Protein AF-A0A9P3TEB7-F1 (afdb_monomer)

pLDDT: mean 81.34, std 17.12, range [23.92, 98.31]

Sequence (652 aa):
MANEFLTQCEIAVNTAAGRKLSEQEMESLVRDMNDTTNRILAGNEALSLEEAALRAADELTNADKLAKVIEARNKALNTRIAAQRLSDLRTTWKDRPDIGLEAILVGRNDARTGSRRSVASEVAQLRGKYHAGINYDFDKAGLVKFISSGSNDREIADAMWRIGRGQSTDGMTKQSVDAANIIMKWQESARIDENRAGAWIRKVPGYIVRQSHDILKIRSAGYEAWRDSILPRLDDVTFEGVADREQFMRNVYNGLASGVHLTTEKPDWMNGFKGSQNAAKRASQERVLHFKDGISWHEYNQQFGTGSLREAVFGGLNSAARTTGMMRVLGTNPQNMFNYLAESISHDLSKSGTPAAQADFSEKVRKLKKNTLTQVDGSLNIPGSVGWANASANIRGWLRMSQLGGAVISSFNDVPISATEMRYQGQNFMGALLGAMKGRFSRFNSAEEKEILSSIGVYSDTMTQEIIRRMSGDDSLSGKMGRAQQIFFKYNLMNFWTESGRNSNAMMITNWLAKNAEFPYANLTEDLRRVLDIHGIGDAEWNIYRGMDMADSEGRKFMTTSGIRSVPDDVIASYVESKGIKVTDRSIADARDSLEGQLRGYILDRLNIAMSEPGDRTQALMKFGTVPGTVAGEAVRFAGQYKSFTASFLQN

Foldseek 3Di:
DPPPVVVVVQVLVCVLVVHRDDPVRVVVVVVQLVVQLVVQCVVDVPDDSVRSSVVSVVVVVCPVVSVSVLVVVQVVLLVVLLVVLLCCLVPQVVPPSLLSLLQQAFAALPLTFQSVVHLLLLLLLLLLQLALQLCLLCVVVVCNVVVLVLPCLLLLLQLLLQVLQVHDSPPGDPSSNSNNVSLVVSLVVLVVLLVVLRADADRDRRDQFDFAFDLVLLVVCDLVSLCVLQVVFFDCVLCVVPPDPVVVSVVVSCCRNVVVVVALDDDPVVPVPPQDLFLRSNNRDDDNTHTPGSNSSQSSCVRTGDDGSVLRSSVRSSLSSLSSSQSNNQNRNNVVSSVVSLVVVLVVVVVVVDVPVSVVSVVSSVLCVLFRVCLSSVVQLRFPDPVQLQVLLLVVLVVCLVVCLVVVVVCLVLLLQLLVLVVLLVDDSVVSSVLLVVQLPDDQPDSLLSVQCSQLSLHDDLVRVLSVVCVSSLHVYDPVSSVVSSVSCVVSCVVSSLSSSLSSSLQVVQLVLQVCLVDQLVPDDPSNNSLCRNLNNGRLLSPLQSPFDFGDDPNTTGRGLVRSVRRDLVSLQVVCVVVVHDDDPVSSVVSSVVSSSSSSSSSVVSSCSSSLPQGSVLNSVQQSSHHGNDPSRSVSSSVCVVCSSVSSNVSD

Organism: Kluyvera intermedia (NCBI:txid61648)

Solvent-accessible surface area (backbone atoms only — not comparable to full-atom values): 34046 Å² total; per-residue (Å²): 139,85,66,68,70,60,51,53,52,54,51,51,51,26,64,73,63,79,43,81,72,52,71,67,59,53,51,48,54,52,46,56,43,48,54,39,15,51,53,46,37,76,73,36,88,87,53,50,75,64,58,19,41,48,49,31,46,59,76,63,72,36,66,70,59,52,53,49,52,53,50,54,52,39,51,53,51,32,51,52,44,50,53,53,52,51,46,45,31,63,63,81,17,58,92,43,44,65,57,37,58,45,14,45,48,41,31,42,85,58,98,40,78,30,24,38,53,16,22,44,34,40,22,51,24,40,38,16,49,52,50,4,41,52,51,46,53,30,50,77,69,69,34,52,69,61,65,67,67,55,80,51,41,45,57,20,30,28,34,24,16,29,56,43,61,76,42,83,64,82,93,58,57,67,68,34,47,53,50,22,52,52,52,51,53,53,51,48,53,42,48,51,48,29,32,73,32,46,25,62,59,75,91,56,72,35,56,68,60,62,84,55,71,29,36,67,51,42,54,72,54,35,70,66,58,47,45,69,65,46,61,87,26,45,26,72,76,46,49,65,94,51,88,52,63,67,62,50,51,52,53,52,47,54,38,49,45,68,46,58,80,75,50,90,72,77,64,83,94,48,78,83,62,91,70,55,85,32,51,20,58,49,66,30,53,76,80,66,78,38,52,65,42,18,51,42,44,41,58,46,30,73,69,35,23,55,70,52,63,65,50,25,45,56,49,38,51,50,51,39,18,39,52,23,15,38,15,67,63,40,17,34,32,38,69,61,39,52,49,51,53,52,50,53,52,46,53,55,36,55,73,71,73,38,68,66,61,33,49,54,45,52,53,50,50,52,50,39,53,54,15,43,50,28,41,67,75,44,58,41,49,51,49,78,25,63,70,52,26,32,52,54,30,40,53,50,52,51,53,47,56,71,70,47,75,58,48,54,72,61,52,61,69,43,44,61,47,29,11,50,44,40,35,58,49,61,42,58,43,68,62,36,33,52,47,42,56,55,24,36,77,45,78,80,72,51,72,53,50,45,48,50,31,17,50,41,27,59,41,78,54,81,65,52,53,53,52,50,47,44,68,70,45,84,35,55,44,48,76,67,56,48,50,51,53,50,51,51,37,52,76,62,42,38,52,57,40,52,51,19,36,52,51,31,48,47,52,49,54,22,28,52,51,39,70,49,37,84,49,56,61,91,70,46,54,70,39,36,42,53,56,32,27,19,54,53,43,45,57,74,56,44,57,53,63,47,65,25,53,59,48,67,54,96,92,41,52,26,50,43,36,64,19,60,74,66,42,57,68,69,61,44,32,52,54,36,43,76,72,76,40,79,74,44,75,64,48,37,53,52,48,49,54,50,53,33,42,47,53,22,26,49,53,47,50,55,39,31,58,27,67,34,50,61,48,61,53,38,47,17,64,59,42,69,51,36,28,36,33,34,76,70,21,43,53,40,50,68,71,35,72,87,39,45,51,60,50,22,56,77,71,104

Secondary structure (DSSP, 8-state):
--SHHHHHHHHHHHHHTTSPPPHHHHHHHHHHHHHHHHHHHHT-TTS-HHHHHHHHHHHTT-HHHHHHHHHHHHHHHHHHHHHHHHHHHHHTTTT-HHHHHHHHHH---SSSTTTT-SHHHHHHHHHHHHHHHHHHHHHHTT-HHHHHS-TTHHHHHHHHHHHHTT---TTS-HHHHHHHHHHHHHHHHHHHHHHHTT--PPP-TT--------HHHHHHHHHHHHHHHHGGGB-GGGGTT-S-HHHHHHHHHHHHHH-GGG-SS--GGGTTS---SSHHHHHTPPPS--BSSHHHHHHHHHHHSSS-HHHHHHHHHHHHHHHHHHHHHH-SSHHHHHHHHHHHHHHHHHHTT-HHHHHHHHHHHHHIIIIIIHHHSSGGGS-S-HHHHHHHHHHHHHHHHHH-TTHHHHGGGGHHHHHHHHHHTT--HHHHHHHHHHHTT----SHHHHHHHHHTT----HHHHHHHHHHTSS----HHHHHHHHHHHHHTTHHHHHHHHHHHHHHHHHHHHHHHTTS-GGGS-HHHHHHHHHTT--HHHHHHHHTSPPEEETTEEE--TGGGGGS-HHHHHHHHHHTTPPP-HHHHHHHHHHHHHHHHHHHHHHHHHHTT---HHHHHHHHTTPPTTSHHHHHHHHHHTTTHHHHHHHH-

Nearest PDB structures (foldseek):
  4phq-assembly4_D  TM=1.365E-01  e=8.359E+00  Escherichia coli K-12

Mean predicted aligned error: 9.51 Å

Radius of gyration: 25.46 Å; Cα contacts (8 Å, |Δi|>4): 865; chains: 1; bounding box: 67×62×70 Å

Structure (mmCIF, N/CA/C/O backbone):
data_AF-A0A9P3TEB7-F1
#
_entry.id   AF-A0A9P3TEB7-F1
#
loop_
_atom_site.group_PDB
_atom_site.id
_atom_site.type_symbol
_atom_site.label_atom_id
_atom_site.label_alt_id
_atom_site.label_comp_id
_atom_site.label_asym_id
_atom_site.label_entity_id
_atom_site.label_seq_id
_atom_site.pdbx_PDB_ins_code
_atom_site.Cartn_x
_atom_site.Cartn_y
_atom_site.Cartn_z
_atom_site.occupancy
_atom_site.B_iso_or_equiv
_atom_site.auth_seq_id
_atom_site.auth_comp_id
_atom_site.auth_asym_id
_atom_site.auth_atom_id
_atom_site.pdbx_PDB_model_num
ATOM 1 N N . MET A 1 1 ? -31.901 -22.782 3.820 1.00 31.17 1 MET A N 1
ATOM 2 C CA . MET A 1 1 ? -31.843 -22.057 2.529 1.00 31.17 1 MET A CA 1
ATOM 3 C C . MET A 1 1 ? -30.542 -22.389 1.786 1.00 31.17 1 MET A C 1
ATOM 5 O O . MET A 1 1 ? -29.711 -21.518 1.591 1.00 31.17 1 MET A O 1
ATOM 9 N N . ALA A 1 2 ? -30.332 -23.659 1.409 1.00 23.92 2 ALA A N 1
ATOM 10 C CA . ALA A 1 2 ? -29.069 -24.138 0.817 1.00 23.92 2 ALA A CA 1
ATOM 11 C C . ALA A 1 2 ? -29.117 -24.328 -0.718 1.00 23.92 2 ALA A C 1
ATOM 13 O O . ALA A 1 2 ? -28.100 -24.655 -1.316 1.00 23.92 2 ALA A O 1
ATOM 14 N N . ASN A 1 3 ? -30.265 -24.077 -1.363 1.00 28.80 3 ASN A N 1
ATOM 15 C CA . ASN A 1 3 ? -30.478 -24.358 -2.791 1.00 28.80 3 ASN A CA 1
ATOM 16 C C . ASN A 1 3 ? -30.552 -23.127 -3.711 1.00 28.80 3 ASN A C 1
ATOM 18 O O . ASN A 1 3 ? -30.669 -23.307 -4.914 1.00 28.80 3 ASN A O 1
ATOM 22 N N . GLU A 1 4 ? -30.431 -21.892 -3.207 1.00 30.14 4 GLU A N 1
ATOM 23 C CA . GLU A 1 4 ? -30.431 -20.695 -4.077 1.00 30.14 4 GLU A CA 1
ATOM 24 C C . GLU A 1 4 ? -29.059 -20.386 -4.710 1.00 30.14 4 GLU A C 1
ATOM 26 O O . GLU A 1 4 ? -28.984 -19.760 -5.769 1.00 30.14 4 GLU A O 1
ATOM 31 N N . PHE A 1 5 ? -27.959 -20.846 -4.099 1.00 25.12 5 PHE A N 1
ATOM 32 C CA . PHE A 1 5 ? -26.598 -20.573 -4.584 1.00 25.12 5 PHE A CA 1
ATOM 33 C C . PHE A 1 5 ? -26.195 -21.433 -5.797 1.00 25.12 5 PHE A C 1
ATOM 35 O O . PHE A 1 5 ? -25.501 -20.935 -6.683 1.00 25.12 5 PHE A O 1
ATOM 42 N N . LEU A 1 6 ? -26.645 -22.694 -5.876 1.00 31.75 6 LEU A N 1
ATOM 43 C CA . LEU A 1 6 ? -26.360 -23.588 -7.012 1.00 31.75 6 LEU A CA 1
ATOM 44 C C . LEU A 1 6 ? -27.194 -23.222 -8.252 1.00 31.75 6 LEU A C 1
ATOM 46 O O . LEU A 1 6 ? -26.659 -23.175 -9.361 1.00 31.75 6 LEU A O 1
ATOM 50 N N . THR A 1 7 ? -28.453 -22.818 -8.061 1.00 42.66 7 THR A N 1
ATOM 51 C CA . THR A 1 7 ? -29.358 -22.416 -9.150 1.00 42.66 7 THR A CA 1
ATOM 52 C C . THR A 1 7 ? -28.888 -21.168 -9.897 1.00 42.66 7 THR A C 1
ATOM 54 O O . THR A 1 7 ? -29.092 -21.059 -11.101 1.00 42.66 7 THR A O 1
ATOM 57 N N . GLN A 1 8 ? -28.210 -20.220 -9.237 1.00 38.81 8 GLN A N 1
ATOM 58 C CA . GLN A 1 8 ? -27.675 -19.042 -9.934 1.00 38.81 8 GLN A CA 1
ATOM 59 C C . GLN A 1 8 ? -26.472 -19.370 -10.827 1.00 38.81 8 GLN A C 1
ATOM 61 O O . GLN A 1 8 ? -26.299 -18.732 -11.867 1.00 38.81 8 GLN A O 1
ATOM 66 N N . CYS A 1 9 ? -25.668 -20.369 -10.453 1.00 38.44 9 CYS A N 1
ATOM 67 C CA . CYS A 1 9 ? -24.549 -20.839 -11.265 1.00 38.44 9 CYS A CA 1
ATOM 68 C C . CYS A 1 9 ? -25.067 -21.557 -12.522 1.00 38.44 9 CYS A C 1
ATOM 70 O O . CYS A 1 9 ? -24.646 -21.230 -13.628 1.00 38.44 9 CYS A O 1
ATOM 72 N N . GLU A 1 10 ? -26.071 -22.428 -12.380 1.00 39.47 10 GLU A N 1
ATOM 73 C CA . GLU A 1 10 ? -26.751 -23.070 -13.516 1.00 39.47 10 GLU A CA 1
ATOM 74 C C . GLU A 1 10 ? -27.442 -22.063 -14.440 1.00 39.47 10 GLU A C 1
ATOM 76 O O . GLU A 1 10 ? -27.330 -22.162 -15.663 1.00 39.47 10 GLU A O 1
ATOM 81 N N . ILE A 1 11 ? -28.138 -21.065 -13.886 1.00 47.62 11 ILE A N 1
ATOM 82 C CA . ILE A 1 11 ? -28.782 -20.012 -14.682 1.00 47.62 11 ILE A CA 1
ATOM 83 C C . ILE A 1 11 ? -27.725 -19.202 -15.440 1.00 47.62 11 ILE A C 1
ATOM 85 O O . ILE A 1 11 ? -27.913 -18.917 -16.623 1.00 47.62 11 ILE A O 1
ATOM 89 N N . ALA A 1 12 ? -26.594 -18.869 -14.811 1.00 43.06 12 ALA A N 1
ATOM 90 C CA . ALA A 1 12 ? -25.505 -18.140 -15.457 1.00 43.06 12 ALA A CA 1
ATOM 91 C C . ALA A 1 12 ? -24.830 -18.960 -16.570 1.00 43.06 12 ALA A C 1
ATOM 93 O O . ALA A 1 12 ? -24.578 -18.427 -17.650 1.00 43.06 12 ALA A O 1
ATOM 94 N N . VAL A 1 13 ? -24.592 -20.256 -16.343 1.00 41.22 13 VAL A N 1
ATOM 95 C CA . VAL A 1 13 ? -23.984 -21.168 -17.325 1.00 41.22 13 VAL A CA 1
ATOM 96 C C . VAL A 1 13 ? -24.914 -21.395 -18.521 1.00 41.22 13 VAL A C 1
ATOM 98 O O . VAL A 1 13 ? -24.468 -21.273 -19.660 1.00 41.22 13 VAL A O 1
ATOM 101 N N . ASN A 1 14 ? -26.212 -21.620 -18.290 1.00 44.03 14 ASN A N 1
ATOM 102 C CA . ASN A 1 14 ? -27.207 -21.802 -19.354 1.00 44.03 14 ASN A CA 1
ATOM 103 C C . ASN A 1 14 ? -27.468 -20.511 -20.149 1.00 44.03 14 ASN A C 1
ATOM 105 O O . ASN A 1 14 ? -27.548 -20.538 -21.376 1.00 44.03 14 ASN A O 1
ATOM 109 N N . THR A 1 15 ? -27.523 -19.359 -19.472 1.00 46.31 15 THR A N 1
ATOM 110 C CA . THR A 1 15 ? -27.651 -18.047 -20.136 1.00 46.31 15 THR A CA 1
ATOM 111 C C . THR A 1 15 ? -26.426 -17.758 -21.008 1.00 46.31 15 THR A C 1
ATOM 113 O O . THR A 1 15 ? -26.553 -17.260 -22.122 1.00 46.31 15 THR A O 1
ATOM 116 N N . ALA A 1 16 ? -25.231 -18.127 -20.542 1.00 38.81 16 ALA A N 1
ATOM 117 C CA . ALA A 1 16 ? -23.985 -17.914 -21.270 1.00 38.81 16 ALA A CA 1
ATOM 118 C C . ALA A 1 16 ? -23.712 -18.957 -22.370 1.00 38.81 16 ALA A C 1
ATOM 120 O O . ALA A 1 16 ? -22.880 -18.708 -23.244 1.00 38.81 16 ALA A O 1
ATOM 121 N N . ALA A 1 17 ? -24.350 -20.128 -22.326 1.00 39.56 17 ALA A N 1
ATOM 122 C CA . ALA A 1 17 ? -24.299 -21.140 -23.383 1.00 39.56 17 ALA A CA 1
ATOM 123 C C . ALA A 1 17 ? -25.278 -20.841 -24.533 1.00 39.56 17 ALA A C 1
ATOM 125 O O . ALA A 1 17 ? -25.244 -21.525 -25.553 1.00 39.56 17 ALA A O 1
ATOM 126 N N . GLY A 1 18 ? -26.166 -19.851 -24.368 1.00 40.28 18 GLY A N 1
ATOM 127 C CA . GLY A 1 18 ? -27.222 -19.531 -25.335 1.00 40.28 18 GLY A CA 1
ATOM 128 C C . GLY A 1 18 ? -28.267 -20.642 -25.502 1.00 40.28 18 GLY A C 1
ATOM 129 O O . GLY A 1 18 ? -29.160 -20.524 -26.335 1.00 40.28 18 GLY A O 1
ATOM 130 N N . ARG A 1 19 ? -28.160 -21.721 -24.718 1.00 56.56 19 ARG A N 1
ATOM 131 C CA . ARG A 1 19 ? -29.072 -22.863 -24.675 1.00 56.56 19 ARG A CA 1
ATOM 132 C C . ARG A 1 19 ? -29.019 -23.509 -23.296 1.00 56.56 19 ARG A C 1
ATOM 134 O O . ARG A 1 19 ? -28.013 -23.417 -22.597 1.00 56.56 19 ARG A O 1
ATOM 141 N N . LYS A 1 20 ? -30.089 -24.213 -22.936 1.00 51.00 20 LYS A N 1
ATOM 142 C CA . LYS A 1 20 ? -30.113 -25.054 -21.739 1.00 51.00 20 LYS A CA 1
ATOM 143 C C . LYS A 1 20 ? -29.267 -26.305 -22.000 1.00 51.00 20 LYS A C 1
ATOM 145 O O . LYS A 1 20 ? -29.549 -27.042 -22.945 1.00 51.00 20 LYS A O 1
ATOM 150 N N . LEU A 1 21 ? -28.214 -26.502 -21.214 1.00 46.88 21 LEU A N 1
ATOM 151 C CA . LEU A 1 21 ? -27.413 -27.723 -21.224 1.00 46.88 21 LEU A CA 1
ATOM 152 C C . LEU A 1 21 ? -28.217 -28.856 -20.575 1.00 46.88 21 LEU A C 1
ATOM 154 O O . LEU A 1 21 ? -28.985 -28.625 -19.638 1.00 46.88 21 LEU A O 1
ATOM 158 N N . SER A 1 22 ? -28.066 -30.071 -21.094 1.00 53.28 22 SER A N 1
ATOM 159 C CA . SER A 1 22 ? -28.642 -31.266 -20.478 1.00 53.28 22 SER A CA 1
ATOM 160 C C . SER A 1 22 ? -27.922 -31.607 -19.169 1.00 53.28 22 SER A C 1
ATOM 162 O O . SER A 1 22 ? -26.763 -31.247 -18.963 1.00 53.28 22 SER A O 1
ATOM 164 N N . GLU A 1 23 ? -28.610 -32.321 -18.282 1.00 43.22 23 GLU A N 1
ATOM 165 C CA . GLU A 1 23 ? -28.063 -32.769 -16.994 1.00 43.22 23 GLU A CA 1
ATOM 166 C C . GLU A 1 23 ? -26.790 -33.612 -17.191 1.00 43.22 23 GLU A C 1
ATOM 168 O O . GLU A 1 23 ? -25.783 -33.384 -16.528 1.00 43.22 23 GLU A O 1
ATOM 173 N N . GLN A 1 24 ? -26.764 -34.461 -18.224 1.00 45.47 24 GLN A N 1
ATOM 174 C CA . GLN A 1 24 ? -25.582 -35.241 -18.604 1.00 45.47 24 GLN A CA 1
ATOM 175 C C . GLN A 1 24 ? -24.410 -34.376 -19.100 1.00 45.47 24 GLN A C 1
ATOM 177 O O . GLN A 1 24 ? -23.266 -34.682 -18.771 1.00 45.47 24 GLN A O 1
ATOM 182 N N . GLU A 1 25 ? -24.661 -33.291 -19.846 1.00 45.09 25 GLU A N 1
ATOM 183 C CA . GLU A 1 25 ? -23.615 -32.348 -20.290 1.00 45.09 25 GLU A CA 1
ATOM 184 C C . GLU A 1 25 ? -23.031 -31.549 -19.116 1.00 45.09 25 GLU A C 1
ATOM 186 O O . GLU A 1 25 ? -21.826 -31.305 -19.076 1.00 45.09 25 GLU A O 1
ATOM 191 N N . MET A 1 26 ? -23.862 -31.156 -18.147 1.00 42.62 26 MET A N 1
ATOM 192 C CA . MET A 1 26 ? -23.400 -30.459 -16.942 1.00 42.62 26 MET A CA 1
ATOM 193 C C . MET A 1 26 ? -22.599 -31.391 -16.028 1.00 42.62 26 MET A C 1
ATOM 195 O O . MET A 1 26 ? -21.532 -31.012 -15.548 1.00 42.62 26 MET A O 1
ATOM 199 N N . GLU A 1 27 ? -23.055 -32.629 -15.840 1.00 44.31 27 GLU A N 1
ATOM 200 C CA . GLU A 1 27 ? -22.329 -33.624 -15.054 1.00 44.31 27 GLU A CA 1
ATOM 201 C C . GLU A 1 27 ? -21.035 -34.093 -15.727 1.00 44.31 27 GLU A C 1
ATOM 203 O O . GLU A 1 27 ? -20.052 -34.334 -15.035 1.00 44.31 27 GLU A O 1
ATOM 208 N N . SER A 1 28 ? -21.005 -34.256 -17.056 1.00 46.69 28 SER A N 1
ATOM 209 C CA . SER A 1 28 ? -19.765 -34.541 -17.804 1.00 46.69 28 SER A CA 1
ATOM 210 C C . SER A 1 28 ? -18.758 -33.415 -17.604 1.00 46.69 28 SER A C 1
ATOM 212 O O . SER A 1 28 ? -17.618 -33.676 -17.251 1.00 46.69 28 SER A O 1
ATOM 214 N N . LEU A 1 29 ? -19.193 -32.161 -17.724 1.00 46.22 29 LEU A N 1
ATOM 215 C CA . LEU A 1 29 ? -18.315 -31.004 -17.592 1.00 46.22 29 LEU A CA 1
ATOM 216 C C . LEU A 1 29 ? -17.723 -30.867 -16.180 1.00 46.22 29 LEU A C 1
ATOM 218 O O . LEU A 1 29 ? -16.552 -30.521 -16.029 1.00 46.22 29 LEU A O 1
ATOM 222 N N . VAL A 1 30 ? -18.519 -31.155 -15.148 1.00 45.59 30 VAL A N 1
ATOM 223 C CA . VAL A 1 30 ? -18.062 -31.173 -13.751 1.00 45.59 30 VAL A CA 1
ATOM 224 C C . VAL A 1 30 ? -17.151 -32.374 -13.481 1.00 45.59 30 VAL A C 1
ATOM 226 O O . VAL A 1 30 ? -16.146 -32.215 -12.790 1.00 45.59 30 VAL A O 1
ATOM 229 N N . ARG A 1 31 ? -17.454 -33.552 -14.046 1.00 50.78 31 ARG A N 1
ATOM 230 C CA . ARG A 1 31 ? -16.593 -34.744 -13.967 1.00 50.78 31 ARG A CA 1
ATOM 231 C C . ARG A 1 31 ? -15.235 -34.501 -14.623 1.00 50.78 31 ARG A C 1
ATOM 233 O O . ARG A 1 31 ? -14.231 -34.640 -13.943 1.00 50.78 31 ARG A O 1
ATOM 240 N N . ASP A 1 32 ? -15.195 -34.009 -15.858 1.00 48.44 32 ASP A N 1
ATOM 241 C CA . ASP A 1 32 ? -13.953 -33.770 -16.607 1.00 48.44 32 ASP A CA 1
ATOM 242 C C . ASP A 1 32 ? -13.050 -32.728 -15.920 1.00 48.44 32 ASP A C 1
ATOM 244 O O . ASP A 1 32 ? -11.823 -32.883 -15.853 1.00 48.44 32 ASP A O 1
ATOM 248 N N . MET A 1 33 ? -13.656 -31.670 -15.362 1.00 45.34 33 MET A N 1
ATOM 249 C CA . MET A 1 33 ? -12.953 -30.696 -14.524 1.00 45.34 33 MET A CA 1
ATOM 250 C C . MET A 1 33 ? -12.407 -31.341 -13.252 1.00 45.34 33 MET A C 1
ATOM 252 O O . MET A 1 33 ? -11.238 -31.129 -12.935 1.00 45.34 33 MET A O 1
ATOM 256 N N . ASN A 1 34 ? -13.215 -32.111 -12.524 1.00 45.81 34 ASN A N 1
ATOM 257 C CA . ASN A 1 34 ? -12.791 -32.757 -11.283 1.00 45.81 34 ASN A CA 1
ATOM 258 C C . ASN A 1 34 ? -11.697 -33.802 -11.531 1.00 45.81 34 ASN A C 1
ATOM 260 O O . ASN A 1 34 ? -10.710 -33.815 -10.806 1.00 45.81 34 ASN A O 1
ATOM 264 N N . ASP A 1 35 ? -11.807 -34.610 -12.580 1.00 53.09 35 ASP A N 1
ATOM 265 C CA . ASP A 1 35 ? -10.840 -35.655 -12.921 1.00 53.09 35 ASP A CA 1
ATOM 266 C C . ASP A 1 35 ? -9.486 -35.054 -13.307 1.00 53.09 35 ASP A C 1
ATOM 268 O O . ASP A 1 35 ? -8.432 -35.515 -12.864 1.00 53.09 35 ASP A O 1
ATOM 272 N N . THR A 1 36 ? -9.501 -33.948 -14.053 1.00 48.28 36 THR A N 1
ATOM 273 C CA . THR A 1 36 ? -8.280 -33.241 -14.451 1.00 48.28 36 THR A CA 1
ATOM 274 C C . THR A 1 36 ? -7.680 -32.463 -13.274 1.00 48.28 36 THR A C 1
ATOM 276 O O . THR A 1 36 ? -6.465 -32.484 -13.083 1.00 48.28 36 THR A O 1
ATOM 279 N N . THR A 1 37 ? -8.514 -31.853 -12.425 1.00 41.34 37 THR A N 1
ATOM 280 C CA . THR A 1 37 ? -8.096 -31.210 -11.165 1.00 41.34 37 THR A CA 1
ATOM 281 C C . THR A 1 37 ? -7.423 -32.215 -10.234 1.00 41.34 37 THR A C 1
ATOM 283 O O . THR A 1 37 ? -6.326 -31.964 -9.740 1.00 41.34 37 THR A O 1
ATOM 286 N N . ASN A 1 38 ? -8.041 -33.380 -10.040 1.00 54.69 38 ASN A N 1
ATOM 287 C CA . ASN A 1 38 ? -7.529 -34.445 -9.183 1.00 54.69 38 ASN A CA 1
ATOM 288 C C . ASN A 1 38 ? -6.231 -35.038 -9.741 1.00 54.69 38 ASN A C 1
ATOM 290 O O . ASN A 1 38 ? -5.299 -35.285 -8.981 1.00 54.69 38 ASN A O 1
ATOM 294 N N . ARG A 1 39 ? -6.117 -35.185 -11.068 1.00 66.12 39 ARG A N 1
ATOM 295 C CA . ARG A 1 39 ? -4.866 -35.578 -11.734 1.00 66.12 39 ARG A CA 1
ATOM 296 C C . ARG A 1 39 ? -3.742 -34.562 -11.499 1.00 66.12 39 ARG A C 1
ATOM 298 O O . ARG A 1 39 ? -2.606 -34.960 -11.261 1.00 66.12 39 ARG A O 1
ATOM 305 N N . ILE A 1 40 ? -4.043 -33.263 -11.555 1.00 51.66 40 ILE A N 1
ATOM 306 C CA . ILE A 1 40 ? -3.060 -32.191 -11.330 1.00 51.66 40 ILE A CA 1
ATOM 307 C C . ILE A 1 40 ? -2.630 -32.125 -9.859 1.00 51.66 40 ILE A C 1
ATOM 309 O O . ILE A 1 40 ? -1.441 -31.951 -9.592 1.00 51.66 40 ILE A O 1
ATOM 313 N N . LEU A 1 41 ? -3.561 -32.309 -8.919 1.00 46.56 41 LEU A N 1
ATOM 314 C CA . LEU A 1 41 ? -3.255 -32.402 -7.487 1.00 46.56 41 LEU A CA 1
ATOM 315 C C . LEU A 1 41 ? -2.391 -33.625 -7.166 1.00 46.56 41 LEU A C 1
ATOM 317 O O . LEU A 1 41 ? -1.404 -33.502 -6.449 1.00 46.56 41 LEU A O 1
ATOM 321 N N . ALA A 1 42 ? -2.703 -34.783 -7.754 1.00 58.84 42 ALA A N 1
ATOM 322 C CA . ALA A 1 42 ? -1.936 -36.014 -7.560 1.00 58.84 42 ALA A CA 1
ATOM 323 C C . ALA A 1 42 ? -0.496 -35.934 -8.106 1.00 58.84 42 ALA A C 1
ATOM 325 O O . ALA A 1 42 ? 0.365 -36.700 -7.683 1.00 58.84 42 ALA A O 1
ATOM 326 N N . GLY A 1 43 ? -0.223 -35.019 -9.043 1.00 45.78 43 GLY A N 1
ATOM 327 C CA . GLY A 1 43 ? 1.109 -34.804 -9.614 1.00 45.78 43 GLY A CA 1
ATOM 328 C C . GLY A 1 43 ? 1.936 -33.709 -8.934 1.00 45.78 43 GLY A C 1
ATOM 329 O O . GLY A 1 43 ? 3.102 -33.539 -9.293 1.00 45.78 43 GLY A O 1
ATOM 330 N N . ASN A 1 44 ? 1.359 -32.921 -8.016 1.00 46.25 44 ASN A N 1
ATOM 331 C CA . ASN A 1 44 ? 2.053 -31.799 -7.381 1.00 46.25 44 ASN A CA 1
ATOM 332 C C . ASN A 1 44 ? 1.358 -31.358 -6.075 1.00 46.25 44 ASN A C 1
ATOM 334 O O . ASN A 1 44 ? 0.479 -30.495 -6.087 1.00 46.25 44 ASN A O 1
ATOM 338 N N . GLU A 1 45 ? 1.795 -31.922 -4.946 1.00 42.38 45 GLU A N 1
ATOM 339 C CA . GLU A 1 45 ? 1.201 -31.736 -3.606 1.00 42.38 45 GLU A CA 1
ATOM 340 C C . GLU A 1 45 ? 1.214 -30.283 -3.086 1.00 42.38 45 GLU A C 1
ATOM 342 O O . GLU A 1 45 ? 0.555 -29.971 -2.099 1.00 42.38 45 GLU A O 1
ATOM 347 N N . ALA A 1 46 ? 1.938 -29.373 -3.746 1.00 40.06 46 ALA A N 1
ATOM 348 C CA . ALA A 1 46 ? 2.012 -27.961 -3.370 1.00 40.06 46 ALA A CA 1
ATOM 349 C C . ALA A 1 46 ? 0.942 -27.068 -4.037 1.00 40.06 46 ALA A C 1
ATOM 351 O O . ALA A 1 46 ? 0.883 -25.875 -3.735 1.00 40.06 46 ALA A O 1
ATOM 352 N N . LEU A 1 47 ? 0.128 -27.597 -4.963 1.00 41.47 47 LEU A N 1
ATOM 353 C CA . LEU A 1 47 ? -0.948 -26.841 -5.619 1.00 41.47 47 LEU A CA 1
ATOM 354 C C . LEU A 1 47 ? -2.211 -26.826 -4.758 1.00 41.47 47 LEU A C 1
ATOM 356 O O . LEU A 1 47 ? -2.695 -27.865 -4.317 1.00 41.47 47 LEU A O 1
ATOM 360 N N . SER A 1 48 ? -2.811 -25.649 -4.593 1.00 48.09 48 SER A N 1
ATOM 361 C CA . SER A 1 48 ? -4.161 -25.555 -4.032 1.00 48.09 48 SER A CA 1
ATOM 362 C C . SER A 1 48 ? -5.211 -26.124 -5.001 1.00 48.09 48 SER A C 1
ATOM 364 O O . SER A 1 48 ? -5.035 -26.098 -6.220 1.00 48.09 48 SER A O 1
ATOM 366 N N . LEU A 1 49 ? -6.354 -26.581 -4.471 1.00 41.69 49 LEU A N 1
ATOM 367 C CA . LEU A 1 49 ? -7.495 -27.074 -5.265 1.00 41.69 49 LEU A CA 1
ATOM 368 C C . LEU A 1 49 ? -7.951 -26.063 -6.334 1.00 41.69 49 LEU A C 1
ATOM 370 O O . LEU A 1 49 ? -8.340 -26.446 -7.432 1.00 41.69 49 LEU A O 1
ATOM 374 N N . GLU A 1 50 ? -7.863 -24.766 -6.029 1.00 43.19 50 GLU A N 1
ATOM 375 C CA . GLU A 1 50 ? -8.127 -23.696 -6.990 1.00 43.19 50 GLU A CA 1
ATOM 376 C C . GLU A 1 50 ? -7.083 -23.696 -8.117 1.00 43.19 50 GLU A C 1
ATOM 378 O O . GLU A 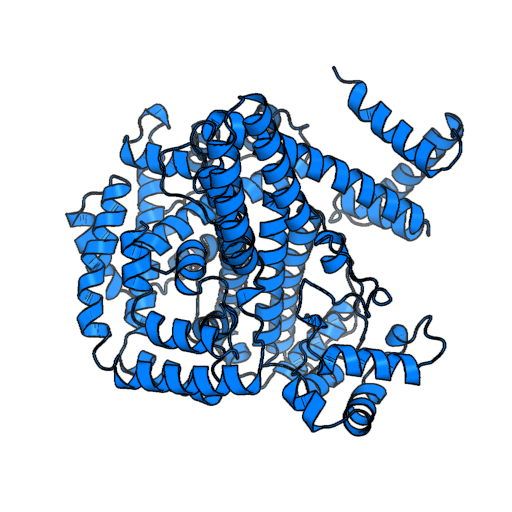1 50 ? -7.457 -23.740 -9.285 1.00 43.19 50 GLU A O 1
ATOM 383 N N . GLU A 1 51 ? -5.785 -23.710 -7.808 1.00 46.03 51 GLU A N 1
ATOM 384 C CA . GLU A 1 51 ? -4.726 -23.711 -8.828 1.00 46.03 51 GLU A CA 1
ATOM 385 C C . GLU A 1 51 ? -4.751 -24.962 -9.714 1.00 46.03 51 GLU A C 1
ATOM 387 O O . GLU A 1 51 ? -4.486 -24.866 -10.914 1.00 46.03 51 GLU A O 1
ATOM 392 N N . ALA A 1 52 ? -5.116 -26.115 -9.154 1.00 48.56 52 ALA A N 1
ATOM 393 C CA . ALA A 1 52 ? -5.310 -27.343 -9.911 1.00 48.56 52 ALA A CA 1
ATOM 394 C C . ALA A 1 52 ? -6.563 -27.293 -10.801 1.00 48.56 52 ALA A C 1
ATOM 396 O O . ALA A 1 52 ? -6.482 -27.653 -11.975 1.00 48.56 52 ALA A O 1
ATOM 397 N N . ALA A 1 53 ? -7.686 -26.765 -10.300 1.00 44.09 53 ALA A N 1
ATOM 398 C CA . ALA A 1 53 ? -8.910 -26.583 -11.087 1.00 44.09 53 ALA A CA 1
ATOM 399 C C . ALA A 1 53 ? -8.746 -25.560 -12.214 1.00 44.09 53 ALA A C 1
ATOM 401 O O . ALA A 1 53 ? -9.360 -25.665 -13.275 1.00 44.09 53 ALA A O 1
ATOM 402 N N . LEU A 1 54 ? -7.872 -24.579 -12.011 1.00 48.91 54 LEU A N 1
ATOM 403 C CA . LEU A 1 54 ? -7.575 -23.559 -13.002 1.00 48.91 54 LEU A CA 1
ATOM 404 C C . LEU A 1 54 ? -6.543 -24.020 -14.031 1.00 48.91 54 LEU A C 1
ATOM 406 O O . LEU A 1 54 ? -6.696 -23.683 -15.199 1.00 48.91 54 LEU A O 1
ATOM 410 N N . ARG A 1 55 ? -5.546 -24.829 -13.644 1.00 57.69 55 ARG A N 1
ATOM 411 C CA . ARG A 1 55 ? -4.693 -25.542 -14.610 1.00 57.69 55 ARG A CA 1
ATOM 412 C C . ARG A 1 55 ? -5.497 -26.540 -15.436 1.00 57.69 55 ARG A C 1
ATOM 414 O O . ARG A 1 55 ? -5.274 -26.616 -16.634 1.00 57.69 55 ARG A O 1
ATOM 421 N N . ALA A 1 56 ? -6.469 -27.226 -14.836 1.00 50.75 56 ALA A N 1
ATOM 422 C CA . ALA A 1 56 ? -7.401 -28.076 -15.572 1.00 50.75 56 ALA A CA 1
ATOM 423 C C . ALA A 1 56 ? -8.201 -27.262 -16.603 1.00 50.75 56 ALA A C 1
ATOM 425 O O . ALA A 1 56 ? -8.323 -27.667 -17.753 1.00 50.75 56 ALA A O 1
ATOM 426 N N . ALA A 1 57 ? -8.693 -26.076 -16.230 1.00 47.66 57 ALA A N 1
ATOM 427 C CA . ALA A 1 57 ? -9.385 -25.182 -17.159 1.00 47.66 57 ALA A CA 1
ATOM 428 C C . ALA A 1 57 ? -8.476 -24.631 -18.283 1.00 47.66 57 ALA A C 1
ATOM 430 O O . ALA A 1 57 ? -8.962 -24.398 -19.392 1.00 47.66 57 ALA A O 1
ATOM 431 N N . ASP A 1 58 ? -7.184 -24.432 -18.004 1.00 50.56 58 ASP A N 1
ATOM 432 C CA . ASP A 1 58 ? -6.157 -23.957 -18.946 1.00 50.56 58 ASP A CA 1
ATOM 433 C C . ASP A 1 58 ? -5.726 -25.065 -19.930 1.00 50.56 58 ASP A C 1
ATOM 435 O O . ASP A 1 58 ? -5.691 -24.840 -21.139 1.00 50.56 58 ASP A O 1
ATOM 439 N N . GLU A 1 59 ? -5.511 -26.294 -19.443 1.00 55.53 59 GLU A N 1
ATOM 440 C CA . GLU A 1 59 ? -5.214 -27.479 -20.266 1.00 55.53 59 GLU A CA 1
ATOM 441 C C . GLU A 1 59 ? -6.387 -27.863 -21.184 1.00 55.53 59 GLU A C 1
ATOM 443 O O . GLU A 1 59 ? -6.182 -28.370 -22.286 1.00 55.53 59 GLU A O 1
ATOM 448 N N . LEU A 1 60 ? -7.624 -27.560 -20.780 1.00 52.53 60 LEU A N 1
ATOM 449 C CA . LEU A 1 60 ? -8.836 -27.835 -21.559 1.00 52.53 60 LEU A CA 1
ATOM 450 C C . LEU A 1 60 ? -9.153 -26.768 -22.635 1.00 52.53 60 LEU A C 1
ATOM 452 O O . LEU A 1 60 ? -10.273 -26.758 -23.151 1.00 52.53 60 LEU A O 1
ATOM 456 N N . THR A 1 61 ? -8.202 -25.879 -22.975 1.00 50.03 61 THR A N 1
ATOM 457 C CA . THR A 1 61 ? -8.224 -24.903 -24.102 1.00 50.03 61 THR A CA 1
ATOM 458 C C . THR A 1 61 ? -9.504 -24.066 -24.272 1.00 50.03 61 THR A C 1
ATOM 460 O O . THR A 1 61 ? -9.792 -23.547 -25.348 1.00 50.03 61 THR A O 1
ATOM 463 N N . ASN A 1 62 ? -10.281 -23.852 -23.210 1.00 59.16 62 ASN A N 1
ATOM 464 C CA . ASN A 1 62 ? -11.533 -23.097 -23.275 1.00 59.16 62 ASN A CA 1
ATOM 465 C C . ASN A 1 62 ? -11.393 -21.729 -22.590 1.00 59.16 62 ASN A C 1
ATOM 467 O O . ASN A 1 62 ? -12.005 -21.480 -21.547 1.00 59.16 62 ASN A O 1
ATOM 471 N N . ALA A 1 63 ? -10.614 -20.821 -23.190 1.00 57.69 63 ALA A N 1
ATOM 472 C CA . ALA A 1 63 ? -10.409 -19.455 -22.687 1.00 57.69 63 ALA A CA 1
ATOM 473 C C . ALA A 1 63 ? -11.736 -18.721 -22.390 1.00 57.69 63 ALA A C 1
ATOM 475 O O . ALA A 1 63 ? -11.848 -18.020 -21.382 1.00 57.69 63 ALA A O 1
ATOM 476 N N . ASP A 1 64 ? -12.775 -18.970 -23.194 1.00 54.94 64 ASP A N 1
ATOM 477 C CA . ASP A 1 64 ? -14.120 -18.424 -22.986 1.00 54.94 64 ASP A CA 1
ATOM 478 C C . ASP A 1 64 ? -14.815 -18.981 -21.735 1.00 54.94 64 ASP A C 1
ATOM 480 O O . ASP A 1 64 ? -15.528 -18.252 -21.042 1.00 54.94 64 ASP A O 1
ATOM 484 N N . LYS A 1 65 ? -14.614 -20.264 -21.403 1.00 61.97 65 LYS A N 1
ATOM 485 C CA . LYS A 1 65 ? -15.166 -20.861 -20.175 1.00 61.97 65 LYS A CA 1
ATOM 486 C C . LYS A 1 65 ? -14.447 -20.314 -18.944 1.00 61.97 65 LYS A C 1
ATOM 488 O O . LYS A 1 65 ? -15.108 -19.935 -17.981 1.00 61.97 65 LYS A O 1
ATOM 493 N N . LEU A 1 66 ? -13.120 -20.196 -18.999 1.00 61.28 66 LEU A N 1
ATOM 494 C CA . LEU A 1 66 ? -12.329 -19.595 -17.923 1.00 61.28 66 LEU A CA 1
ATOM 495 C C . LEU A 1 66 ? -12.743 -18.135 -17.674 1.00 61.28 66 LEU A C 1
ATOM 497 O O . LEU A 1 66 ? -12.985 -17.746 -16.530 1.00 61.28 66 LEU A O 1
ATOM 501 N N . ALA A 1 67 ? -12.916 -17.343 -18.738 1.00 61.56 67 ALA A N 1
ATOM 502 C CA . ALA A 1 67 ? -13.399 -15.967 -18.638 1.00 61.56 67 ALA A CA 1
ATOM 503 C C . ALA A 1 67 ? -14.781 -15.876 -17.961 1.00 61.56 67 ALA A C 1
ATOM 505 O O . ALA A 1 67 ? -14.987 -15.014 -17.103 1.00 61.56 67 ALA A O 1
ATOM 506 N N . LYS A 1 68 ? -15.702 -16.796 -18.282 1.00 62.59 68 LYS A N 1
ATOM 507 C CA . LYS A 1 68 ? -17.036 -16.879 -17.658 1.00 62.59 68 LYS A CA 1
ATOM 508 C C . LYS A 1 68 ? -16.971 -17.229 -16.169 1.00 62.59 68 LYS A C 1
ATOM 510 O O . LYS A 1 68 ? -17.676 -16.612 -15.372 1.00 62.59 68 LYS A O 1
ATOM 515 N N . VAL A 1 69 ? -16.110 -18.169 -15.776 1.00 64.94 69 VAL A N 1
ATOM 516 C CA . VAL A 1 69 ? -15.901 -18.529 -14.359 1.00 64.94 69 VAL A CA 1
ATOM 517 C C . VAL A 1 69 ? -15.373 -17.329 -13.567 1.00 64.94 69 VAL A C 1
ATOM 519 O O . VAL A 1 69 ? -15.894 -17.016 -12.493 1.00 64.94 69 VAL A O 1
ATOM 522 N N . ILE A 1 70 ? -14.392 -16.605 -14.114 1.00 65.50 70 ILE A N 1
ATOM 523 C CA . ILE A 1 70 ? -13.842 -15.390 -13.494 1.00 65.50 70 ILE A CA 1
ATOM 524 C C . ILE A 1 70 ? -14.925 -14.312 -13.351 1.00 65.50 70 ILE A C 1
ATOM 526 O O . ILE A 1 70 ? -15.020 -13.660 -12.311 1.00 65.50 70 ILE A O 1
ATOM 530 N N . GLU A 1 71 ? -15.768 -14.125 -14.367 1.00 67.06 71 GLU A N 1
ATOM 531 C CA . GLU A 1 71 ? -16.865 -13.158 -14.319 1.00 67.06 71 GLU A CA 1
ATOM 532 C C . GLU A 1 71 ? -17.912 -13.511 -13.252 1.00 67.06 71 GLU A C 1
ATOM 534 O O . GLU A 1 71 ? -18.295 -12.641 -12.464 1.00 67.06 71 GLU A O 1
ATOM 539 N N . ALA A 1 72 ? -18.319 -14.781 -13.160 1.00 63.47 72 ALA A N 1
ATOM 540 C CA . ALA A 1 72 ? -19.247 -15.257 -12.136 1.00 63.47 72 ALA A CA 1
ATOM 541 C C . ALA A 1 72 ? -18.682 -15.062 -10.717 1.00 63.47 72 ALA A C 1
ATOM 543 O O . ALA A 1 72 ? -19.362 -14.506 -9.848 1.00 63.47 72 ALA A O 1
ATOM 544 N N . ARG A 1 73 ? -17.408 -15.425 -10.502 1.00 70.19 73 ARG A N 1
ATOM 545 C CA . ARG A 1 73 ? -16.684 -15.186 -9.243 1.00 70.19 73 ARG A CA 1
ATOM 546 C C . ARG A 1 73 ? -16.677 -13.701 -8.877 1.00 70.19 73 ARG A C 1
ATOM 548 O O . ARG A 1 73 ? -17.032 -13.336 -7.756 1.00 70.19 73 ARG A O 1
ATOM 555 N N . ASN A 1 74 ? -16.318 -12.837 -9.825 1.00 71.94 74 ASN A N 1
ATOM 556 C CA . ASN A 1 74 ? -16.234 -11.394 -9.602 1.00 71.94 74 ASN A CA 1
ATOM 557 C C . ASN A 1 74 ? -17.603 -10.770 -9.310 1.00 71.94 74 ASN A C 1
ATOM 559 O O . ASN A 1 74 ? -17.698 -9.875 -8.469 1.00 71.94 74 ASN A O 1
ATOM 563 N N . LYS A 1 75 ? -18.674 -11.262 -9.944 1.00 70.94 75 LYS A N 1
ATOM 564 C CA . LYS A 1 75 ? -20.050 -10.843 -9.650 1.00 70.94 75 LYS A CA 1
ATOM 565 C C . LYS A 1 75 ? -20.463 -11.212 -8.224 1.00 70.94 75 LYS A C 1
ATOM 567 O O . LYS A 1 75 ? -21.009 -10.358 -7.523 1.00 70.94 75 LYS A O 1
ATOM 572 N N . ALA A 1 76 ? -20.174 -12.434 -7.775 1.00 69.00 76 ALA A N 1
ATOM 573 C CA . ALA A 1 76 ? -20.466 -12.869 -6.408 1.00 69.00 76 ALA A CA 1
ATOM 574 C C . ALA A 1 76 ? -19.698 -12.032 -5.369 1.00 69.00 76 ALA A C 1
ATOM 576 O O . ALA A 1 76 ? -20.293 -11.519 -4.419 1.00 69.00 76 ALA A O 1
ATOM 577 N N . LEU A 1 77 ? -18.397 -11.816 -5.601 1.00 71.62 77 LEU A N 1
ATOM 578 C CA . LEU A 1 77 ? -17.543 -10.981 -4.752 1.00 71.62 77 LEU A CA 1
ATOM 579 C C . LEU A 1 77 ? -18.076 -9.544 -4.655 1.00 71.62 77 LEU A C 1
ATOM 581 O O . LEU A 1 77 ? -18.268 -9.030 -3.553 1.00 71.62 77 LEU A O 1
ATOM 585 N N . ASN A 1 78 ? -18.387 -8.916 -5.793 1.00 74.50 78 ASN A N 1
ATOM 586 C CA . ASN A 1 78 ? -18.927 -7.556 -5.823 1.00 74.50 78 ASN A CA 1
ATOM 587 C C . ASN A 1 78 ? -20.285 -7.463 -5.114 1.00 74.50 78 ASN A C 1
ATOM 589 O O . ASN A 1 78 ? -20.517 -6.509 -4.381 1.00 74.50 78 ASN A O 1
ATOM 593 N N . THR A 1 79 ? -21.166 -8.452 -5.292 1.00 75.19 79 THR A N 1
ATOM 594 C CA . THR A 1 79 ? -22.496 -8.470 -4.657 1.00 75.19 79 THR A CA 1
ATOM 595 C C . THR A 1 79 ? -22.383 -8.542 -3.135 1.00 75.19 79 THR A C 1
ATOM 597 O O . THR A 1 79 ? -23.044 -7.780 -2.431 1.00 75.19 79 THR A O 1
ATOM 600 N N . ARG A 1 80 ? -21.493 -9.399 -2.614 1.00 77.75 80 ARG A N 1
ATOM 601 C CA . ARG A 1 80 ? -21.224 -9.497 -1.172 1.00 77.75 80 ARG A CA 1
ATOM 602 C C . ARG A 1 80 ? -20.670 -8.187 -0.609 1.00 77.75 80 ARG A C 1
ATOM 604 O O . ARG A 1 80 ? -21.167 -7.710 0.408 1.00 77.75 80 ARG A O 1
ATOM 611 N N . ILE A 1 81 ? -19.666 -7.603 -1.268 1.00 82.56 81 ILE A N 1
ATOM 612 C CA . ILE A 1 81 ? -19.065 -6.330 -0.839 1.00 82.56 81 ILE A CA 1
ATOM 613 C C . ILE A 1 81 ? -20.108 -5.208 -0.861 1.00 82.56 81 ILE A C 1
ATOM 615 O O . ILE A 1 81 ? -20.212 -4.459 0.106 1.00 82.56 81 ILE A O 1
ATOM 619 N N . ALA A 1 82 ? -20.920 -5.121 -1.917 1.00 81.56 82 ALA A N 1
ATOM 620 C CA . ALA A 1 82 ? -22.003 -4.149 -2.021 1.00 81.56 82 ALA A CA 1
ATOM 621 C C . ALA A 1 82 ? -23.003 -4.281 -0.866 1.00 81.56 82 ALA A C 1
ATOM 623 O O . ALA A 1 82 ? -23.329 -3.284 -0.226 1.00 81.56 82 ALA A O 1
ATOM 624 N N . ALA A 1 83 ? -23.460 -5.503 -0.573 1.00 80.31 83 ALA A N 1
ATOM 625 C CA . ALA A 1 83 ? -24.397 -5.767 0.515 1.00 80.31 83 ALA A CA 1
ATOM 626 C C . ALA A 1 83 ? -23.816 -5.361 1.877 1.00 80.31 83 ALA A C 1
ATOM 628 O O . ALA A 1 83 ? -24.478 -4.657 2.638 1.00 80.31 83 ALA A O 1
ATOM 629 N N . GLN A 1 84 ? -22.562 -5.734 2.152 1.00 85.44 84 GLN A N 1
ATOM 630 C CA . GLN A 1 84 ? -21.878 -5.361 3.388 1.00 85.44 84 GLN A CA 1
ATOM 631 C C . GLN A 1 84 ? -21.744 -3.837 3.520 1.00 85.44 84 GLN A C 1
ATOM 633 O O . GLN A 1 84 ? -22.150 -3.270 4.528 1.00 85.44 84 GLN A O 1
ATOM 638 N N . ARG A 1 85 ? -21.233 -3.152 2.490 1.00 92.38 85 ARG A N 1
ATOM 639 C CA . ARG A 1 85 ? -20.997 -1.700 2.537 1.00 92.38 85 ARG A CA 1
ATOM 640 C C . ARG A 1 85 ? -22.290 -0.895 2.592 1.00 92.38 85 ARG A C 1
ATOM 642 O O . ARG A 1 85 ? -22.350 0.089 3.320 1.00 92.38 85 ARG A O 1
ATOM 649 N N . LEU A 1 86 ? -23.332 -1.305 1.867 1.00 91.62 86 LEU A N 1
ATOM 650 C CA . LEU A 1 86 ? -24.650 -0.675 1.984 1.00 91.62 86 LEU A CA 1
ATOM 651 C C . LEU A 1 86 ? -25.255 -0.894 3.366 1.00 91.62 86 LEU A C 1
ATOM 653 O O . LEU A 1 86 ? -25.862 0.032 3.895 1.00 91.62 86 LEU A O 1
ATOM 657 N N . SER A 1 87 ? -25.086 -2.084 3.951 1.00 91.56 87 SER A N 1
ATOM 658 C CA . SER A 1 87 ? -25.502 -2.338 5.330 1.00 91.56 87 SER A CA 1
ATOM 659 C C . SER A 1 87 ? -24.799 -1.370 6.279 1.00 91.56 87 SER A C 1
ATOM 661 O O . SER A 1 87 ? -25.481 -0.633 6.981 1.00 91.56 87 SER A O 1
ATOM 663 N N . ASP A 1 88 ? -23.466 -1.279 6.224 1.00 90.81 88 ASP A N 1
ATOM 664 C CA . ASP A 1 88 ? -22.677 -0.361 7.058 1.00 90.81 88 ASP A CA 1
ATOM 665 C C . ASP A 1 88 ? -23.132 1.104 6.889 1.00 90.81 88 ASP A C 1
ATOM 667 O O . ASP A 1 88 ? -23.281 1.840 7.867 1.00 90.81 88 ASP A O 1
ATOM 671 N N . LEU A 1 89 ? -23.396 1.542 5.652 1.00 95.25 89 LEU A N 1
ATOM 672 C CA . LEU A 1 89 ? -23.872 2.900 5.369 1.00 95.25 89 LEU A CA 1
ATOM 673 C C . LEU A 1 89 ? -25.278 3.164 5.928 1.00 95.25 89 LEU A C 1
ATOM 675 O O . LEU A 1 89 ? -25.549 4.262 6.409 1.00 95.25 89 LEU A O 1
ATOM 679 N N . ARG A 1 90 ? -26.166 2.165 5.887 1.00 94.31 90 ARG A N 1
ATOM 680 C CA . ARG A 1 90 ? -27.566 2.271 6.330 1.00 94.31 90 ARG A CA 1
ATOM 681 C C . ARG A 1 90 ? -27.759 2.062 7.828 1.00 94.31 90 ARG A C 1
ATOM 683 O O . ARG A 1 90 ? -28.769 2.508 8.364 1.00 94.31 90 ARG A O 1
ATOM 690 N N . THR A 1 91 ? -26.832 1.387 8.502 1.00 94.12 91 THR A N 1
ATOM 691 C CA . THR A 1 91 ? -26.911 1.122 9.944 1.00 94.12 91 THR A CA 1
ATOM 692 C C . THR A 1 91 ? -25.933 2.005 10.704 1.00 94.12 91 THR A C 1
ATOM 694 O O . THR A 1 91 ? -26.350 2.919 11.418 1.00 94.12 91 THR A O 1
ATOM 697 N N . THR A 1 92 ? -24.636 1.784 10.500 1.00 93.56 92 THR A N 1
ATOM 698 C CA . THR A 1 92 ? -23.555 2.455 11.218 1.00 93.56 92 THR A CA 1
ATOM 699 C C . THR A 1 92 ? -23.453 3.921 10.845 1.00 93.56 92 THR A C 1
ATOM 701 O O . THR A 1 92 ? -23.148 4.711 11.725 1.00 93.56 92 THR A O 1
ATOM 704 N N . TRP A 1 93 ? -23.725 4.310 9.595 1.00 95.50 93 TRP A N 1
ATOM 705 C CA . TRP A 1 93 ? -23.578 5.692 9.105 1.00 95.50 93 TRP A CA 1
ATOM 706 C C . TRP A 1 93 ? -24.890 6.356 8.679 1.00 95.50 93 TRP A C 1
ATOM 708 O O . TRP A 1 93 ? -24.866 7.326 7.925 1.00 95.50 93 TRP A O 1
ATOM 718 N N . LYS A 1 94 ? -26.033 5.871 9.178 1.00 92.88 94 LYS A N 1
ATOM 719 C CA . LYS A 1 94 ? -27.373 6.308 8.746 1.00 92.88 94 LYS A CA 1
ATOM 720 C C . LYS A 1 94 ? -27.586 7.829 8.755 1.00 92.88 94 LYS A C 1
ATOM 722 O O . LYS A 1 94 ? -28.286 8.363 7.905 1.00 92.88 94 LYS A O 1
ATOM 727 N N . ASP A 1 95 ? -26.993 8.518 9.725 1.00 92.44 95 ASP A N 1
ATOM 728 C CA . ASP A 1 95 ? -27.105 9.960 9.952 1.00 92.44 95 ASP A CA 1
ATOM 729 C C . ASP A 1 95 ? -26.100 10.776 9.131 1.00 92.44 95 ASP A C 1
ATOM 731 O O . ASP A 1 95 ? -26.333 11.957 8.881 1.00 92.44 95 ASP A O 1
ATOM 735 N N . ARG A 1 96 ? -24.986 10.163 8.714 1.00 93.69 96 ARG A N 1
ATOM 736 C CA . ARG A 1 96 ? -23.887 10.799 7.972 1.00 93.69 96 ARG A CA 1
ATOM 737 C C . ARG A 1 96 ? -23.288 9.845 6.933 1.00 93.69 96 ARG A C 1
ATOM 739 O O . ARG A 1 96 ? -22.102 9.504 7.017 1.00 93.69 96 ARG A O 1
ATOM 746 N N . PRO A 1 97 ? -24.070 9.405 5.930 1.00 94.94 97 PRO A N 1
ATOM 747 C CA . PRO A 1 97 ? -23.578 8.450 4.944 1.00 94.94 97 PRO A CA 1
ATOM 748 C C . PRO A 1 97 ? -22.499 9.057 4.034 1.00 94.94 97 PRO A C 1
ATOM 750 O O . PRO A 1 97 ? -21.699 8.328 3.456 1.00 94.94 97 PRO A O 1
ATOM 753 N N . ASP A 1 98 ? -22.419 10.389 3.948 1.00 95.31 98 ASP A N 1
ATOM 754 C CA . ASP A 1 98 ? -21.306 11.124 3.344 1.00 95.31 98 ASP A CA 1
ATOM 755 C C . ASP A 1 98 ? -19.973 10.831 4.051 1.00 95.31 98 ASP A C 1
ATOM 757 O O . ASP A 1 98 ? -18.979 10.532 3.389 1.00 95.31 98 ASP A O 1
ATOM 761 N N . ILE A 1 99 ? -19.958 10.858 5.391 1.00 96.06 99 ILE A N 1
ATOM 762 C CA . ILE A 1 99 ? -18.774 10.484 6.178 1.00 96.06 99 ILE A CA 1
ATOM 763 C C . ILE A 1 99 ? -18.532 8.976 6.081 1.00 96.06 99 ILE A C 1
ATOM 765 O O . ILE A 1 99 ? -17.383 8.560 5.998 1.00 96.06 99 ILE A O 1
ATOM 769 N N . GLY A 1 100 ? -19.583 8.155 6.021 1.00 97.00 100 GLY A N 1
ATOM 770 C CA . GLY A 1 100 ? -19.440 6.713 5.804 1.00 97.00 100 GLY A CA 1
ATOM 771 C C . GLY A 1 100 ? -18.728 6.372 4.490 1.00 97.00 100 GLY A C 1
ATOM 772 O O . GLY A 1 100 ? -17.822 5.539 4.476 1.00 97.00 100 GLY A O 1
ATOM 773 N N . LEU A 1 101 ? -19.062 7.063 3.395 1.00 97.56 101 LEU A N 1
ATOM 774 C CA . LEU A 1 101 ? -18.352 6.925 2.119 1.00 97.56 101 LEU A CA 1
ATOM 775 C C . LEU A 1 101 ? -16.890 7.387 2.215 1.00 97.56 101 LEU A C 1
ATOM 777 O O . LEU A 1 101 ? -16.012 6.741 1.644 1.00 97.56 101 LEU A O 1
ATOM 781 N N . GLU A 1 102 ? -16.607 8.470 2.947 1.00 97.38 102 GLU A N 1
ATOM 782 C CA . GLU A 1 102 ? -15.230 8.900 3.234 1.00 97.38 102 GLU A CA 1
ATOM 783 C C . GLU A 1 102 ? -14.470 7.839 4.052 1.00 97.38 102 GLU A C 1
ATOM 785 O O . GLU A 1 102 ? -13.341 7.492 3.707 1.00 97.38 102 GLU A O 1
ATOM 790 N N . ALA A 1 103 ? -15.097 7.276 5.091 1.00 97.06 103 ALA A N 1
ATOM 791 C CA . ALA A 1 103 ? -14.523 6.254 5.962 1.00 97.06 103 ALA A CA 1
ATOM 792 C C . ALA A 1 103 ? -14.130 4.994 5.186 1.00 97.06 103 ALA A C 1
ATOM 794 O O . ALA A 1 103 ? -13.034 4.480 5.386 1.00 97.06 103 ALA A O 1
ATOM 795 N N . ILE A 1 104 ? -14.958 4.555 4.233 1.00 97.50 104 ILE A N 1
ATOM 796 C CA . ILE A 1 104 ? -14.637 3.427 3.345 1.00 97.50 104 ILE A CA 1
ATOM 797 C C . ILE A 1 104 ? -13.354 3.697 2.537 1.00 97.50 104 ILE A C 1
ATOM 799 O O . ILE A 1 104 ? -12.568 2.777 2.305 1.00 97.50 104 ILE A O 1
ATOM 803 N N . LEU A 1 105 ? -13.107 4.941 2.113 1.00 97.50 105 LEU A N 1
ATOM 804 C CA . LEU A 1 105 ? -11.928 5.290 1.315 1.00 97.50 105 LEU A CA 1
ATOM 805 C C . LEU A 1 105 ? -10.670 5.483 2.167 1.00 97.50 105 LEU A C 1
ATOM 807 O O . LEU A 1 105 ? -9.628 4.914 1.848 1.00 97.50 105 LEU A O 1
ATOM 811 N N . VAL A 1 106 ? -10.746 6.285 3.230 1.00 96.00 106 VAL A N 1
ATOM 812 C CA . VAL A 1 106 ? -9.551 6.777 3.947 1.00 96.00 106 VAL A CA 1
ATOM 813 C C . VAL A 1 106 ? -9.574 6.579 5.459 1.00 96.00 106 VAL A C 1
ATOM 815 O O . VAL A 1 106 ? -8.604 6.922 6.129 1.00 96.00 106 VAL A O 1
ATOM 818 N N . GLY A 1 107 ? -10.650 6.011 5.997 1.00 95.06 107 GLY A N 1
ATOM 819 C CA . GLY A 1 107 ? -10.813 5.809 7.428 1.00 95.06 107 GLY A CA 1
ATOM 820 C C . GLY A 1 107 ? -11.153 7.100 8.175 1.00 95.06 107 GLY A C 1
ATOM 821 O O . GLY A 1 107 ? -10.917 8.221 7.715 1.00 95.06 107 GLY A O 1
ATOM 822 N N . ARG A 1 108 ? -11.762 6.937 9.347 1.00 93.12 108 ARG A N 1
ATOM 823 C CA . ARG A 1 108 ? -12.256 8.016 10.204 1.00 93.12 108 ARG A CA 1
ATOM 824 C C . ARG A 1 108 ? -12.020 7.682 11.676 1.00 93.12 108 ARG A C 1
ATOM 826 O O . ARG A 1 108 ? -12.037 6.520 12.055 1.00 93.12 108 ARG A O 1
ATOM 833 N N . ASN A 1 109 ? -11.817 8.714 12.495 1.00 89.38 109 ASN A N 1
ATOM 834 C CA . ASN A 1 109 ? -11.664 8.591 13.953 1.00 89.38 109 ASN A CA 1
ATOM 835 C C . ASN A 1 109 ? -12.990 8.575 14.720 1.00 89.38 109 ASN A C 1
ATOM 837 O O . ASN A 1 109 ? -12.997 8.453 15.941 1.00 89.38 109 ASN A O 1
ATOM 841 N N . ASP A 1 110 ? -14.107 8.724 14.013 1.00 91.69 110 ASP A N 1
ATOM 842 C CA . ASP A 1 110 ? -15.441 8.626 14.583 1.00 91.69 110 ASP A CA 1
ATOM 843 C C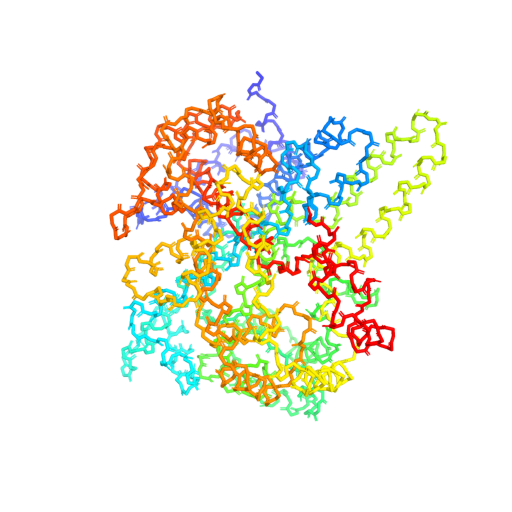 . ASP A 1 110 ? -15.592 7.285 15.329 1.00 91.69 110 ASP A C 1
ATOM 845 O O . ASP A 1 110 ? -15.241 6.233 14.787 1.00 91.69 110 ASP A O 1
ATOM 849 N N . ALA A 1 111 ? -16.111 7.323 16.564 1.00 89.44 111 ALA A N 1
ATOM 850 C CA . ALA A 1 111 ? -16.288 6.165 17.449 1.00 89.44 111 ALA A CA 1
ATOM 851 C C . ALA A 1 111 ? -17.435 5.253 16.972 1.00 89.44 111 ALA A C 1
ATOM 853 O O . ALA A 1 111 ? -18.471 5.108 17.615 1.00 89.44 111 ALA A O 1
ATOM 854 N N . ARG A 1 112 ? -17.261 4.689 15.779 1.00 93.75 112 ARG A N 1
ATOM 855 C CA . ARG A 1 112 ? -18.174 3.778 15.098 1.00 93.75 112 ARG A CA 1
ATOM 856 C C . ARG A 1 112 ? -17.387 2.538 14.707 1.00 93.75 112 ARG A C 1
ATOM 858 O O . ARG A 1 112 ? -16.275 2.655 14.193 1.00 93.75 112 ARG A O 1
ATOM 865 N N . THR A 1 113 ? -17.955 1.361 14.935 1.00 91.56 113 THR A N 1
ATOM 866 C CA . THR A 1 113 ? -17.275 0.093 14.655 1.00 91.56 113 THR A CA 1
ATOM 867 C C . THR A 1 113 ? -16.795 0.036 13.206 1.00 91.56 113 THR A C 1
ATOM 869 O O . THR A 1 113 ? -17.555 0.291 12.272 1.00 91.56 113 THR A O 1
ATOM 872 N N . GLY A 1 114 ? -15.517 -0.289 13.018 1.00 90.56 114 GLY A N 1
ATOM 873 C CA . GLY A 1 114 ? -14.900 -0.399 11.700 1.00 90.56 114 GLY A CA 1
ATOM 874 C C . GLY A 1 114 ? -14.682 0.927 10.959 1.00 90.56 114 GLY A C 1
ATOM 875 O O . GLY A 1 114 ? -14.339 0.883 9.781 1.00 90.56 114 GLY A O 1
ATOM 876 N N . SER A 1 115 ? -14.834 2.095 11.595 1.00 94.69 115 SER A N 1
ATOM 877 C CA . SER A 1 115 ? -14.631 3.405 10.950 1.00 94.69 115 SER A CA 1
ATOM 878 C C . SER A 1 115 ? -13.220 3.625 10.388 1.00 94.69 115 SER A C 1
ATOM 880 O O . SER A 1 115 ? -13.054 4.428 9.469 1.00 94.69 115 SER A O 1
ATOM 882 N N . ARG A 1 116 ? -12.209 2.895 10.876 1.00 94.69 116 ARG A N 1
ATOM 883 C CA . ARG A 1 116 ? -10.832 2.894 10.350 1.00 94.69 116 ARG A CA 1
ATOM 884 C C . ARG A 1 116 ? -10.584 1.829 9.270 1.00 94.69 116 ARG A C 1
ATOM 886 O O . ARG A 1 116 ? -9.570 1.910 8.573 1.00 94.69 116 ARG A O 1
ATOM 893 N N . ARG A 1 117 ? -11.495 0.862 9.073 1.00 93.50 117 ARG A N 1
ATOM 894 C CA . ARG A 1 117 ? -11.390 -0.158 8.012 1.00 93.50 117 ARG A CA 1
ATOM 895 C C . ARG A 1 117 ? -11.693 0.470 6.656 1.00 93.50 117 ARG A C 1
ATOM 897 O O . ARG A 1 117 ? -12.845 0.689 6.291 1.00 93.50 117 ARG A O 1
ATOM 904 N N . SER A 1 118 ? -10.637 0.755 5.913 1.00 96.75 118 SER A N 1
ATOM 905 C CA . SER A 1 118 ? -10.700 1.573 4.709 1.00 96.75 118 SER A CA 1
ATOM 906 C C . SER A 1 118 ? -9.772 1.051 3.630 1.00 96.75 118 SER A C 1
ATOM 908 O O . SER A 1 118 ? -8.862 0.267 3.910 1.00 96.75 118 SER A O 1
ATOM 910 N N . VAL A 1 119 ? -9.953 1.535 2.401 1.00 97.06 119 VAL A N 1
ATOM 911 C CA . VAL A 1 119 ? -8.983 1.274 1.337 1.00 97.06 119 VAL A CA 1
ATOM 912 C C . VAL A 1 119 ? -7.593 1.736 1.767 1.00 97.06 119 VAL A C 1
ATOM 914 O O . VAL A 1 119 ? -6.648 0.966 1.644 1.00 97.06 119 VAL A O 1
ATOM 917 N N . ALA A 1 120 ? -7.445 2.960 2.281 1.00 95.25 120 ALA A N 1
ATOM 918 C CA . ALA A 1 120 ? -6.138 3.484 2.678 1.00 95.25 120 ALA A CA 1
ATOM 919 C C . ALA A 1 120 ? -5.443 2.585 3.718 1.00 95.25 120 ALA A C 1
ATOM 921 O O . ALA A 1 120 ? -4.243 2.333 3.602 1.00 95.25 120 ALA A O 1
ATOM 922 N N . SER A 1 121 ? -6.196 2.043 4.683 1.00 95.25 121 SER A N 1
ATOM 923 C CA . SER A 1 121 ? -5.677 1.083 5.667 1.00 95.25 121 SER A CA 1
ATOM 924 C C . SER A 1 121 ? -5.239 -0.235 5.012 1.00 95.25 121 SER A C 1
ATOM 926 O O . SER A 1 121 ? -4.130 -0.704 5.273 1.00 95.25 121 SER A O 1
ATOM 928 N N . GLU A 1 122 ? -6.037 -0.789 4.091 1.00 96.38 122 GLU A N 1
ATOM 929 C CA . GLU A 1 122 ? -5.671 -1.996 3.332 1.00 96.38 122 GLU A CA 1
ATOM 930 C C . GLU A 1 122 ? -4.424 -1.787 2.458 1.00 96.38 122 GLU A C 1
ATOM 932 O O . GLU A 1 122 ? -3.533 -2.633 2.394 1.00 96.38 122 GLU A O 1
ATOM 937 N N . VAL A 1 123 ? -4.307 -0.630 1.807 1.00 94.88 123 VAL A N 1
ATOM 938 C CA . VAL A 1 123 ? -3.116 -0.291 1.020 1.00 94.88 123 VAL A CA 1
ATOM 939 C C . VAL A 1 123 ? -1.895 -0.144 1.926 1.00 94.88 123 VAL A C 1
ATOM 941 O O . VAL A 1 123 ? -0.821 -0.647 1.588 1.00 94.88 123 VAL A O 1
ATOM 944 N N . ALA A 1 124 ? -2.036 0.515 3.078 1.00 92.62 124 ALA A N 1
ATOM 945 C CA . ALA A 1 124 ? -0.951 0.686 4.038 1.00 92.62 124 ALA A CA 1
ATOM 946 C C . ALA A 1 124 ? -0.462 -0.659 4.595 1.00 92.62 124 ALA A C 1
ATOM 948 O O . ALA A 1 124 ? 0.747 -0.894 4.620 1.00 92.62 124 ALA A O 1
ATOM 949 N N . GLN A 1 125 ? -1.371 -1.565 4.973 1.00 94.94 125 GLN A N 1
ATOM 950 C CA . GLN A 1 125 ? -0.981 -2.872 5.506 1.00 94.94 125 GLN A CA 1
ATOM 951 C C . GLN A 1 125 ? -0.306 -3.754 4.450 1.00 94.94 125 GLN A C 1
ATOM 953 O O . GLN A 1 125 ? 0.719 -4.364 4.752 1.00 94.94 125 GLN A O 1
ATOM 958 N N . LEU A 1 126 ? -0.779 -3.755 3.197 1.00 96.06 126 LEU A N 1
ATOM 959 C CA . LEU A 1 126 ? -0.134 -4.514 2.118 1.00 96.06 126 LEU A CA 1
ATOM 960 C C . LEU A 1 126 ? 1.242 -3.944 1.764 1.00 96.06 126 LEU A C 1
ATOM 962 O O . LEU A 1 126 ? 2.194 -4.698 1.575 1.00 96.06 126 LEU A O 1
ATOM 966 N N . ARG A 1 127 ? 1.388 -2.613 1.741 1.00 92.69 127 ARG A N 1
ATOM 967 C CA . ARG A 1 127 ? 2.703 -1.969 1.591 1.00 92.69 127 ARG A CA 1
ATOM 968 C C . ARG A 1 127 ? 3.645 -2.359 2.720 1.00 92.69 127 ARG A C 1
ATOM 970 O O . ARG A 1 127 ? 4.786 -2.711 2.442 1.00 92.69 127 ARG A O 1
ATOM 977 N N . GLY A 1 128 ? 3.165 -2.330 3.963 1.00 92.00 128 GLY A N 1
ATOM 978 C CA . GLY A 1 128 ? 3.911 -2.802 5.126 1.00 92.00 128 GLY A CA 1
ATOM 979 C C . GLY A 1 128 ? 4.361 -4.251 4.943 1.00 92.00 128 GLY A C 1
ATOM 980 O O . GLY A 1 128 ? 5.555 -4.519 5.010 1.00 92.00 128 GLY A O 1
ATOM 981 N N . LYS A 1 129 ? 3.432 -5.159 4.612 1.00 94.62 129 LYS A N 1
ATOM 982 C CA . LYS A 1 129 ? 3.693 -6.585 4.343 1.00 94.62 129 LYS A CA 1
ATOM 983 C C . LYS A 1 129 ? 4.800 -6.768 3.302 1.00 94.62 129 LYS A C 1
ATOM 985 O O . LYS A 1 129 ? 5.782 -7.452 3.574 1.00 94.62 129 LYS A O 1
ATOM 990 N N . TYR A 1 130 ? 4.666 -6.148 2.129 1.00 94.94 130 TYR A N 1
ATOM 991 C CA . TYR A 1 130 ? 5.602 -6.360 1.023 1.00 94.94 130 TYR A CA 1
ATOM 992 C C . TYR A 1 130 ? 6.951 -5.681 1.244 1.00 94.94 130 TYR A C 1
ATOM 994 O O . TYR A 1 130 ? 7.987 -6.305 1.036 1.00 94.94 130 TYR A O 1
ATOM 1002 N N . HIS A 1 131 ? 6.962 -4.410 1.655 1.00 91.56 131 HIS A N 1
ATOM 1003 C CA . HIS A 1 131 ? 8.203 -3.649 1.787 1.00 91.56 131 HIS A CA 1
ATOM 1004 C C . HIS A 1 131 ? 9.029 -4.091 2.988 1.00 91.56 131 HIS A C 1
ATOM 1006 O O . HIS A 1 131 ? 10.243 -4.236 2.862 1.00 91.56 131 HIS A O 1
ATOM 1012 N N . ALA A 1 132 ? 8.397 -4.292 4.144 1.00 91.31 132 ALA A N 1
ATOM 1013 C CA . ALA A 1 132 ? 9.115 -4.744 5.326 1.00 91.31 132 ALA A CA 1
ATOM 1014 C C . ALA A 1 132 ? 9.655 -6.159 5.102 1.00 91.31 132 ALA A C 1
ATOM 1016 O O . ALA A 1 132 ? 10.835 -6.411 5.328 1.00 91.31 132 ALA A O 1
ATOM 1017 N N . GLY A 1 133 ? 8.822 -7.035 4.535 1.00 93.12 133 GLY A N 1
ATOM 1018 C CA . GLY A 1 133 ? 9.181 -8.413 4.249 1.00 93.12 133 GLY A CA 1
ATOM 1019 C C . GLY A 1 133 ? 10.340 -8.568 3.260 1.00 93.12 133 GLY A C 1
ATOM 1020 O O . GLY A 1 133 ? 11.302 -9.271 3.567 1.00 93.12 133 GLY A O 1
ATOM 1021 N N . ILE A 1 134 ? 10.302 -7.886 2.107 1.00 94.00 134 ILE A N 1
ATOM 1022 C CA . ILE A 1 134 ? 11.390 -7.983 1.117 1.00 94.00 134 ILE A CA 1
ATOM 1023 C C . ILE A 1 134 ? 12.705 -7.416 1.656 1.00 94.00 134 ILE A C 1
ATOM 1025 O O . ILE A 1 134 ? 13.768 -7.996 1.445 1.00 94.00 134 ILE A O 1
ATOM 1029 N N . ASN A 1 135 ? 12.645 -6.302 2.387 1.00 91.62 135 ASN A N 1
ATOM 1030 C CA . ASN A 1 135 ? 13.837 -5.694 2.966 1.00 91.62 135 ASN A CA 1
ATOM 1031 C C . ASN A 1 135 ? 14.430 -6.556 4.082 1.00 91.62 135 ASN A C 1
ATOM 1033 O O . ASN A 1 135 ? 15.650 -6.674 4.164 1.00 91.62 135 ASN A O 1
ATOM 1037 N N . TYR A 1 136 ? 13.589 -7.180 4.905 1.00 93.12 136 TYR A N 1
ATOM 1038 C CA . TYR A 1 136 ? 14.041 -8.104 5.938 1.00 93.12 136 TYR A CA 1
ATOM 1039 C C . TYR A 1 136 ? 14.694 -9.355 5.340 1.00 93.12 136 TYR A C 1
ATOM 1041 O O . TYR A 1 136 ? 15.759 -9.759 5.799 1.00 93.12 136 TYR A O 1
ATOM 1049 N N . ASP A 1 137 ? 14.125 -9.923 4.271 1.00 95.12 137 ASP A N 1
ATOM 1050 C CA . ASP A 1 137 ? 14.741 -11.054 3.566 1.00 95.12 137 ASP A CA 1
ATOM 1051 C C . ASP A 1 137 ? 16.112 -10.673 2.974 1.00 95.12 137 ASP A C 1
ATOM 1053 O O . ASP A 1 137 ? 17.067 -11.445 3.080 1.00 95.12 137 ASP A O 1
ATOM 1057 N N . PHE A 1 138 ? 16.253 -9.465 2.411 1.00 93.88 138 PHE A N 1
ATOM 1058 C CA . PHE A 1 138 ? 17.554 -8.973 1.948 1.00 93.88 138 PHE A CA 1
ATOM 1059 C C . PHE A 1 138 ? 18.558 -8.760 3.084 1.00 93.88 138 PHE A C 1
ATOM 1061 O O . PHE A 1 138 ? 19.739 -9.049 2.896 1.00 93.88 138 PHE A O 1
ATOM 1068 N N . ASP A 1 139 ? 18.132 -8.253 4.242 1.00 91.69 139 ASP A N 1
ATOM 1069 C CA . ASP A 1 139 ? 19.009 -8.077 5.409 1.00 91.69 139 ASP A CA 1
ATOM 1070 C C . ASP A 1 139 ? 19.472 -9.420 5.962 1.00 91.69 139 ASP A C 1
ATOM 1072 O O . ASP A 1 139 ? 20.671 -9.635 6.138 1.00 91.69 139 ASP A O 1
A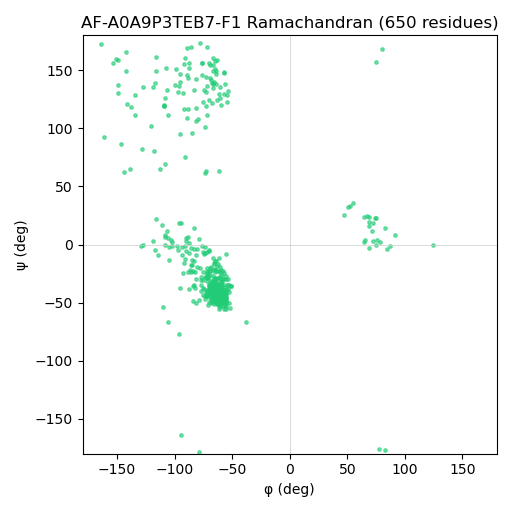TOM 1076 N N . LYS A 1 140 ? 18.546 -10.372 6.112 1.00 93.75 140 LYS A N 1
ATOM 1077 C CA . LYS A 1 140 ? 18.847 -11.742 6.539 1.00 93.75 140 LYS A CA 1
ATOM 1078 C C . LYS A 1 140 ? 19.826 -12.445 5.594 1.00 93.75 140 LYS A C 1
ATOM 1080 O O . LYS A 1 140 ? 20.664 -13.217 6.051 1.00 93.75 140 LYS A O 1
ATOM 1085 N N . ALA A 1 141 ? 19.755 -12.154 4.295 1.00 95.12 141 ALA A N 1
ATOM 1086 C CA . ALA A 1 141 ? 20.684 -12.671 3.291 1.00 95.12 141 ALA A CA 1
ATOM 1087 C C . ALA A 1 141 ? 22.002 -11.870 3.175 1.00 95.12 141 ALA A C 1
ATOM 1089 O O . ALA A 1 141 ? 22.873 -12.233 2.387 1.00 95.12 141 ALA A O 1
ATOM 1090 N N . GLY A 1 142 ? 22.169 -10.763 3.910 1.00 93.25 142 GLY A N 1
ATOM 1091 C CA . GLY A 1 142 ? 23.341 -9.885 3.797 1.00 93.25 142 GLY A CA 1
ATOM 1092 C C . GLY A 1 142 ? 23.419 -9.107 2.473 1.00 93.25 142 GLY A C 1
ATOM 1093 O O . GLY A 1 142 ? 24.486 -8.621 2.095 1.00 93.25 142 GLY A O 1
ATOM 1094 N N . LEU A 1 143 ? 22.299 -8.967 1.758 1.00 92.94 143 LEU A N 1
ATOM 1095 C CA . LEU A 1 143 ? 22.216 -8.401 0.407 1.00 92.94 143 LEU A CA 1
ATOM 1096 C C . LEU A 1 143 ? 21.800 -6.924 0.367 1.00 92.94 143 LEU A C 1
ATOM 1098 O O . LEU A 1 143 ? 21.777 -6.333 -0.711 1.00 92.94 143 LEU A O 1
ATOM 1102 N N . VAL A 1 144 ? 21.527 -6.279 1.508 1.00 87.81 144 VAL A N 1
ATOM 1103 C CA . VAL A 1 144 ? 21.084 -4.867 1.553 1.00 87.81 144 VAL A CA 1
ATOM 1104 C C . VAL A 1 144 ? 22.031 -3.945 0.781 1.00 87.81 144 VAL A C 1
ATOM 1106 O O . VAL A 1 144 ? 21.590 -3.184 -0.080 1.00 87.81 144 VAL A O 1
ATOM 1109 N N . LYS A 1 145 ? 23.347 -4.025 1.025 1.00 85.25 145 LYS A N 1
ATOM 1110 C CA . LYS A 1 145 ? 24.340 -3.207 0.298 1.00 85.25 145 LYS A CA 1
ATOM 1111 C C . LYS A 1 145 ? 24.432 -3.584 -1.183 1.00 85.25 145 LYS A C 1
ATOM 1113 O O . LYS A 1 145 ? 24.585 -2.696 -2.015 1.00 85.25 145 LYS A O 1
ATOM 1118 N N . PHE A 1 146 ? 24.317 -4.876 -1.488 1.00 88.44 146 PHE A N 1
ATOM 1119 C CA . PHE A 1 146 ? 24.408 -5.427 -2.840 1.00 88.44 146 PHE A CA 1
ATOM 1120 C C . PHE A 1 146 ? 23.272 -4.928 -3.741 1.00 88.44 146 PHE A C 1
ATOM 1122 O O . PHE A 1 146 ? 23.518 -4.466 -4.850 1.00 88.44 146 PHE A O 1
ATOM 1129 N N . ILE A 1 147 ? 22.041 -4.940 -3.229 1.00 85.44 147 ILE A N 1
ATOM 1130 C CA . ILE A 1 147 ? 20.857 -4.408 -3.915 1.00 85.44 147 ILE A CA 1
ATOM 1131 C C . ILE A 1 147 ? 20.852 -2.880 -3.944 1.00 85.44 147 ILE A C 1
ATOM 1133 O O . ILE A 1 147 ? 20.294 -2.269 -4.855 1.00 85.44 147 ILE A O 1
ATOM 1137 N N . SER A 1 148 ? 21.480 -2.236 -2.958 1.00 79.12 148 SER A N 1
ATOM 1138 C CA . SER A 1 148 ? 21.477 -0.777 -2.886 1.00 79.12 148 SER A CA 1
ATOM 1139 C C . SER A 1 148 ? 22.404 -0.085 -3.881 1.00 79.12 148 SER A C 1
ATOM 1141 O O . SER A 1 148 ? 22.180 1.081 -4.202 1.00 79.12 148 SER A O 1
ATOM 1143 N N . SER A 1 149 ? 23.445 -0.764 -4.370 1.00 78.44 149 SER A N 1
ATOM 1144 C CA . SER A 1 149 ? 24.385 -0.162 -5.321 1.00 78.44 149 SER A CA 1
ATOM 1145 C C . SER A 1 149 ? 23.796 -0.001 -6.725 1.00 78.44 149 SER A C 1
ATOM 1147 O O . SER A 1 149 ? 24.237 0.878 -7.462 1.00 78.44 149 SER A O 1
ATOM 1149 N N . GLY A 1 150 ? 22.841 -0.857 -7.109 1.00 79.31 150 GLY A N 1
ATOM 1150 C CA . GLY A 1 150 ? 22.294 -0.943 -8.469 1.00 79.31 150 GLY A CA 1
ATOM 1151 C C . GLY A 1 150 ? 23.274 -1.484 -9.522 1.00 79.31 150 GLY A C 1
ATOM 1152 O O . GLY A 1 150 ? 22.906 -1.656 -10.680 1.00 79.31 150 GLY A O 1
ATOM 1153 N N . SER A 1 151 ? 24.527 -1.772 -9.150 1.00 83.44 151 SER A N 1
ATOM 1154 C CA . SER A 1 151 ? 25.576 -2.207 -10.087 1.00 83.44 151 SER A CA 1
ATOM 1155 C C . SER A 1 151 ? 25.340 -3.608 -10.651 1.00 83.44 151 SER A C 1
ATOM 1157 O O . SER A 1 151 ? 25.854 -3.933 -11.715 1.00 83.44 151 SER A O 1
ATOM 1159 N N . ASN A 1 152 ? 24.561 -4.428 -9.942 1.00 91.38 152 ASN A N 1
ATOM 1160 C CA . ASN A 1 152 ? 24.297 -5.823 -10.293 1.00 91.38 152 ASN A CA 1
ATOM 1161 C C . ASN A 1 152 ? 22.907 -6.025 -10.918 1.00 91.38 152 ASN A C 1
ATOM 1163 O O . ASN A 1 152 ? 22.538 -7.152 -11.233 1.00 91.38 152 ASN A O 1
ATOM 1167 N N . ASP A 1 153 ? 22.147 -4.947 -11.141 1.00 91.81 153 ASP A N 1
ATOM 1168 C CA . ASP A 1 153 ? 20.775 -4.991 -11.665 1.00 91.81 153 ASP A CA 1
ATOM 1169 C C . ASP A 1 153 ? 20.660 -5.783 -12.975 1.00 91.81 153 ASP A C 1
ATOM 1171 O O . ASP A 1 153 ? 19.657 -6.454 -13.202 1.00 91.81 153 ASP A O 1
ATOM 1175 N N . ARG A 1 154 ? 21.692 -5.723 -13.829 1.00 95.31 154 ARG A N 1
ATOM 1176 C CA . ARG A 1 154 ? 21.753 -6.473 -15.090 1.00 95.31 154 ARG A CA 1
ATOM 1177 C C . ARG A 1 154 ? 21.782 -7.985 -14.862 1.00 95.31 154 ARG A C 1
ATOM 1179 O O . ARG A 1 154 ? 21.022 -8.700 -15.504 1.00 95.31 154 ARG A O 1
ATOM 1186 N N . GLU A 1 155 ? 22.650 -8.462 -13.969 1.00 97.00 155 GLU A N 1
ATOM 1187 C CA . GLU A 1 155 ? 22.789 -9.896 -13.675 1.00 97.00 155 GLU A CA 1
ATOM 1188 C C . GLU A 1 155 ? 21.580 -10.413 -12.887 1.00 97.00 155 GLU A C 1
ATOM 1190 O O . GLU A 1 155 ? 21.072 -11.485 -13.195 1.00 97.00 155 GLU A O 1
ATOM 1195 N N . ILE A 1 156 ? 21.053 -9.625 -11.942 1.00 97.38 156 ILE A N 1
ATOM 1196 C CA . ILE A 1 156 ? 19.836 -9.979 -11.196 1.00 97.38 156 ILE A CA 1
ATOM 1197 C C . ILE A 1 156 ? 18.641 -10.104 -12.148 1.00 97.38 156 ILE A C 1
ATOM 1199 O O . ILE A 1 156 ? 17.891 -11.073 -12.062 1.00 97.38 156 ILE A O 1
ATOM 1203 N N . ALA A 1 157 ? 18.457 -9.156 -13.074 1.00 96.62 157 ALA A N 1
ATOM 1204 C CA . ALA A 1 157 ? 17.367 -9.222 -14.045 1.00 96.62 157 ALA A CA 1
ATOM 1205 C C . ALA A 1 157 ? 17.475 -10.453 -14.957 1.00 96.62 157 ALA A C 1
ATOM 1207 O O . ALA A 1 157 ? 16.458 -11.087 -15.242 1.00 96.62 157 ALA A O 1
ATOM 1208 N N . ASP A 1 158 ? 18.690 -10.811 -15.387 1.00 97.69 158 ASP A N 1
ATOM 1209 C CA . ASP A 1 158 ? 18.921 -12.028 -16.170 1.00 97.69 158 ASP A CA 1
ATOM 1210 C C . ASP A 1 158 ? 18.660 -13.294 -15.345 1.00 97.69 158 ASP A C 1
ATOM 1212 O O . ASP A 1 158 ? 17.979 -14.199 -15.820 1.00 97.69 158 ASP A O 1
ATOM 1216 N N . ALA A 1 159 ? 19.091 -13.329 -14.081 1.00 98.19 159 ALA A N 1
ATOM 1217 C CA . ALA A 1 159 ? 18.795 -14.427 -13.165 1.00 98.19 159 ALA A CA 1
ATOM 1218 C C . ALA A 1 159 ? 17.280 -14.620 -12.988 1.00 98.19 159 ALA A C 1
ATOM 1220 O O . ALA A 1 159 ? 16.785 -15.734 -13.144 1.00 98.19 159 ALA A O 1
ATOM 1221 N N . MET A 1 160 ? 16.521 -13.543 -12.749 1.00 97.62 160 MET A N 1
ATOM 1222 C CA . MET A 1 160 ? 15.055 -13.600 -12.654 1.00 97.62 160 MET A CA 1
ATOM 1223 C C . MET A 1 160 ? 14.422 -14.161 -13.931 1.00 97.62 160 MET A C 1
ATOM 1225 O O . MET A 1 160 ? 13.531 -15.012 -13.871 1.00 97.62 160 MET A O 1
ATOM 1229 N N . TRP A 1 161 ? 14.891 -13.701 -15.094 1.00 97.00 161 TRP A N 1
ATOM 1230 C CA . TRP A 1 161 ? 14.384 -14.162 -16.380 1.00 97.00 161 TRP A CA 1
ATOM 1231 C C . TRP A 1 161 ? 14.661 -15.660 -16.601 1.00 97.00 161 TRP A C 1
ATOM 1233 O O . TRP A 1 161 ? 13.744 -16.404 -16.959 1.00 97.00 161 TRP A O 1
ATOM 1243 N N . ARG A 1 162 ? 15.885 -16.126 -16.313 1.00 97.75 162 ARG A N 1
ATOM 1244 C CA . ARG A 1 162 ? 16.280 -17.537 -16.452 1.00 97.75 162 ARG A CA 1
ATOM 1245 C C . ARG A 1 162 ? 15.528 -18.448 -15.493 1.00 97.75 162 ARG A C 1
ATOM 1247 O O . ARG A 1 162 ? 14.935 -19.427 -15.941 1.00 97.75 162 ARG A O 1
ATOM 1254 N N . ILE A 1 163 ? 15.474 -18.092 -14.207 1.00 96.88 163 ILE A N 1
ATOM 1255 C CA . ILE A 1 163 ? 14.728 -18.844 -13.184 1.00 96.88 163 ILE A CA 1
ATOM 1256 C C . ILE A 1 163 ? 13.256 -18.946 -13.593 1.00 96.88 163 ILE A C 1
ATOM 1258 O O . ILE A 1 163 ? 12.677 -20.031 -13.584 1.00 96.88 163 ILE A O 1
ATOM 1262 N N . GLY A 1 164 ? 12.658 -17.836 -14.038 1.00 93.06 164 GLY A N 1
ATOM 1263 C CA . GLY A 1 164 ? 11.273 -17.803 -14.503 1.00 93.06 164 GLY A CA 1
ATOM 1264 C C . GLY A 1 164 ? 10.992 -18.662 -15.743 1.00 93.06 164 GLY A C 1
ATOM 1265 O O . GLY A 1 164 ? 9.828 -18.953 -16.005 1.00 93.06 164 GLY A O 1
ATOM 1266 N N . ARG A 1 165 ? 12.016 -19.058 -16.509 1.00 93.31 165 ARG A N 1
ATOM 1267 C CA . ARG A 1 165 ? 11.915 -19.978 -17.658 1.00 93.31 165 ARG A CA 1
ATOM 1268 C C . ARG A 1 165 ? 12.459 -21.383 -17.365 1.00 93.31 165 ARG A C 1
ATOM 1270 O O . ARG A 1 165 ? 12.521 -22.198 -18.279 1.00 93.31 165 ARG A O 1
ATOM 1277 N N . GLY A 1 166 ? 12.851 -21.677 -16.123 1.00 94.44 166 GLY A N 1
ATOM 1278 C CA . GLY A 1 166 ? 13.459 -22.961 -15.757 1.00 94.44 166 GLY A CA 1
ATOM 1279 C C . GLY A 1 166 ? 14.839 -23.192 -16.384 1.00 94.44 166 GLY A C 1
ATOM 1280 O O . GLY A 1 166 ? 15.239 -24.335 -16.583 1.00 94.44 166 GLY A O 1
ATOM 1281 N N . GLN A 1 167 ? 15.555 -22.123 -16.736 1.00 95.81 167 GLN A N 1
ATOM 1282 C CA . GLN A 1 167 ? 16.896 -22.188 -17.314 1.00 95.81 167 GLN A CA 1
ATOM 1283 C C . GLN A 1 167 ? 17.982 -22.123 -16.235 1.00 95.81 167 GLN A C 1
ATOM 1285 O O . GLN A 1 167 ? 17.773 -21.557 -15.161 1.00 95.81 167 GLN A O 1
ATOM 1290 N N . SER A 1 168 ? 19.165 -22.663 -16.547 1.00 95.62 168 SER A N 1
ATOM 1291 C CA . SER A 1 168 ? 20.311 -22.634 -15.634 1.00 95.62 168 SER A CA 1
ATOM 1292 C C . SER A 1 168 ? 20.845 -21.212 -15.410 1.00 95.62 168 SER A C 1
ATOM 1294 O O . SER A 1 168 ? 21.000 -20.424 -16.349 1.00 95.62 168 SER A O 1
ATOM 1296 N N . THR A 1 169 ? 21.184 -20.911 -14.156 1.00 97.25 169 THR A N 1
ATOM 1297 C CA . THR A 1 169 ? 21.891 -19.694 -13.729 1.00 97.25 169 THR A CA 1
ATOM 1298 C C . THR A 1 169 ? 23.404 -19.913 -13.591 1.00 97.25 169 THR A C 1
ATOM 1300 O O . THR A 1 169 ? 24.075 -19.143 -12.904 1.00 97.25 169 THR A O 1
ATOM 1303 N N . ASP A 1 170 ? 23.955 -20.967 -14.201 1.00 95.44 170 ASP A N 1
ATOM 1304 C CA . ASP A 1 170 ? 25.394 -21.245 -14.165 1.00 95.44 170 ASP A CA 1
ATOM 1305 C C . ASP A 1 170 ? 26.213 -20.055 -14.685 1.00 95.44 170 ASP A C 1
ATOM 1307 O O . ASP A 1 170 ? 25.869 -19.409 -15.679 1.00 95.44 170 ASP A O 1
ATOM 1311 N N . GLY A 1 171 ? 27.314 -19.766 -13.990 1.00 94.88 171 GLY A N 1
ATOM 1312 C CA . GLY A 1 171 ? 28.191 -18.631 -14.285 1.00 94.88 171 GLY A CA 1
ATOM 1313 C C . GLY A 1 171 ? 27.752 -17.294 -13.678 1.00 94.88 171 GLY A C 1
ATOM 1314 O O . GLY A 1 171 ? 28.503 -16.329 -13.791 1.00 94.88 171 GLY A O 1
ATOM 1315 N N . MET A 1 172 ? 26.593 -17.224 -13.011 1.00 97.12 172 MET A N 1
ATOM 1316 C CA . MET A 1 172 ? 26.153 -16.032 -12.274 1.00 97.12 172 MET A CA 1
ATOM 1317 C C . MET A 1 172 ? 26.665 -16.019 -10.833 1.00 97.12 172 MET A C 1
ATOM 1319 O O . MET A 1 172 ? 26.922 -17.063 -10.227 1.00 97.12 172 MET A O 1
ATOM 1323 N N . THR A 1 173 ? 26.756 -14.830 -10.235 1.00 97.06 173 THR A N 1
ATOM 1324 C CA . THR A 1 173 ? 27.075 -14.728 -8.806 1.00 97.06 173 THR A CA 1
ATOM 1325 C C . THR A 1 173 ? 25.940 -15.267 -7.929 1.00 97.06 173 THR A C 1
ATOM 1327 O O . THR A 1 173 ? 24.757 -15.011 -8.169 1.00 97.06 173 THR A O 1
ATOM 1330 N N . LYS A 1 174 ? 26.298 -15.953 -6.833 1.00 96.88 174 LYS A N 1
ATOM 1331 C CA . LYS A 1 174 ? 25.322 -16.423 -5.833 1.00 96.88 174 LYS A CA 1
ATOM 1332 C C . LYS A 1 174 ? 24.450 -15.277 -5.302 1.00 96.88 174 LYS A C 1
ATOM 1334 O O . LYS A 1 174 ? 23.249 -15.443 -5.148 1.00 96.88 174 LYS A O 1
ATOM 1339 N N . GLN A 1 175 ? 25.043 -14.102 -5.082 1.00 97.12 175 GLN A N 1
ATOM 1340 C CA . GLN A 1 175 ? 24.327 -12.925 -4.585 1.00 97.12 175 GLN A CA 1
ATOM 1341 C C . GLN A 1 175 ? 23.231 -12.450 -5.551 1.00 97.12 175 GLN A C 1
ATOM 1343 O O . GLN A 1 175 ? 22.146 -12.101 -5.091 1.00 97.12 175 GLN A O 1
ATOM 1348 N N . SER A 1 176 ? 23.475 -12.471 -6.868 1.00 97.44 176 SER A N 1
ATOM 1349 C CA . SER A 1 176 ? 22.457 -12.121 -7.869 1.00 97.44 176 SER A CA 1
ATOM 1350 C C . SER A 1 176 ? 21.321 -13.140 -7.932 1.00 97.44 176 SER A C 1
ATOM 1352 O O . SER A 1 176 ? 20.159 -12.748 -8.029 1.00 97.44 176 SER A O 1
ATOM 1354 N N . VAL A 1 177 ? 21.638 -14.434 -7.829 1.00 98.25 177 VAL A N 1
ATOM 1355 C CA . VAL A 1 177 ? 20.636 -15.514 -7.816 1.00 98.25 177 VAL A CA 1
ATOM 1356 C C . VAL A 1 177 ? 19.779 -15.455 -6.546 1.00 98.25 177 VAL A C 1
ATOM 1358 O O . VAL A 1 177 ? 18.551 -15.492 -6.627 1.00 98.25 177 VAL A O 1
ATOM 1361 N N . ASP A 1 178 ? 20.398 -15.283 -5.377 1.00 98.25 178 ASP A N 1
ATOM 1362 C CA . ASP A 1 178 ? 19.690 -15.131 -4.100 1.00 98.25 178 ASP A CA 1
ATOM 1363 C C . ASP A 1 178 ? 18.791 -13.881 -4.118 1.00 98.25 178 ASP A C 1
ATOM 1365 O O . ASP A 1 178 ? 17.624 -13.934 -3.718 1.00 98.25 178 ASP A O 1
ATOM 1369 N N . ALA A 1 179 ? 19.291 -12.767 -4.663 1.00 97.38 179 ALA A N 1
ATOM 1370 C CA . ALA A 1 179 ? 18.510 -11.552 -4.849 1.00 97.38 179 ALA A CA 1
ATOM 1371 C C . ALA A 1 179 ? 17.295 -11.755 -5.768 1.00 97.38 179 ALA A C 1
ATOM 1373 O O . ALA A 1 179 ? 16.192 -11.317 -5.431 1.00 97.38 179 ALA A O 1
ATOM 1374 N N . ALA A 1 180 ? 17.483 -12.426 -6.907 1.00 97.75 180 ALA A N 1
ATOM 1375 C CA . ALA A 1 180 ? 16.410 -12.746 -7.842 1.00 97.75 180 ALA A CA 1
ATOM 1376 C C . ALA A 1 180 ? 15.313 -13.586 -7.169 1.00 97.75 180 ALA A C 1
ATOM 1378 O O . ALA A 1 180 ? 14.135 -13.237 -7.260 1.00 97.75 180 ALA A O 1
ATOM 1379 N N . ASN A 1 181 ? 15.693 -14.622 -6.416 1.00 98.19 181 ASN A N 1
ATOM 1380 C CA . ASN A 1 181 ? 14.757 -15.472 -5.677 1.00 98.19 181 ASN A CA 1
ATOM 1381 C C . ASN A 1 181 ? 13.940 -14.688 -4.637 1.00 98.19 181 ASN A C 1
ATOM 1383 O O . ASN A 1 181 ? 12.722 -14.863 -4.551 1.00 98.19 181 ASN A O 1
ATOM 1387 N N . ILE A 1 182 ? 14.577 -13.785 -3.880 1.00 98.00 182 ILE A N 1
ATOM 1388 C CA . ILE A 1 182 ? 13.880 -12.922 -2.911 1.00 98.00 182 ILE A CA 1
ATOM 1389 C C . ILE A 1 182 ? 12.865 -12.017 -3.622 1.00 98.00 182 ILE A C 1
ATOM 1391 O O . ILE A 1 182 ? 11.715 -11.921 -3.190 1.00 98.00 182 ILE A O 1
ATOM 1395 N N . ILE A 1 183 ? 13.248 -11.380 -4.733 1.00 96.94 183 ILE A N 1
ATOM 1396 C CA . ILE A 1 183 ? 12.336 -10.518 -5.499 1.00 96.94 183 ILE A CA 1
ATOM 1397 C C . ILE A 1 183 ? 11.148 -11.331 -6.026 1.00 96.94 183 ILE A C 1
ATOM 1399 O O . ILE A 1 183 ? 9.999 -10.925 -5.842 1.00 96.94 183 ILE A O 1
ATOM 1403 N N . MET A 1 184 ? 11.409 -12.486 -6.644 1.00 96.50 184 MET A N 1
ATOM 1404 C CA . MET A 1 184 ? 10.374 -13.352 -7.216 1.00 96.50 184 MET A CA 1
ATOM 1405 C C . MET A 1 184 ? 9.398 -13.865 -6.149 1.00 96.50 184 MET A C 1
ATOM 1407 O O . MET A 1 184 ? 8.191 -13.862 -6.386 1.00 96.50 184 MET A O 1
ATOM 1411 N N . LYS A 1 185 ? 9.882 -14.214 -4.948 1.00 97.06 185 LYS A N 1
ATOM 1412 C CA . LYS A 1 185 ? 9.043 -14.595 -3.796 1.00 97.06 185 LYS A CA 1
ATOM 1413 C C . LYS A 1 185 ? 8.015 -13.511 -3.457 1.00 97.06 185 LYS A C 1
ATOM 1415 O O . LYS A 1 185 ? 6.831 -13.806 -3.289 1.00 97.06 185 LYS A O 1
ATOM 1420 N N . TRP A 1 186 ? 8.444 -12.252 -3.354 1.00 96.31 186 TRP A N 1
ATOM 1421 C CA . TRP A 1 186 ? 7.551 -11.152 -2.970 1.00 96.31 186 TRP A CA 1
ATOM 1422 C C . TRP A 1 186 ? 6.642 -10.682 -4.105 1.00 96.31 186 TRP A C 1
ATOM 1424 O O . TRP A 1 186 ? 5.505 -10.290 -3.846 1.00 96.31 186 TRP A O 1
ATOM 1434 N N . GLN A 1 187 ? 7.090 -10.782 -5.357 1.00 95.12 187 GLN A N 1
ATOM 1435 C CA . GLN A 1 187 ? 6.220 -10.583 -6.518 1.00 95.12 187 GLN A CA 1
ATOM 1436 C C . GLN A 1 187 ? 5.121 -11.644 -6.594 1.00 95.12 187 GLN A C 1
ATOM 1438 O O . GLN A 1 187 ? 3.972 -11.306 -6.874 1.00 95.12 187 GLN A O 1
ATOM 1443 N N . GLU A 1 188 ? 5.445 -12.903 -6.300 1.00 93.75 188 GLU A N 1
ATOM 1444 C CA . GLU A 1 188 ? 4.458 -13.980 -6.258 1.00 93.75 188 GLU A CA 1
ATOM 1445 C C . GLU A 1 188 ? 3.454 -13.783 -5.118 1.00 93.75 188 GLU A C 1
ATOM 1447 O O . GLU A 1 188 ? 2.252 -13.913 -5.334 1.00 93.75 188 GLU A O 1
ATOM 1452 N N . SER A 1 189 ? 3.925 -13.385 -3.932 1.00 93.56 189 SER A N 1
ATOM 1453 C CA . SER A 1 189 ? 3.058 -13.023 -2.801 1.00 93.56 189 SER A CA 1
ATOM 1454 C C . SER A 1 189 ? 2.058 -11.921 -3.183 1.00 93.56 189 SER A C 1
ATOM 1456 O O . SER A 1 189 ? 0.853 -12.069 -2.975 1.00 93.56 189 SER A O 1
ATOM 1458 N N . ALA A 1 190 ? 2.533 -10.857 -3.838 1.00 94.75 190 ALA A N 1
ATOM 1459 C CA . ALA A 1 190 ? 1.681 -9.770 -4.314 1.00 94.75 190 ALA A CA 1
ATOM 1460 C C . ALA A 1 190 ? 0.669 -10.227 -5.383 1.00 94.75 190 ALA A C 1
ATOM 1462 O O . ALA A 1 190 ? -0.509 -9.881 -5.296 1.00 94.75 190 ALA A O 1
ATOM 1463 N N . ARG A 1 191 ? 1.096 -11.060 -6.344 1.00 91.50 191 ARG A N 1
ATOM 1464 C CA . ARG A 1 191 ? 0.223 -11.623 -7.389 1.00 91.50 191 ARG A CA 1
ATOM 1465 C C . ARG A 1 191 ? -0.887 -12.497 -6.799 1.00 91.50 191 ARG A C 1
ATOM 1467 O O . ARG A 1 191 ? -2.036 -12.418 -7.234 1.00 91.50 191 ARG A O 1
ATOM 1474 N N . ILE A 1 192 ? -0.556 -13.338 -5.816 1.00 87.88 192 ILE A N 1
ATOM 1475 C CA . ILE A 1 192 ? -1.529 -14.186 -5.113 1.00 87.88 192 ILE A CA 1
ATOM 1476 C C . ILE A 1 192 ? -2.561 -13.314 -4.394 1.00 87.88 192 ILE A C 1
ATOM 1478 O O . ILE A 1 192 ? -3.760 -13.565 -4.515 1.00 87.88 192 ILE A O 1
ATOM 1482 N N . ASP A 1 193 ? -2.122 -12.264 -3.700 1.00 90.88 193 ASP A N 1
ATOM 1483 C CA . ASP A 1 193 ? -3.025 -11.340 -3.012 1.00 90.88 193 ASP A CA 1
ATOM 1484 C C . ASP A 1 193 ? -3.951 -10.590 -3.993 1.00 90.88 193 ASP A C 1
ATOM 1486 O O . ASP A 1 193 ? -5.150 -10.467 -3.721 1.00 90.88 193 ASP A O 1
ATOM 1490 N N . GLU A 1 194 ? -3.441 -10.147 -5.151 1.00 88.00 194 GLU A N 1
ATOM 1491 C CA . GLU A 1 194 ? -4.253 -9.553 -6.227 1.00 88.00 194 GLU A CA 1
ATOM 1492 C C . GLU A 1 194 ? -5.309 -10.544 -6.737 1.00 88.00 194 GLU A C 1
ATOM 1494 O O . GLU A 1 194 ? -6.489 -10.197 -6.872 1.00 88.00 194 GLU A O 1
ATOM 1499 N N . ASN A 1 195 ? -4.914 -11.799 -6.967 1.00 83.12 195 ASN A N 1
ATOM 1500 C CA . ASN A 1 195 ? -5.819 -12.841 -7.444 1.00 83.12 195 ASN A CA 1
ATOM 1501 C C . ASN A 1 195 ? -6.893 -13.201 -6.424 1.00 83.12 195 ASN A C 1
ATOM 1503 O O . ASN A 1 195 ? -8.063 -13.351 -6.790 1.00 83.12 195 ASN A O 1
ATOM 1507 N N . ARG A 1 196 ? -6.541 -13.284 -5.137 1.00 81.50 196 ARG A N 1
ATOM 1508 C CA . ARG A 1 196 ? -7.500 -13.488 -4.040 1.00 81.50 196 ARG A CA 1
ATOM 1509 C C . ARG A 1 196 ? -8.526 -12.360 -3.975 1.00 81.50 196 ARG A C 1
ATOM 1511 O O . ARG A 1 196 ? -9.710 -12.639 -3.815 1.00 81.50 196 ARG A O 1
ATOM 1518 N N . ALA A 1 197 ? -8.098 -11.118 -4.196 1.00 84.00 197 ALA A N 1
ATOM 1519 C CA . ALA A 1 197 ? -8.976 -9.949 -4.205 1.00 84.00 197 ALA A CA 1
ATOM 1520 C C . ALA A 1 197 ? -9.853 -9.819 -5.472 1.00 84.00 197 ALA A C 1
ATOM 1522 O O . ALA A 1 197 ? -10.744 -8.971 -5.513 1.00 84.00 197 ALA A O 1
ATOM 1523 N N . GLY A 1 198 ? -9.655 -10.675 -6.481 1.00 75.50 198 GLY A N 1
ATOM 1524 C CA . GLY A 1 198 ? -10.534 -10.799 -7.650 1.00 75.50 198 GLY A CA 1
ATOM 1525 C C . GLY A 1 198 ? -9.844 -10.621 -9.003 1.00 75.50 198 GLY A C 1
ATOM 1526 O O . GLY A 1 198 ? -10.509 -10.724 -10.034 1.00 75.50 198 GLY A O 1
ATOM 1527 N N . ALA A 1 199 ? -8.529 -10.372 -9.030 1.00 80.94 199 ALA A N 1
ATOM 1528 C CA . ALA A 1 199 ? -7.753 -10.440 -10.264 1.00 80.94 199 ALA A CA 1
ATOM 1529 C C . ALA A 1 199 ? -7.553 -11.890 -10.748 1.00 80.94 199 ALA A C 1
ATOM 1531 O O . ALA A 1 199 ? -7.871 -12.869 -10.066 1.00 80.94 199 ALA A O 1
ATOM 1532 N N . TRP A 1 200 ? -7.035 -11.996 -11.965 1.00 77.81 200 TRP A N 1
ATOM 1533 C CA . TRP A 1 200 ? -6.670 -13.219 -12.662 1.00 77.81 200 TRP A CA 1
ATOM 1534 C C . TRP A 1 200 ? -5.333 -13.026 -13.394 1.00 77.81 200 TRP A C 1
ATOM 1536 O O . TRP A 1 200 ? -5.235 -12.994 -14.618 1.00 77.81 200 TRP A O 1
ATOM 1546 N N . ILE A 1 201 ? -4.275 -12.828 -12.622 1.00 78.31 201 ILE A N 1
ATOM 1547 C CA . ILE A 1 201 ? -2.921 -12.612 -13.115 1.00 78.31 201 ILE A CA 1
ATOM 1548 C C . ILE A 1 201 ? -2.242 -13.967 -13.276 1.00 78.31 201 ILE A C 1
ATOM 1550 O O . ILE A 1 201 ? -2.020 -14.682 -12.292 1.00 78.31 201 ILE A O 1
ATOM 1554 N N . ARG A 1 202 ? -1.893 -14.315 -14.514 1.00 78.25 202 ARG A N 1
ATOM 1555 C CA . ARG A 1 202 ? -1.147 -15.534 -14.848 1.00 78.25 202 ARG A CA 1
ATOM 1556 C C . ARG A 1 202 ? 0.337 -15.395 -14.502 1.00 78.25 202 ARG A C 1
ATOM 1558 O O . ARG A 1 202 ? 0.878 -14.290 -14.450 1.00 78.25 202 ARG A O 1
ATOM 1565 N N . LYS A 1 203 ? 1.008 -16.531 -14.290 1.00 82.88 203 LYS A N 1
ATOM 1566 C CA . LYS A 1 203 ? 2.476 -16.567 -14.265 1.00 82.88 203 LYS A CA 1
ATOM 1567 C C . LYS A 1 203 ? 2.980 -16.409 -15.694 1.00 82.88 203 LYS A C 1
ATOM 1569 O O . LYS A 1 203 ? 2.507 -17.100 -16.588 1.00 82.88 203 LYS A O 1
ATOM 1574 N N . VAL A 1 204 ? 3.935 -15.508 -15.889 1.00 83.38 204 VAL A N 1
ATOM 1575 C CA . VAL A 1 204 ? 4.577 -15.289 -17.188 1.00 83.38 204 VAL A CA 1
ATOM 1576 C C . VAL A 1 204 ? 6.005 -15.822 -17.101 1.00 83.38 204 VAL A C 1
ATOM 1578 O O . VAL A 1 204 ? 6.765 -15.327 -16.262 1.00 83.38 204 VAL A O 1
ATOM 1581 N N . PRO A 1 205 ? 6.395 -16.807 -17.930 1.00 85.81 205 PRO A N 1
ATOM 1582 C CA . PRO A 1 205 ? 7.772 -17.278 -17.967 1.00 85.81 205 PRO A CA 1
ATOM 1583 C C . PRO A 1 205 ? 8.744 -16.134 -18.268 1.00 85.81 205 PRO A C 1
ATOM 1585 O O . PRO A 1 205 ? 8.556 -15.370 -19.215 1.00 85.81 205 PRO A O 1
ATOM 1588 N N . GLY A 1 206 ? 9.783 -16.003 -17.446 1.00 87.56 206 GLY A N 1
ATOM 1589 C CA . GLY A 1 206 ? 10.766 -14.920 -17.557 1.00 87.56 206 GLY A CA 1
ATOM 1590 C C . GLY A 1 206 ? 10.262 -13.545 -17.097 1.00 87.56 206 GLY A C 1
ATOM 1591 O O . GLY A 1 206 ? 10.780 -12.511 -17.521 1.00 87.56 206 GLY A O 1
ATOM 1592 N N . TYR A 1 207 ? 9.234 -13.493 -16.243 1.00 90.56 207 TYR A N 1
ATOM 1593 C CA . TYR A 1 207 ? 8.792 -12.248 -15.614 1.00 90.56 207 TYR A CA 1
ATOM 1594 C C . TYR A 1 207 ? 9.918 -11.624 -14.771 1.00 90.56 207 TYR A C 1
ATOM 1596 O O . TYR A 1 207 ? 10.363 -12.213 -13.795 1.00 90.56 207 TYR A O 1
ATOM 1604 N N . ILE A 1 208 ? 10.322 -10.394 -15.112 1.00 92.25 208 ILE A N 1
ATOM 1605 C CA . ILE A 1 208 ? 11.293 -9.615 -14.320 1.00 92.25 208 ILE A CA 1
ATOM 1606 C C . ILE A 1 208 ? 10.559 -8.648 -13.383 1.00 92.25 208 ILE A C 1
ATOM 1608 O O . ILE A 1 208 ? 10.392 -8.898 -12.200 1.00 92.25 208 ILE A O 1
ATOM 1612 N N . VAL A 1 209 ? 10.045 -7.536 -13.903 1.00 89.69 209 VAL A N 1
ATOM 1613 C CA . VAL A 1 209 ? 9.303 -6.520 -13.136 1.00 89.69 209 VAL A CA 1
ATOM 1614 C C . VAL A 1 209 ? 8.266 -5.869 -14.027 1.00 89.69 209 VAL A C 1
ATOM 1616 O O . VAL A 1 209 ? 8.391 -5.917 -15.254 1.00 89.69 209 VAL A O 1
ATOM 1619 N N . ARG A 1 210 ? 7.237 -5.256 -13.431 1.00 82.88 210 ARG A N 1
ATOM 1620 C CA . ARG A 1 210 ? 6.333 -4.393 -14.194 1.00 82.88 210 ARG A CA 1
ATOM 1621 C C . ARG A 1 210 ? 7.176 -3.332 -14.902 1.00 82.88 210 ARG A C 1
ATOM 1623 O O . ARG A 1 210 ? 7.928 -2.611 -14.252 1.00 82.88 210 ARG A O 1
ATOM 1630 N N . GLN A 1 211 ? 7.065 -3.282 -16.225 1.00 80.38 211 GLN A N 1
ATOM 1631 C CA . GLN A 1 211 ? 7.851 -2.365 -17.040 1.00 80.38 211 GLN A CA 1
ATOM 1632 C C . GLN A 1 211 ? 7.458 -0.924 -16.732 1.00 80.38 211 GLN A C 1
ATOM 1634 O O . GLN A 1 211 ? 6.281 -0.613 -16.527 1.00 80.38 211 GLN A O 1
ATOM 1639 N N . SER A 1 212 ? 8.467 -0.065 -16.684 1.00 77.25 212 SER A N 1
ATOM 1640 C CA . SER A 1 212 ? 8.311 1.370 -16.535 1.00 77.25 212 SER A CA 1
ATOM 1641 C C . SER A 1 212 ? 8.837 2.065 -17.787 1.00 77.25 212 SER A C 1
ATOM 1643 O O . SER A 1 212 ? 9.738 1.560 -18.458 1.00 77.25 212 SER A O 1
ATOM 1645 N N . HIS A 1 213 ? 8.243 3.210 -18.118 1.00 83.06 213 HIS A N 1
ATOM 1646 C CA . HIS A 1 213 ? 8.541 3.948 -19.340 1.00 83.06 213 HIS A CA 1
ATOM 1647 C C . HIS A 1 213 ? 8.617 5.445 -19.027 1.00 83.06 213 HIS A C 1
ATOM 1649 O O . HIS A 1 213 ? 7.648 6.049 -18.565 1.00 83.06 213 HIS A O 1
ATOM 1655 N N . ASP A 1 214 ? 9.779 6.050 -19.260 1.00 83.00 214 ASP A N 1
ATOM 1656 C CA . ASP A 1 214 ? 10.003 7.480 -19.094 1.00 83.00 214 ASP A CA 1
ATOM 1657 C C . ASP A 1 214 ? 9.500 8.222 -20.332 1.00 83.00 214 ASP A C 1
ATOM 1659 O O . ASP A 1 214 ? 10.115 8.217 -21.403 1.00 83.00 214 ASP A O 1
ATOM 1663 N N . ILE A 1 215 ? 8.360 8.886 -20.154 1.00 81.94 215 ILE A N 1
ATOM 1664 C CA . ILE A 1 215 ? 7.669 9.636 -21.199 1.00 81.94 215 ILE A CA 1
ATOM 1665 C C . ILE A 1 215 ? 8.587 10.679 -21.848 1.00 81.94 215 ILE A C 1
ATOM 1667 O O . ILE A 1 215 ? 8.549 10.854 -23.065 1.00 81.94 215 ILE A O 1
ATOM 1671 N N . LEU A 1 216 ? 9.400 11.390 -21.058 1.00 82.31 216 LEU A N 1
ATOM 1672 C CA . LEU A 1 216 ? 10.236 12.474 -21.572 1.00 82.31 216 LEU A CA 1
ATOM 1673 C C . LEU A 1 216 ? 11.392 11.924 -22.403 1.00 82.31 216 LEU A C 1
ATOM 1675 O O . LEU A 1 216 ? 11.666 12.460 -23.476 1.00 82.31 216 LEU A O 1
ATOM 1679 N N . LYS A 1 217 ? 12.023 10.833 -21.952 1.00 87.38 217 LYS A N 1
ATOM 1680 C CA . LYS A 1 217 ? 13.091 10.176 -22.720 1.00 87.38 217 LYS A CA 1
ATOM 1681 C C . LYS A 1 217 ? 12.567 9.608 -24.037 1.00 87.38 217 LYS A C 1
ATOM 1683 O O . LYS A 1 217 ? 13.183 9.828 -25.075 1.00 87.38 217 LYS A O 1
ATOM 1688 N N . ILE A 1 218 ? 11.411 8.939 -24.010 1.00 88.12 218 ILE A N 1
ATOM 1689 C CA . ILE A 1 218 ? 10.786 8.365 -25.213 1.00 88.12 218 ILE A CA 1
ATOM 1690 C C . ILE A 1 218 ? 10.394 9.470 -26.204 1.00 88.12 218 ILE A C 1
ATOM 1692 O O . ILE A 1 218 ? 10.747 9.383 -27.377 1.00 88.12 218 ILE A O 1
ATOM 1696 N N . ARG A 1 219 ? 9.738 10.547 -25.742 1.00 87.56 219 ARG A N 1
ATOM 1697 C CA . ARG A 1 219 ? 9.386 11.700 -26.595 1.00 87.56 219 ARG A CA 1
ATOM 1698 C C . ARG A 1 219 ? 10.614 12.354 -27.219 1.00 87.56 219 ARG A C 1
ATOM 1700 O O . ARG A 1 219 ? 10.578 12.713 -28.388 1.00 87.56 219 ARG A O 1
ATOM 1707 N N . SER A 1 220 ? 11.672 12.535 -26.428 1.00 89.50 220 SER A N 1
ATOM 1708 C CA . SER A 1 220 ? 12.905 13.186 -26.876 1.00 89.50 220 SER A CA 1
ATOM 1709 C C . SER A 1 220 ? 13.672 12.359 -27.905 1.00 89.50 220 SER A C 1
ATOM 1711 O O . SER A 1 220 ? 14.362 12.946 -28.730 1.00 89.50 220 SER A O 1
ATOM 1713 N N . ALA A 1 221 ? 13.593 11.029 -27.837 1.00 94.12 221 ALA A N 1
ATOM 1714 C CA . ALA A 1 221 ? 14.232 10.146 -28.807 1.00 94.12 221 ALA A CA 1
ATOM 1715 C C . ALA A 1 221 ? 13.485 10.100 -30.150 1.00 94.12 221 ALA A C 1
ATOM 1717 O O . ALA A 1 221 ? 14.116 9.932 -31.189 1.00 94.12 221 ALA A O 1
ATOM 1718 N N . GLY A 1 222 ? 12.160 10.269 -30.142 1.00 94.62 222 GLY A N 1
ATOM 1719 C CA . GLY A 1 222 ? 11.337 10.067 -31.334 1.00 94.62 222 GLY A CA 1
ATOM 1720 C C . GLY A 1 222 ? 11.038 8.588 -31.597 1.00 94.62 222 GLY A C 1
ATOM 1721 O O . GLY A 1 222 ? 11.617 7.693 -30.975 1.00 94.62 222 GLY A O 1
ATOM 1722 N N . TYR A 1 223 ? 10.099 8.326 -32.510 1.00 95.75 223 TYR A N 1
ATOM 1723 C CA . TYR A 1 223 ? 9.606 6.973 -32.777 1.00 95.75 223 TYR A CA 1
ATOM 1724 C C . TYR A 1 223 ? 10.698 6.066 -33.347 1.00 95.75 223 TYR A C 1
ATOM 1726 O O . TYR A 1 223 ? 10.877 4.952 -32.865 1.00 95.75 223 TYR A O 1
ATOM 1734 N N . GLU A 1 224 ? 11.440 6.551 -34.339 1.00 97.31 224 GLU A N 1
ATOM 1735 C CA . GLU A 1 224 ? 12.436 5.783 -35.082 1.00 97.31 224 GLU A CA 1
ATOM 1736 C C . GLU A 1 224 ? 13.560 5.311 -34.154 1.00 97.31 224 GLU A C 1
ATOM 1738 O O . GLU A 1 224 ? 13.813 4.112 -34.054 1.00 97.31 224 GLU A O 1
ATOM 1743 N N . ALA A 1 225 ? 14.159 6.224 -33.381 1.00 96.44 225 ALA A N 1
ATOM 1744 C CA . ALA A 1 225 ? 15.238 5.877 -32.455 1.00 96.44 225 ALA A CA 1
ATOM 1745 C C . ALA A 1 225 ? 14.763 4.968 -31.310 1.00 96.44 225 ALA A C 1
ATOM 1747 O O . ALA A 1 225 ? 15.485 4.063 -30.887 1.00 96.44 225 ALA A O 1
ATOM 1748 N N . TRP A 1 226 ? 13.542 5.182 -30.804 1.00 96.12 226 TRP A N 1
ATOM 1749 C CA . TRP A 1 226 ? 12.956 4.299 -29.797 1.00 96.12 226 TRP A CA 1
ATOM 1750 C C . TRP A 1 226 ? 12.714 2.891 -30.356 1.00 96.12 226 TRP A C 1
ATOM 1752 O O . TRP A 1 226 ? 13.116 1.911 -29.725 1.00 96.12 226 TRP A O 1
ATOM 1762 N N . ARG A 1 227 ? 12.102 2.788 -31.544 1.00 96.00 227 ARG A N 1
ATOM 1763 C CA . ARG A 1 227 ? 11.818 1.522 -32.230 1.00 96.00 227 ARG A CA 1
ATOM 1764 C C . ARG A 1 227 ? 13.108 0.754 -32.484 1.00 96.00 227 ARG A C 1
ATOM 1766 O O . ARG A 1 227 ? 13.182 -0.416 -32.127 1.00 96.00 227 ARG A O 1
ATOM 1773 N N . ASP A 1 228 ? 14.117 1.406 -33.050 1.00 96.12 228 ASP A N 1
ATOM 1774 C CA . ASP A 1 228 ? 15.384 0.765 -33.412 1.00 96.12 228 ASP A CA 1
ATOM 1775 C C . ASP A 1 228 ? 16.151 0.275 -32.173 1.00 96.12 228 ASP A C 1
ATOM 1777 O O . ASP A 1 228 ? 16.855 -0.731 -32.232 1.00 96.12 228 ASP A O 1
ATOM 1781 N N . SER A 1 229 ? 15.962 0.931 -31.022 1.00 95.62 229 SER A N 1
ATOM 1782 C CA . SER A 1 229 ? 16.535 0.486 -29.750 1.00 95.62 229 SER A CA 1
ATOM 1783 C C . SER A 1 229 ? 15.778 -0.688 -29.116 1.00 95.62 229 SER A C 1
ATOM 1785 O O . SER A 1 229 ? 16.413 -1.595 -28.573 1.00 95.62 229 SER A O 1
ATOM 1787 N N . ILE A 1 230 ? 14.439 -0.701 -29.158 1.00 95.12 230 ILE A N 1
ATOM 1788 C CA . ILE A 1 230 ? 13.634 -1.734 -28.484 1.00 95.12 230 ILE A CA 1
ATOM 1789 C C . ILE A 1 230 ? 13.399 -2.977 -29.349 1.00 95.12 230 ILE A C 1
ATOM 1791 O O . ILE A 1 230 ? 13.428 -4.086 -28.826 1.00 95.12 230 ILE A O 1
ATOM 1795 N N . LEU A 1 231 ? 13.188 -2.831 -30.657 1.00 94.75 231 LEU A N 1
ATOM 1796 C CA . LEU A 1 231 ? 12.761 -3.927 -31.531 1.00 94.75 231 LEU A CA 1
ATOM 1797 C C . LEU A 1 231 ? 13.719 -5.140 -31.501 1.00 94.75 231 LEU A C 1
ATOM 1799 O O . LEU A 1 231 ? 13.227 -6.253 -31.335 1.00 94.75 231 LEU A O 1
ATOM 1803 N N . PRO A 1 232 ? 15.062 -4.978 -31.525 1.00 96.25 232 PRO A N 1
ATOM 1804 C CA . PRO A 1 232 ? 16.009 -6.104 -31.443 1.00 96.25 232 PRO A CA 1
ATOM 1805 C C . PRO A 1 232 ? 16.075 -6.802 -30.068 1.00 96.25 232 PRO A C 1
ATOM 1807 O O . PRO A 1 232 ? 16.840 -7.756 -29.873 1.00 96.25 232 PRO A O 1
ATOM 1810 N N . ARG A 1 233 ? 15.350 -6.272 -29.078 1.00 95.94 233 ARG A N 1
ATOM 1811 C CA . ARG A 1 233 ? 15.349 -6.694 -27.667 1.00 95.94 233 ARG A CA 1
ATOM 1812 C C . ARG A 1 233 ? 14.102 -7.478 -27.296 1.00 95.94 233 ARG A C 1
ATOM 1814 O O . ARG A 1 233 ? 14.064 -8.070 -26.216 1.00 95.94 233 ARG A O 1
ATOM 1821 N N . LEU A 1 234 ? 13.095 -7.448 -28.162 1.00 94.25 234 LEU A N 1
ATOM 1822 C CA . LEU A 1 234 ? 11.829 -8.119 -27.946 1.00 94.25 234 LEU A CA 1
ATOM 1823 C C . LEU A 1 234 ? 11.942 -9.602 -28.317 1.00 94.25 234 LEU A C 1
ATOM 1825 O O . LEU A 1 234 ? 12.636 -9.973 -29.259 1.00 94.25 234 LEU A O 1
ATOM 1829 N N . ASP A 1 235 ? 11.279 -10.432 -27.526 1.00 92.62 235 ASP A N 1
ATOM 1830 C CA . ASP A 1 235 ? 11.003 -11.839 -27.802 1.00 92.62 235 ASP A CA 1
ATOM 1831 C C . ASP A 1 235 ? 9.868 -11.923 -28.836 1.00 92.62 235 ASP A C 1
ATOM 1833 O O . ASP A 1 235 ? 8.959 -11.081 -28.819 1.00 92.62 235 ASP A O 1
ATOM 1837 N N . ASP A 1 236 ? 9.905 -12.928 -29.713 1.00 89.69 236 ASP A N 1
ATOM 1838 C CA . ASP A 1 236 ? 8.912 -13.129 -30.773 1.00 89.69 236 ASP A CA 1
ATOM 1839 C C . ASP A 1 236 ? 7.484 -13.293 -30.236 1.00 89.69 236 ASP A C 1
ATOM 1841 O O . ASP A 1 236 ? 6.542 -12.882 -30.918 1.00 89.69 236 ASP A O 1
ATOM 1845 N N . VAL A 1 237 ? 7.323 -13.761 -28.989 1.00 85.94 237 VAL A N 1
ATOM 1846 C CA . VAL A 1 237 ? 6.026 -13.817 -28.283 1.00 85.94 237 VAL A CA 1
ATOM 1847 C C . VAL A 1 237 ? 5.324 -12.451 -28.257 1.00 85.94 237 VAL A C 1
ATOM 1849 O O . VAL A 1 237 ? 4.100 -12.379 -28.296 1.00 85.94 237 VAL A O 1
ATOM 1852 N N . THR A 1 238 ? 6.075 -11.342 -28.272 1.00 83.00 238 THR A N 1
ATOM 1853 C CA . THR A 1 238 ? 5.518 -9.975 -28.370 1.00 83.00 238 THR A CA 1
ATOM 1854 C C . THR A 1 238 ? 4.651 -9.773 -29.616 1.00 83.00 238 THR A C 1
ATOM 1856 O O . THR A 1 238 ? 3.740 -8.946 -29.617 1.00 83.00 238 THR A O 1
ATOM 1859 N N . PHE A 1 239 ? 4.958 -10.493 -30.695 1.00 84.44 239 PHE A N 1
ATOM 1860 C CA . PHE A 1 239 ? 4.332 -10.331 -32.002 1.00 84.44 239 PHE A CA 1
ATOM 1861 C C . PHE A 1 239 ? 3.393 -11.487 -32.365 1.00 84.44 239 PHE A C 1
ATOM 1863 O O . PHE A 1 239 ? 2.886 -11.525 -33.489 1.00 84.44 239 PHE A O 1
ATOM 1870 N N . GLU A 1 240 ? 3.134 -12.421 -31.449 1.00 80.75 240 GLU A N 1
ATOM 1871 C CA . GLU A 1 240 ? 2.149 -13.478 -31.669 1.00 80.75 240 GLU A CA 1
ATOM 1872 C C . GLU A 1 240 ? 0.754 -12.872 -31.889 1.00 80.75 240 GLU A C 1
ATOM 1874 O O . GLU A 1 240 ? 0.275 -12.038 -31.122 1.00 80.75 240 GLU A O 1
ATOM 1879 N N . GLY A 1 241 ? 0.106 -13.244 -32.996 1.00 75.19 241 GLY A N 1
ATOM 1880 C CA . GLY A 1 241 ? -1.186 -12.672 -33.393 1.00 75.19 241 GLY A CA 1
ATOM 1881 C C . GLY A 1 241 ? -1.132 -11.226 -33.914 1.00 75.19 241 GLY A C 1
ATOM 1882 O O . GLY A 1 241 ? -2.179 -10.664 -34.240 1.00 75.19 241 GLY A O 1
ATOM 1883 N N . VAL A 1 242 ? 0.055 -10.617 -34.040 1.00 79.00 242 VAL A N 1
ATOM 1884 C CA . VAL A 1 242 ? 0.228 -9.267 -34.598 1.00 79.00 242 VAL A CA 1
ATOM 1885 C C . VAL A 1 242 ? 0.431 -9.345 -36.111 1.00 79.00 242 VAL A C 1
ATOM 1887 O O . VAL A 1 242 ? 1.485 -9.757 -36.589 1.00 79.00 242 VAL A O 1
ATOM 1890 N N . ALA A 1 243 ? -0.576 -8.909 -36.873 1.00 83.38 243 ALA A N 1
ATOM 1891 C CA . ALA A 1 243 ? -0.523 -8.898 -38.338 1.00 83.38 243 ALA A CA 1
ATOM 1892 C C . ALA A 1 243 ? 0.405 -7.804 -38.904 1.00 83.38 243 ALA A C 1
ATOM 1894 O O . ALA A 1 243 ? 1.149 -8.058 -39.847 1.00 83.38 243 ALA A O 1
ATOM 1895 N N . ASP A 1 244 ? 0.386 -6.602 -38.315 1.00 85.19 244 ASP A N 1
ATOM 1896 C CA . ASP A 1 244 ? 1.233 -5.470 -38.713 1.00 85.19 244 ASP A CA 1
ATOM 1897 C C . ASP A 1 244 ? 2.110 -5.023 -37.535 1.00 85.19 244 ASP A C 1
ATOM 1899 O O . ASP A 1 244 ? 1.658 -4.342 -36.607 1.00 85.19 244 ASP A O 1
ATOM 1903 N N . ARG A 1 245 ? 3.387 -5.429 -37.573 1.00 88.94 245 ARG A N 1
ATOM 1904 C CA . ARG A 1 245 ? 4.364 -5.116 -36.521 1.00 88.94 245 ARG A CA 1
ATOM 1905 C C . ARG A 1 245 ? 4.681 -3.621 -36.449 1.00 88.94 245 ARG A C 1
ATOM 1907 O O . ARG A 1 245 ? 4.849 -3.101 -35.352 1.00 88.94 245 ARG A O 1
ATOM 1914 N N . GLU A 1 246 ? 4.749 -2.915 -37.575 1.00 90.62 246 GLU A N 1
ATOM 1915 C CA . GLU A 1 246 ? 5.101 -1.488 -37.589 1.00 90.62 246 GLU A CA 1
ATOM 1916 C C . GLU A 1 246 ? 3.949 -0.647 -37.028 1.00 90.62 246 GLU A C 1
ATOM 1918 O O . GLU A 1 246 ? 4.167 0.223 -36.180 1.00 90.62 246 GLU A O 1
ATOM 1923 N N . GLN A 1 247 ? 2.707 -0.946 -37.417 1.00 83.38 247 GLN A N 1
ATOM 1924 C CA . GLN A 1 247 ? 1.537 -0.288 -36.841 1.00 83.38 247 GLN A CA 1
ATOM 1925 C C . GLN A 1 247 ? 1.403 -0.582 -35.340 1.00 83.38 247 GLN A C 1
ATOM 1927 O O . GLN A 1 247 ? 1.127 0.328 -34.552 1.00 83.38 247 GLN A O 1
ATOM 1932 N N . PHE A 1 248 ? 1.640 -1.830 -34.924 1.00 83.69 248 PHE A N 1
ATOM 1933 C CA . PHE A 1 248 ? 1.672 -2.204 -33.511 1.00 83.69 248 PHE A CA 1
ATOM 1934 C C . PHE A 1 248 ? 2.704 -1.381 -32.730 1.00 83.69 248 PHE A C 1
ATOM 1936 O O . PHE A 1 248 ? 2.358 -0.757 -31.724 1.00 83.69 248 PHE A O 1
ATOM 1943 N N . MET A 1 249 ? 3.943 -1.297 -33.222 1.00 89.69 249 MET A N 1
ATOM 1944 C CA . MET A 1 249 ? 5.009 -0.535 -32.567 1.00 89.69 249 MET A CA 1
ATOM 1945 C C . MET A 1 249 ? 4.694 0.965 -32.498 1.00 89.69 249 MET A C 1
ATOM 1947 O O . MET A 1 249 ? 4.915 1.581 -31.452 1.00 89.69 249 MET A O 1
ATOM 1951 N N . ARG A 1 250 ? 4.105 1.559 -33.546 1.00 87.50 250 ARG A N 1
ATOM 1952 C CA . ARG A 1 250 ? 3.635 2.961 -33.519 1.00 87.50 250 ARG A CA 1
ATOM 1953 C C . ARG A 1 250 ? 2.564 3.193 -32.461 1.00 87.50 250 ARG A C 1
ATOM 1955 O O . ARG A 1 250 ? 2.612 4.194 -31.747 1.00 87.50 250 ARG A O 1
ATOM 1962 N N . ASN A 1 251 ? 1.620 2.268 -32.321 1.00 79.06 251 ASN A N 1
ATOM 1963 C CA . ASN A 1 251 ? 0.569 2.362 -31.311 1.00 79.06 251 ASN A CA 1
ATOM 1964 C C . ASN A 1 251 ? 1.137 2.272 -29.890 1.00 79.06 251 ASN A C 1
ATOM 1966 O O . ASN A 1 251 ? 0.759 3.072 -29.030 1.00 79.06 251 ASN A O 1
ATOM 1970 N N . VAL A 1 252 ? 2.077 1.350 -29.656 1.00 84.06 252 VAL A N 1
ATOM 1971 C CA . VAL A 1 252 ? 2.799 1.251 -28.380 1.00 84.06 252 VAL A CA 1
ATOM 1972 C C . VAL A 1 252 ? 3.536 2.559 -28.089 1.00 84.06 252 VAL A C 1
ATOM 1974 O O . VAL A 1 252 ? 3.333 3.137 -27.022 1.00 84.06 252 VAL A O 1
ATOM 1977 N N . TYR A 1 253 ? 4.316 3.080 -29.041 1.00 87.06 253 TYR A N 1
ATOM 1978 C CA . TYR A 1 253 ? 5.021 4.354 -28.883 1.00 87.06 253 TYR A CA 1
ATOM 1979 C C . TYR A 1 253 ? 4.073 5.496 -28.522 1.00 87.06 253 TYR A C 1
ATOM 1981 O O . TYR A 1 253 ? 4.314 6.198 -27.545 1.00 87.06 253 TYR A O 1
ATOM 1989 N N . ASN A 1 254 ? 2.967 5.662 -29.249 1.00 81.12 254 ASN A N 1
ATOM 1990 C CA . ASN A 1 254 ? 2.001 6.727 -28.985 1.00 81.12 254 ASN A CA 1
ATOM 1991 C C . ASN A 1 254 ? 1.377 6.598 -27.585 1.00 81.12 254 ASN A C 1
ATOM 1993 O O . ASN A 1 254 ? 1.203 7.601 -26.891 1.00 81.12 254 ASN A O 1
ATOM 1997 N N . GLY A 1 255 ? 1.087 5.378 -27.122 1.00 77.31 255 GLY A N 1
ATOM 1998 C CA . GLY A 1 255 ? 0.594 5.130 -25.763 1.00 77.31 255 GLY A CA 1
ATOM 1999 C C . GLY A 1 255 ? 1.627 5.451 -24.674 1.00 77.31 255 GLY A C 1
ATOM 2000 O O . GLY A 1 255 ? 1.295 6.060 -23.650 1.00 77.31 255 GLY A O 1
ATOM 2001 N N . LEU A 1 256 ? 2.892 5.091 -24.905 1.00 82.50 256 LEU A N 1
ATOM 2002 C CA . LEU A 1 256 ? 3.991 5.371 -23.982 1.00 82.50 256 LEU A CA 1
ATOM 2003 C C . LEU A 1 256 ? 4.331 6.863 -23.956 1.00 82.50 256 LEU A C 1
ATOM 2005 O O . LEU A 1 256 ? 4.315 7.482 -22.896 1.00 82.50 256 LEU A O 1
ATOM 2009 N N . ALA A 1 257 ? 4.549 7.465 -25.121 1.00 80.75 257 ALA A N 1
ATOM 2010 C CA . ALA A 1 257 ? 4.877 8.871 -25.275 1.00 80.75 257 ALA A CA 1
ATOM 2011 C C . ALA A 1 257 ? 3.728 9.782 -24.832 1.00 80.75 257 ALA A C 1
ATOM 2013 O O . ALA A 1 257 ? 3.982 10.837 -24.271 1.00 80.75 257 ALA A O 1
ATOM 2014 N N . SER A 1 258 ? 2.455 9.433 -25.012 1.00 71.38 258 SER A N 1
ATOM 2015 C CA . SER A 1 258 ? 1.356 10.293 -24.535 1.00 71.38 258 SER A CA 1
ATOM 2016 C C . SER A 1 258 ? 1.211 10.297 -23.009 1.00 71.38 258 SER A C 1
ATOM 2018 O O . SER A 1 258 ? 0.728 11.282 -22.455 1.00 71.38 258 SER A O 1
ATOM 2020 N N . GLY A 1 259 ? 1.663 9.242 -22.321 1.00 65.12 259 GLY A N 1
ATOM 2021 C CA . GLY A 1 259 ? 1.443 9.058 -20.885 1.00 65.12 259 GLY A CA 1
ATOM 2022 C C . GLY A 1 259 ? 0.041 8.559 -20.528 1.00 65.12 259 GLY A C 1
ATOM 2023 O O . GLY A 1 259 ? -0.246 8.357 -19.352 1.00 65.12 259 GLY A O 1
ATOM 2024 N N . VAL A 1 260 ? -0.822 8.297 -21.517 1.00 63.78 260 VAL A N 1
ATOM 2025 C CA . VAL A 1 260 ? -2.191 7.792 -21.292 1.00 63.78 260 VAL A CA 1
ATOM 2026 C C . VAL A 1 260 ? -2.186 6.388 -20.669 1.00 63.78 260 VAL A C 1
ATOM 2028 O O . VAL A 1 260 ? -3.134 5.995 -20.001 1.00 63.78 260 VAL A O 1
ATOM 2031 N N . HIS A 1 261 ? -1.089 5.636 -20.797 1.00 61.88 261 HIS A N 1
ATOM 2032 C CA . HIS A 1 261 ? -0.902 4.373 -20.071 1.00 61.88 261 HIS A CA 1
ATOM 2033 C C . HIS A 1 261 ? -0.827 4.541 -18.538 1.00 61.88 261 HIS A C 1
ATOM 2035 O O . HIS A 1 261 ? -0.921 3.548 -17.816 1.00 61.88 261 HIS A O 1
ATOM 2041 N N . LEU A 1 262 ? -0.647 5.770 -18.038 1.00 55.22 262 LEU A N 1
ATOM 2042 C CA . LEU A 1 262 ? -0.625 6.084 -16.610 1.00 55.22 262 LEU A CA 1
ATOM 2043 C C . LEU A 1 262 ? -2.003 6.475 -16.065 1.00 55.22 262 LEU A C 1
ATOM 2045 O O . LEU A 1 262 ? -2.162 6.463 -14.849 1.00 55.22 262 LEU A O 1
ATOM 2049 N N . THR A 1 263 ? -2.983 6.817 -16.913 1.00 54.88 263 THR A N 1
ATOM 2050 C CA . THR A 1 263 ? -4.283 7.356 -16.481 1.00 54.88 263 THR A CA 1
ATOM 2051 C C . THR A 1 263 ? -5.366 6.289 -16.360 1.00 54.88 263 THR A C 1
ATOM 2053 O O . THR A 1 263 ? -5.416 5.312 -17.109 1.00 54.88 263 THR A O 1
ATOM 2056 N N . THR A 1 264 ? -6.270 6.496 -15.401 1.00 47.12 264 THR A N 1
ATOM 2057 C CA . THR A 1 264 ? -7.453 5.644 -15.196 1.00 47.12 264 THR A CA 1
ATOM 2058 C C . THR A 1 264 ? -8.594 6.018 -16.150 1.00 47.12 264 THR A C 1
ATOM 2060 O O . THR A 1 264 ? -9.366 5.154 -16.560 1.00 47.12 264 THR A O 1
ATOM 2063 N N . GLU A 1 265 ? -8.667 7.292 -16.546 1.00 44.09 265 GLU A N 1
ATOM 2064 C CA . GLU A 1 265 ? -9.586 7.810 -17.563 1.00 44.09 265 GLU A CA 1
ATOM 2065 C C . GLU A 1 265 ? -8.902 7.806 -18.936 1.00 44.09 265 GLU A C 1
ATOM 2067 O O . GLU A 1 265 ? -7.775 8.292 -19.084 1.00 44.09 265 GLU A O 1
ATOM 2072 N N . LYS A 1 266 ? -9.578 7.246 -19.944 1.00 46.66 266 LYS A N 1
ATOM 2073 C CA . LYS A 1 266 ? -9.152 7.301 -21.347 1.00 46.66 266 LYS A CA 1
ATOM 2074 C C . LYS A 1 266 ? -10.067 8.278 -22.095 1.00 46.66 266 LYS A C 1
ATOM 2076 O O . LYS A 1 266 ? -11.278 8.162 -21.932 1.00 46.66 266 LYS A O 1
ATOM 2081 N N . PRO A 1 267 ? -9.534 9.212 -22.899 1.00 40.22 267 PRO A N 1
ATOM 2082 C CA . PRO A 1 267 ? -10.364 10.111 -23.700 1.00 40.22 267 PRO A CA 1
ATOM 2083 C C . PRO A 1 267 ? -11.170 9.350 -24.773 1.00 40.22 267 PRO A C 1
ATOM 2085 O O . PRO A 1 267 ? -10.718 8.322 -25.278 1.00 40.22 267 PRO A O 1
ATOM 2088 N N . ASP A 1 268 ? -12.345 9.874 -25.145 1.00 35.72 268 ASP A N 1
ATOM 2089 C CA . ASP A 1 268 ? -13.349 9.202 -26.002 1.00 35.72 268 ASP A CA 1
ATOM 2090 C C . ASP A 1 268 ? -12.827 8.727 -27.372 1.00 35.72 268 ASP A C 1
ATOM 2092 O O . ASP A 1 268 ? -13.305 7.732 -27.922 1.00 35.72 268 ASP A O 1
ATOM 2096 N N . TRP A 1 269 ? -11.798 9.379 -27.921 1.00 41.69 269 TRP A N 1
ATOM 2097 C CA . TRP A 1 269 ? -11.176 9.003 -29.199 1.00 41.69 269 TRP A CA 1
ATOM 2098 C C . TRP A 1 269 ? -10.298 7.736 -29.117 1.00 41.69 269 TRP A C 1
ATOM 2100 O O . TRP A 1 269 ? -9.776 7.276 -30.130 1.00 41.69 269 TRP A O 1
ATOM 2110 N N . MET A 1 270 ? -10.147 7.143 -27.927 1.00 38.06 270 MET A N 1
ATOM 2111 C CA . MET A 1 270 ? -9.312 5.967 -27.646 1.00 38.06 270 MET A CA 1
ATOM 2112 C C . MET A 1 270 ? -10.104 4.692 -27.296 1.00 38.06 270 MET A C 1
ATOM 2114 O O . MET A 1 270 ? -9.517 3.715 -26.820 1.00 38.06 270 MET A O 1
ATOM 2118 N N . ASN A 1 271 ? -11.407 4.648 -27.603 1.00 34.38 271 ASN A N 1
ATOM 2119 C CA . ASN A 1 271 ? -12.284 3.474 -27.431 1.00 34.38 271 ASN A CA 1
ATOM 2120 C C . ASN A 1 271 ? -11.793 2.178 -28.133 1.00 34.38 271 ASN A C 1
ATOM 2122 O O . ASN A 1 271 ? -12.334 1.101 -27.888 1.00 34.38 271 ASN A O 1
ATOM 2126 N N . GLY A 1 272 ? -10.737 2.247 -28.955 1.00 31.08 272 GLY A N 1
ATOM 2127 C CA . GLY A 1 272 ? -10.063 1.098 -29.577 1.00 31.08 272 GLY A CA 1
ATOM 2128 C C . GLY A 1 272 ? -8.977 0.411 -28.730 1.00 31.08 272 GLY A C 1
ATOM 2129 O O . GLY A 1 272 ? -8.580 -0.706 -29.049 1.00 31.08 272 GLY A O 1
ATOM 2130 N N . PHE A 1 273 ? -8.511 1.012 -27.627 1.00 29.80 273 PHE A N 1
ATOM 2131 C CA . PHE A 1 273 ? -7.582 0.366 -26.688 1.00 29.80 273 PHE A CA 1
ATOM 2132 C C . PHE A 1 273 ? -8.392 -0.260 -25.542 1.00 29.80 273 PHE A C 1
ATOM 2134 O O . PHE A 1 273 ? -8.707 0.428 -24.564 1.00 29.80 273 PHE A O 1
ATOM 2141 N N . LYS A 1 274 ? -8.719 -1.560 -25.645 1.00 38.38 274 LYS A N 1
ATOM 2142 C CA . LYS A 1 274 ? -9.483 -2.368 -24.660 1.00 38.38 274 LYS A CA 1
ATOM 2143 C C . LYS A 1 274 ? -8.788 -2.469 -23.283 1.00 38.38 274 LYS A C 1
ATOM 2145 O O . LYS A 1 274 ? -8.400 -3.540 -22.833 1.00 38.38 274 LYS A O 1
ATOM 2150 N N . GLY A 1 275 ? -8.607 -1.355 -22.583 1.00 41.38 275 GLY A N 1
ATOM 2151 C CA . GLY A 1 275 ? -8.268 -1.330 -21.160 1.00 41.38 275 GLY A CA 1
ATOM 2152 C C . GLY A 1 275 ? -9.567 -1.253 -20.381 1.00 41.38 275 GLY A C 1
ATOM 2153 O O . GLY A 1 275 ? -10.313 -0.293 -20.540 1.00 41.38 275 GLY A O 1
ATOM 2154 N N . SER A 1 276 ? -9.872 -2.273 -19.587 1.00 46.19 276 SER A N 1
ATOM 2155 C CA . SER A 1 276 ? -11.126 -2.308 -18.837 1.00 46.19 276 SER A CA 1
ATOM 2156 C C . SER A 1 276 ? -11.142 -1.260 -17.714 1.00 46.19 276 SER A C 1
ATOM 2158 O O . SER A 1 276 ? -10.141 -1.058 -17.030 1.00 46.19 276 SER A O 1
ATOM 2160 N N . GLN A 1 277 ? -12.291 -0.631 -17.446 1.00 53.66 277 GLN A N 1
ATOM 2161 C CA . GLN A 1 277 ? -12.488 0.142 -16.207 1.00 53.66 277 GLN A CA 1
ATOM 2162 C C . GLN A 1 277 ? -12.469 -0.751 -14.948 1.00 53.66 277 GLN A C 1
ATOM 2164 O O . GLN A 1 277 ? -12.255 -0.263 -13.839 1.00 53.66 277 GLN A O 1
ATOM 2169 N N . ASN A 1 278 ? -12.603 -2.069 -15.111 1.00 58.97 278 ASN A N 1
ATOM 2170 C CA . ASN A 1 278 ? -12.495 -3.053 -14.042 1.00 58.97 278 ASN A CA 1
ATOM 2171 C C . ASN A 1 278 ? -11.019 -3.267 -13.640 1.00 58.97 278 ASN A C 1
ATOM 2173 O O . ASN A 1 278 ? -10.185 -3.630 -14.473 1.00 58.97 278 ASN A O 1
ATOM 2177 N N . ALA A 1 279 ? -10.705 -3.043 -12.361 1.00 65.88 279 ALA A N 1
ATOM 2178 C CA . ALA A 1 279 ? -9.347 -3.126 -11.825 1.00 65.88 279 ALA A CA 1
ATOM 2179 C C . ALA A 1 279 ? -8.774 -4.545 -11.919 1.00 65.88 279 ALA A C 1
ATOM 2181 O O . ALA A 1 279 ? -7.627 -4.699 -12.334 1.00 65.88 279 ALA A O 1
ATOM 2182 N N . ALA A 1 280 ? -9.585 -5.569 -11.638 1.00 56.81 280 ALA A N 1
ATOM 2183 C CA . ALA A 1 280 ? -9.180 -6.963 -11.793 1.00 56.81 280 ALA A CA 1
ATOM 2184 C C . ALA A 1 280 ? -8.793 -7.272 -13.243 1.00 56.81 280 ALA A C 1
ATOM 2186 O O . ALA A 1 280 ? -7.716 -7.805 -13.492 1.00 56.81 280 ALA A O 1
ATOM 2187 N N . LYS A 1 281 ? -9.617 -6.869 -14.219 1.00 61.62 281 LYS A N 1
ATOM 2188 C CA . LYS A 1 281 ? -9.310 -7.053 -15.645 1.00 61.62 281 LYS A CA 1
ATOM 2189 C C . LYS A 1 281 ? -8.035 -6.318 -16.053 1.00 61.62 281 LYS A C 1
ATOM 2191 O O . LYS A 1 281 ? -7.276 -6.884 -16.824 1.00 61.62 281 LYS A O 1
ATOM 2196 N N . ARG A 1 282 ? -7.780 -5.107 -15.534 1.00 65.62 282 ARG A N 1
ATOM 2197 C CA . ARG A 1 282 ? -6.519 -4.375 -15.780 1.00 65.62 282 ARG A CA 1
ATOM 2198 C C . ARG A 1 282 ? -5.302 -5.097 -15.216 1.00 65.62 282 ARG A C 1
ATOM 2200 O O . ARG A 1 282 ? -4.315 -5.235 -15.923 1.00 65.62 282 ARG A O 1
ATOM 2207 N N . ALA A 1 283 ? -5.379 -5.550 -13.967 1.00 56.38 283 ALA A N 1
ATOM 2208 C CA . ALA A 1 283 ? -4.296 -6.291 -13.326 1.00 56.38 283 ALA A CA 1
ATOM 2209 C C . ALA A 1 283 ? -3.993 -7.605 -14.069 1.00 56.38 283 ALA A C 1
ATOM 2211 O O . ALA A 1 283 ? -2.842 -8.003 -14.188 1.00 56.38 283 ALA A O 1
ATOM 2212 N N . SER A 1 284 ? -5.037 -8.228 -14.623 1.00 53.97 284 SER A N 1
ATOM 2213 C CA . SER A 1 284 ? -4.982 -9.492 -15.369 1.00 53.97 284 SER A CA 1
ATOM 2214 C C . SER A 1 284 ? -4.533 -9.351 -16.825 1.00 53.97 284 SER A C 1
ATOM 2216 O O . SER A 1 284 ? -4.460 -10.361 -17.520 1.00 53.97 284 SER A O 1
ATOM 2218 N N . GLN A 1 285 ? -4.305 -8.131 -17.333 1.00 63.16 285 GLN A N 1
ATOM 2219 C CA . GLN A 1 285 ? -3.890 -7.965 -18.728 1.00 63.16 285 GLN A CA 1
ATOM 2220 C C . GLN A 1 285 ? -2.494 -8.544 -18.934 1.00 63.16 285 GLN A C 1
ATOM 2222 O O . GLN A 1 285 ? -1.578 -8.293 -18.147 1.00 63.16 285 GLN A O 1
ATOM 2227 N N . GLU A 1 286 ? -2.340 -9.300 -20.017 1.00 57.09 286 GLU A N 1
ATOM 2228 C CA . GLU A 1 286 ? -1.042 -9.814 -20.425 1.00 57.09 286 GLU A CA 1
ATOM 2229 C C . GLU A 1 286 ? -0.113 -8.651 -20.783 1.00 57.09 286 GLU A C 1
ATOM 2231 O O . GLU A 1 286 ? -0.535 -7.580 -21.241 1.00 57.09 286 GLU A O 1
ATOM 2236 N N . ARG A 1 287 ? 1.176 -8.841 -20.501 1.00 69.44 287 ARG A N 1
ATOM 2237 C CA . ARG A 1 287 ? 2.192 -7.866 -20.886 1.00 69.44 287 ARG A CA 1
ATOM 2238 C C . ARG A 1 287 ? 2.227 -7.791 -22.401 1.00 69.44 287 ARG A C 1
ATOM 2240 O O . ARG A 1 287 ? 2.173 -8.803 -23.073 1.00 69.44 287 ARG A O 1
ATOM 2247 N N . VAL A 1 288 ? 2.329 -6.576 -22.919 1.00 74.25 288 VAL A N 1
ATOM 2248 C CA . VAL A 1 288 ? 2.356 -6.362 -24.369 1.00 74.25 288 VAL A CA 1
ATOM 2249 C C . VAL A 1 288 ? 3.769 -6.538 -24.920 1.00 74.25 288 VAL A C 1
ATOM 2251 O O . VAL A 1 288 ? 3.932 -7.037 -26.019 1.00 74.25 288 VAL A O 1
ATOM 2254 N N . LEU A 1 289 ? 4.795 -6.141 -24.162 1.00 85.25 289 LEU A N 1
ATOM 2255 C CA . LEU A 1 289 ? 6.192 -6.220 -24.584 1.00 85.25 289 LEU A CA 1
ATOM 2256 C C . LEU A 1 289 ? 6.909 -7.310 -23.788 1.00 85.25 289 LEU A C 1
ATOM 2258 O O . LEU A 1 289 ? 7.022 -7.213 -22.563 1.00 85.25 289 LEU A O 1
ATOM 2262 N N . HIS A 1 290 ? 7.423 -8.325 -24.473 1.00 89.62 290 HIS A N 1
ATOM 2263 C CA . HIS A 1 290 ? 8.227 -9.391 -23.885 1.00 89.62 290 HIS A CA 1
ATOM 2264 C C . HIS A 1 290 ? 9.678 -9.210 -24.321 1.00 89.62 290 HIS A C 1
ATOM 2266 O O . HIS A 1 290 ? 9.949 -9.091 -25.506 1.00 89.62 290 HIS A O 1
ATOM 2272 N N . PHE A 1 291 ? 10.617 -9.161 -23.376 1.00 93.19 291 PHE A N 1
ATOM 2273 C CA . PHE A 1 291 ? 12.045 -9.081 -23.693 1.00 93.19 291 PHE A CA 1
ATOM 2274 C C . PHE A 1 291 ? 12.636 -10.480 -23.858 1.00 93.19 291 PHE A C 1
ATOM 2276 O O . PHE A 1 291 ? 12.271 -11.395 -23.114 1.00 93.19 291 PHE A O 1
ATOM 2283 N N . LYS A 1 292 ? 13.575 -10.619 -24.798 1.00 95.06 292 LYS A N 1
ATOM 2284 C CA . LYS A 1 292 ? 14.230 -11.896 -25.122 1.00 95.06 292 LYS A CA 1
ATOM 2285 C C . LYS A 1 292 ? 15.113 -12.454 -24.008 1.00 95.06 292 LYS A C 1
ATOM 2287 O O . LYS A 1 292 ? 15.392 -13.640 -24.019 1.00 95.06 292 LYS A O 1
ATOM 2292 N N . ASP A 1 293 ? 15.563 -11.602 -23.088 1.00 95.12 293 ASP A N 1
ATOM 2293 C CA . ASP A 1 293 ? 16.352 -11.948 -21.905 1.00 95.12 293 ASP A CA 1
ATOM 2294 C C . ASP A 1 293 ? 16.333 -10.786 -20.890 1.00 95.12 293 ASP A C 1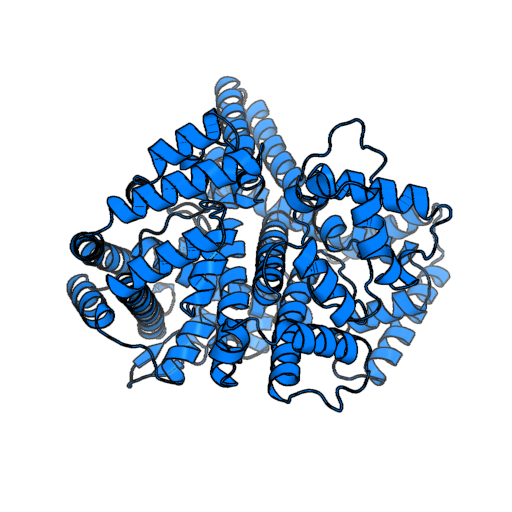
ATOM 2296 O O . ASP A 1 293 ? 15.817 -9.689 -21.166 1.00 95.12 293 ASP A O 1
ATOM 2300 N N . GLY A 1 294 ? 16.878 -11.016 -19.690 1.00 94.69 294 GLY A N 1
ATOM 2301 C CA . GLY A 1 294 ? 16.936 -9.977 -18.659 1.00 94.69 294 GLY A CA 1
ATOM 2302 C C . GLY A 1 294 ? 17.945 -8.872 -18.954 1.00 94.69 294 GLY A C 1
ATOM 2303 O O . GLY A 1 294 ? 17.749 -7.728 -18.536 1.00 94.69 294 GLY A O 1
ATOM 2304 N N . ILE A 1 295 ? 18.969 -9.174 -19.753 1.00 95.62 295 ILE A N 1
ATOM 2305 C CA . ILE A 1 295 ? 19.956 -8.203 -20.237 1.00 95.62 295 ILE A CA 1
ATOM 2306 C C . ILE A 1 295 ? 19.284 -7.151 -21.127 1.00 95.62 295 ILE A C 1
ATOM 2308 O O . ILE A 1 295 ? 19.462 -5.951 -20.932 1.00 95.62 295 ILE A O 1
ATOM 2312 N N . SER A 1 296 ? 18.461 -7.597 -22.066 1.00 96.56 296 SER A N 1
ATOM 2313 C CA . SER A 1 296 ? 17.733 -6.793 -23.041 1.00 96.56 296 SER A CA 1
ATOM 2314 C C . SER A 1 296 ? 16.704 -5.900 -22.367 1.00 96.56 296 SER A C 1
ATOM 2316 O O . SER A 1 296 ? 16.588 -4.723 -22.717 1.00 96.56 296 SER A O 1
ATOM 2318 N N . TRP A 1 297 ? 16.010 -6.430 -21.354 1.00 94.19 297 TRP A N 1
ATOM 2319 C CA . TRP A 1 297 ? 15.167 -5.619 -20.480 1.00 94.19 297 TRP A CA 1
ATOM 2320 C C . TRP A 1 297 ? 15.984 -4.543 -19.755 1.00 94.19 297 TRP A C 1
ATOM 2322 O O . TRP A 1 297 ? 15.586 -3.379 -19.749 1.00 94.19 297 TRP A O 1
ATOM 2332 N N . HIS A 1 298 ? 17.128 -4.904 -19.166 1.00 93.88 298 HIS A N 1
ATOM 2333 C CA . HIS A 1 298 ? 17.948 -3.969 -18.398 1.00 93.88 298 HIS A CA 1
ATOM 2334 C C . HIS A 1 298 ? 18.493 -2.833 -19.275 1.00 93.88 298 HIS A C 1
ATOM 2336 O O . HIS A 1 298 ? 18.396 -1.663 -18.904 1.00 93.88 298 HIS A O 1
ATOM 2342 N N . GLU A 1 299 ? 19.012 -3.161 -20.460 1.00 93.81 299 GLU A N 1
ATOM 2343 C CA . GLU A 1 299 ? 19.515 -2.190 -21.438 1.00 93.81 299 GLU A CA 1
ATOM 2344 C C . GLU A 1 299 ? 18.409 -1.237 -21.913 1.00 93.81 299 GLU A C 1
ATOM 2346 O O . GLU A 1 299 ? 18.626 -0.025 -21.983 1.00 93.81 299 GLU A O 1
ATOM 2351 N N . TYR A 1 300 ? 17.200 -1.753 -22.160 1.00 93.56 300 TYR A N 1
ATOM 2352 C CA . TYR A 1 300 ? 16.038 -0.913 -22.451 1.00 93.56 300 TYR A CA 1
ATOM 2353 C C . TYR A 1 300 ? 15.675 -0.009 -21.265 1.00 93.56 300 TYR A C 1
ATOM 2355 O O . TYR A 1 300 ? 15.464 1.192 -21.440 1.00 93.56 300 TYR A O 1
ATOM 2363 N N . ASN A 1 301 ? 15.631 -0.557 -20.047 1.00 90.38 301 ASN A N 1
ATOM 2364 C CA . ASN A 1 301 ? 15.255 0.180 -18.844 1.00 90.38 301 ASN A CA 1
ATOM 2365 C C . ASN A 1 301 ? 16.240 1.321 -18.530 1.00 90.38 301 ASN A C 1
ATOM 2367 O O . ASN A 1 301 ? 15.813 2.400 -18.124 1.00 90.38 301 ASN A O 1
ATOM 2371 N N . GLN A 1 302 ? 17.542 1.139 -18.777 1.00 89.19 302 GLN A N 1
ATOM 2372 C CA . GLN A 1 302 ? 18.519 2.225 -18.639 1.00 89.19 302 GLN A CA 1
ATOM 2373 C C . GLN A 1 302 ? 18.208 3.408 -19.572 1.00 89.19 302 GLN A C 1
ATOM 2375 O O . GLN A 1 302 ? 18.270 4.569 -19.151 1.00 89.19 302 GLN A O 1
ATOM 2380 N N . GLN A 1 303 ? 17.844 3.121 -20.824 1.00 90.69 303 GLN A N 1
ATOM 2381 C CA . GLN A 1 303 ? 17.588 4.149 -21.834 1.00 90.69 303 GLN A CA 1
ATOM 2382 C C . GLN A 1 303 ? 16.215 4.802 -21.671 1.00 90.69 303 GLN A C 1
ATOM 2384 O O . GLN A 1 303 ? 16.113 6.025 -21.674 1.00 90.69 303 GLN A O 1
ATOM 2389 N N . PHE A 1 304 ? 15.163 4.005 -21.496 1.00 90.75 304 PHE A N 1
ATOM 2390 C CA . PHE A 1 304 ? 13.773 4.458 -21.597 1.00 90.75 304 PHE A CA 1
ATOM 2391 C C . PHE A 1 304 ? 12.911 4.109 -20.390 1.00 90.75 304 PHE A C 1
ATOM 2393 O O . PHE A 1 304 ? 11.740 4.468 -20.377 1.00 90.75 304 PHE A O 1
ATOM 2400 N N . GLY A 1 305 ? 13.455 3.436 -19.381 1.00 83.56 305 GLY A N 1
ATOM 2401 C CA . GLY A 1 305 ? 12.755 3.158 -18.133 1.00 83.56 305 GLY A CA 1
ATOM 2402 C C . GLY A 1 305 ? 12.858 4.294 -17.119 1.00 83.56 305 GLY A C 1
ATOM 2403 O O . GLY A 1 305 ? 13.639 5.249 -17.263 1.00 83.56 305 GLY A O 1
ATOM 2404 N N . THR A 1 306 ? 12.066 4.160 -16.055 1.00 75.25 306 THR A N 1
ATOM 2405 C CA . THR A 1 306 ? 12.146 5.010 -14.866 1.00 75.25 306 THR A CA 1
ATOM 2406 C C . THR A 1 306 ? 12.795 4.231 -13.725 1.00 75.25 306 THR A C 1
ATOM 2408 O O . THR A 1 306 ? 12.185 3.315 -13.172 1.00 75.25 306 THR A O 1
ATOM 2411 N N . GLY A 1 307 ? 14.005 4.639 -13.347 1.00 75.56 307 GLY A N 1
ATOM 2412 C CA . GLY A 1 307 ? 14.698 4.119 -12.171 1.00 75.56 307 GLY A CA 1
ATOM 2413 C C . GLY A 1 307 ? 15.453 2.797 -12.362 1.00 75.56 307 GLY A C 1
ATOM 2414 O O . GLY A 1 307 ? 15.557 2.270 -13.469 1.00 75.56 307 GLY A O 1
ATOM 2415 N N . SER A 1 308 ? 16.025 2.297 -11.267 1.00 82.94 308 SER A N 1
ATOM 2416 C CA . SER A 1 308 ? 16.757 1.025 -11.166 1.00 82.94 308 SER A CA 1
ATOM 2417 C C . SER A 1 308 ? 15.830 -0.199 -11.104 1.00 82.94 308 SER A C 1
ATOM 2419 O O . SER A 1 308 ? 14.612 -0.061 -10.962 1.00 82.94 308 SER A O 1
ATOM 2421 N N . LEU A 1 309 ? 16.390 -1.418 -11.149 1.00 87.31 309 LEU A N 1
ATOM 2422 C CA . LEU A 1 309 ? 15.618 -2.652 -10.941 1.00 87.31 309 LEU A CA 1
ATOM 2423 C C . LEU A 1 309 ? 14.893 -2.616 -9.595 1.00 87.31 309 LEU A C 1
ATOM 2425 O O . LEU A 1 309 ? 13.699 -2.903 -9.531 1.00 87.31 309 LEU A O 1
ATOM 2429 N N . ARG A 1 310 ? 15.587 -2.200 -8.527 1.00 84.00 310 ARG A N 1
ATOM 2430 C CA . ARG A 1 310 ? 14.984 -2.051 -7.197 1.00 84.00 310 ARG A CA 1
ATOM 2431 C C . ARG A 1 310 ? 13.794 -1.092 -7.244 1.00 84.00 310 ARG A C 1
ATOM 243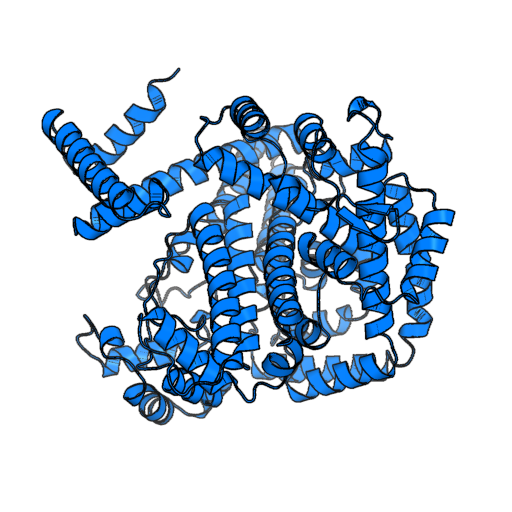3 O O . ARG A 1 310 ? 12.720 -1.435 -6.760 1.00 84.00 310 ARG A O 1
ATOM 2440 N N . GLU A 1 311 ? 13.946 0.081 -7.856 1.00 80.31 311 GLU A N 1
ATOM 2441 C CA . GLU A 1 311 ? 12.845 1.045 -7.987 1.00 80.31 311 GLU A CA 1
ATOM 2442 C C . GLU A 1 311 ? 11.653 0.457 -8.750 1.00 80.31 311 GLU A C 1
ATOM 2444 O O . GLU A 1 311 ? 10.515 0.651 -8.329 1.00 80.31 311 GLU A O 1
ATOM 2449 N N . ALA A 1 312 ? 11.890 -0.325 -9.805 1.00 84.19 312 ALA A N 1
ATOM 2450 C CA . ALA A 1 312 ? 10.830 -1.011 -10.540 1.00 84.19 312 ALA A CA 1
ATOM 2451 C C . ALA A 1 312 ? 10.142 -2.121 -9.715 1.00 84.19 312 ALA A C 1
ATOM 2453 O O . ALA A 1 312 ? 8.920 -2.273 -9.793 1.00 84.19 312 ALA A O 1
ATOM 2454 N N . VAL A 1 313 ? 10.886 -2.863 -8.883 1.00 89.12 313 VAL A N 1
ATOM 2455 C CA . VAL A 1 313 ? 10.332 -3.871 -7.956 1.00 89.12 313 VAL A CA 1
ATOM 2456 C C . VAL A 1 313 ? 9.391 -3.217 -6.945 1.00 89.12 313 VAL A C 1
ATOM 2458 O O . VAL A 1 313 ? 8.220 -3.589 -6.869 1.00 89.12 313 VAL A O 1
ATOM 2461 N N . PHE A 1 314 ? 9.867 -2.214 -6.201 1.00 86.94 314 PHE A N 1
ATOM 2462 C CA . PHE A 1 314 ? 9.037 -1.474 -5.240 1.00 86.94 314 PHE A CA 1
ATOM 2463 C C . PHE A 1 314 ? 7.892 -0.733 -5.952 1.00 86.94 314 PHE A C 1
ATOM 2465 O O . PHE A 1 314 ? 6.771 -0.684 -5.441 1.00 86.94 314 PHE A O 1
ATOM 2472 N N . GLY A 1 315 ? 8.156 -0.246 -7.170 1.00 82.94 315 GLY A N 1
ATOM 2473 C CA . GLY A 1 315 ? 7.208 0.157 -8.212 1.00 82.94 315 GLY A CA 1
ATOM 2474 C C . GLY A 1 315 ? 5.984 -0.748 -8.292 1.00 82.94 315 GLY A C 1
ATOM 2475 O O . GLY A 1 315 ? 4.849 -0.355 -7.995 1.00 82.94 315 GLY A O 1
ATOM 2476 N N . GLY A 1 316 ? 6.253 -1.991 -8.688 1.00 86.56 316 GLY A N 1
ATOM 2477 C CA . GLY A 1 316 ? 5.266 -3.047 -8.857 1.00 86.56 316 GLY A CA 1
ATOM 2478 C C . GLY A 1 316 ? 4.548 -3.401 -7.559 1.00 86.56 316 GLY A C 1
ATOM 2479 O O . GLY A 1 316 ? 3.320 -3.407 -7.546 1.00 86.56 316 GLY A O 1
ATOM 2480 N N . LEU A 1 317 ? 5.283 -3.616 -6.463 1.00 92.06 317 LEU A N 1
ATOM 2481 C CA . LEU A 1 317 ? 4.705 -4.005 -5.168 1.00 92.06 317 LEU A CA 1
ATOM 2482 C C . LEU A 1 317 ? 3.734 -2.949 -4.620 1.00 92.06 317 LEU A C 1
ATOM 2484 O O . LEU A 1 317 ? 2.656 -3.288 -4.140 1.00 92.06 317 LEU A O 1
ATOM 2488 N N . ASN A 1 318 ? 4.054 -1.659 -4.754 1.00 88.69 318 ASN A N 1
ATOM 2489 C CA . ASN A 1 318 ? 3.136 -0.584 -4.370 1.00 88.69 318 ASN A CA 1
ATOM 2490 C C . ASN A 1 318 ? 1.878 -0.537 -5.232 1.00 88.69 318 ASN A C 1
ATOM 2492 O O . ASN A 1 318 ? 0.802 -0.206 -4.730 1.00 88.69 318 ASN A O 1
ATOM 2496 N N . SER A 1 319 ? 2.012 -0.812 -6.531 1.00 87.06 319 SER A N 1
ATOM 2497 C CA . SER A 1 319 ? 0.853 -0.874 -7.414 1.00 87.06 319 SER A CA 1
ATOM 2498 C C . SER A 1 319 ? -0.032 -2.072 -7.091 1.00 87.06 319 SER A C 1
ATOM 2500 O O . SER A 1 319 ? -1.252 -1.919 -7.110 1.00 87.06 319 SER A O 1
ATOM 2502 N N . ALA A 1 320 ? 0.561 -3.227 -6.784 1.00 91.88 320 ALA A N 1
ATOM 2503 C CA . ALA A 1 320 ? -0.170 -4.415 -6.365 1.00 91.88 320 ALA A CA 1
ATOM 2504 C C . ALA A 1 320 ? -0.892 -4.158 -5.036 1.00 91.88 320 ALA A C 1
ATOM 2506 O O . ALA A 1 320 ? -2.101 -4.331 -4.955 1.00 91.88 320 ALA A O 1
ATOM 2507 N N . ALA A 1 321 ? -0.203 -3.594 -4.035 1.00 94.56 321 ALA A N 1
ATOM 2508 C CA . ALA A 1 321 ? -0.808 -3.204 -2.759 1.00 94.56 321 ALA A CA 1
ATOM 2509 C C . ALA A 1 321 ? -2.007 -2.257 -2.942 1.00 94.56 321 ALA A C 1
ATOM 2511 O O . ALA A 1 321 ? -3.061 -2.467 -2.343 1.00 94.56 321 ALA A O 1
ATOM 2512 N N . ARG A 1 322 ? -1.880 -1.239 -3.807 1.00 91.69 322 ARG A N 1
ATOM 2513 C CA . ARG A 1 322 ? -2.982 -0.311 -4.105 1.00 91.69 322 ARG A CA 1
ATOM 2514 C C . ARG A 1 322 ? -4.157 -1.010 -4.792 1.00 91.69 322 ARG A C 1
ATOM 2516 O O . ARG A 1 322 ? -5.305 -0.801 -4.407 1.00 91.69 322 ARG A O 1
ATOM 2523 N N . THR A 1 323 ? -3.870 -1.830 -5.799 1.00 90.56 323 THR A N 1
ATOM 2524 C CA . THR A 1 323 ? -4.888 -2.540 -6.588 1.00 90.56 323 THR A CA 1
ATOM 2525 C C . THR A 1 323 ? -5.642 -3.541 -5.719 1.00 90.56 323 THR A C 1
ATOM 2527 O O . THR A 1 323 ? -6.871 -3.506 -5.670 1.00 90.56 323 THR A O 1
ATOM 2530 N N . THR A 1 324 ? -4.921 -4.356 -4.952 1.00 94.56 324 THR A N 1
ATOM 2531 C CA . THR A 1 324 ? -5.485 -5.302 -3.987 1.00 94.56 324 THR A CA 1
ATOM 2532 C C . THR A 1 324 ? -6.285 -4.594 -2.901 1.00 94.56 324 THR A C 1
ATOM 2534 O O . THR A 1 324 ? -7.419 -4.992 -2.653 1.00 94.56 324 THR A O 1
ATOM 2537 N N . GLY A 1 325 ? -5.761 -3.530 -2.280 1.00 95.38 325 GLY A N 1
ATOM 2538 C CA . GLY A 1 325 ? -6.477 -2.808 -1.223 1.00 95.38 325 GLY A CA 1
ATOM 2539 C C . GLY A 1 325 ? -7.796 -2.201 -1.710 1.00 95.38 325 GLY A C 1
ATOM 2540 O O . GLY A 1 325 ? -8.828 -2.337 -1.055 1.00 95.38 325 GLY A O 1
ATOM 2541 N N . MET A 1 326 ? -7.800 -1.627 -2.918 1.00 94.19 326 MET A N 1
ATOM 2542 C CA . MET A 1 326 ? -9.028 -1.167 -3.573 1.00 94.19 326 MET A CA 1
ATOM 2543 C C . MET A 1 326 ? -10.013 -2.320 -3.814 1.00 94.19 326 MET A C 1
ATOM 2545 O O . MET A 1 326 ? -11.196 -2.187 -3.503 1.00 94.19 326 MET A O 1
ATOM 2549 N N . MET A 1 327 ? -9.541 -3.460 -4.332 1.00 93.00 327 MET A N 1
ATOM 2550 C CA . MET A 1 327 ? -10.403 -4.610 -4.627 1.00 93.00 327 MET A CA 1
ATOM 2551 C C . MET A 1 327 ? -10.956 -5.299 -3.373 1.00 93.00 327 MET A C 1
ATOM 2553 O O . MET A 1 327 ? -12.118 -5.702 -3.369 1.00 93.00 327 MET A O 1
ATOM 2557 N N . ARG A 1 328 ? -10.184 -5.376 -2.282 1.00 93.50 328 ARG A N 1
ATOM 2558 C CA . ARG A 1 328 ? -10.639 -5.940 -0.998 1.00 93.50 328 ARG A CA 1
ATOM 2559 C C . ARG A 1 328 ? -11.791 -5.140 -0.389 1.00 93.50 328 ARG A C 1
ATOM 2561 O O . ARG A 1 328 ? -12.689 -5.722 0.214 1.00 93.50 328 ARG A O 1
ATOM 2568 N N . VAL A 1 329 ? -11.794 -3.815 -0.554 1.00 95.19 329 VAL A N 1
ATOM 2569 C CA . VAL A 1 329 ? -12.795 -2.939 0.081 1.00 95.19 329 VAL A CA 1
ATOM 2570 C C . VAL A 1 329 ? -13.976 -2.611 -0.830 1.00 95.19 329 VAL A C 1
ATOM 2572 O O . VAL A 1 329 ? -15.100 -2.522 -0.332 1.00 95.19 329 VAL A O 1
ATOM 2575 N N . LEU A 1 330 ? -13.731 -2.420 -2.130 1.00 93.25 330 LEU A N 1
ATOM 2576 C CA . LEU A 1 330 ? -14.708 -1.940 -3.117 1.00 93.25 330 LEU A CA 1
ATOM 2577 C C . LEU A 1 330 ? -14.980 -2.955 -4.245 1.00 93.25 330 LEU A C 1
ATOM 2579 O O . LEU A 1 330 ? -15.744 -2.673 -5.163 1.00 93.25 330 LEU A O 1
ATOM 2583 N N . GLY A 1 331 ? -14.381 -4.142 -4.204 1.00 88.12 331 GLY A N 1
ATOM 2584 C CA . GLY A 1 331 ? -14.569 -5.176 -5.217 1.00 88.12 331 GLY A CA 1
ATOM 2585 C C . GLY A 1 331 ? -13.786 -4.943 -6.509 1.00 88.12 331 GLY A C 1
ATOM 2586 O O . GLY A 1 331 ? -13.004 -4.009 -6.663 1.00 88.12 331 GLY A O 1
ATOM 2587 N N . THR A 1 332 ? -14.006 -5.820 -7.483 1.00 81.88 332 THR A N 1
ATOM 2588 C CA . THR A 1 332 ? -13.209 -5.906 -8.723 1.00 81.88 332 THR A CA 1
ATOM 2589 C C . THR A 1 332 ? -13.325 -4.684 -9.638 1.00 81.88 332 THR A C 1
ATOM 2591 O O . THR A 1 332 ? -12.475 -4.470 -10.506 1.00 81.88 332 THR A O 1
ATOM 2594 N N . ASN A 1 333 ? -14.347 -3.846 -9.437 1.00 84.06 333 ASN A N 1
ATOM 2595 C CA . ASN A 1 333 ? -14.483 -2.544 -10.085 1.00 84.06 333 ASN A CA 1
ATOM 2596 C C . ASN A 1 333 ? -14.734 -1.437 -9.039 1.00 84.06 333 ASN A C 1
ATOM 2598 O O . ASN A 1 333 ? -15.884 -1.049 -8.816 1.00 84.06 333 ASN A O 1
ATOM 2602 N N . PRO A 1 334 ? -13.663 -0.924 -8.406 1.00 88.69 334 PRO A N 1
ATOM 2603 C CA . PRO A 1 334 ? -13.774 -0.027 -7.261 1.00 88.69 334 PRO A CA 1
ATOM 2604 C C . PRO A 1 334 ? -14.526 1.282 -7.529 1.00 88.69 334 PRO A C 1
ATOM 2606 O O . PRO A 1 334 ? -15.332 1.709 -6.706 1.00 88.69 334 PRO A O 1
ATOM 2609 N N . GLN A 1 335 ? -14.287 1.918 -8.683 1.00 85.00 335 GLN A N 1
ATOM 2610 C CA . GLN A 1 335 ? -14.933 3.188 -9.035 1.00 85.00 335 GLN A CA 1
ATOM 2611 C C . GLN A 1 335 ? -16.438 2.995 -9.265 1.00 85.00 335 GLN A C 1
ATOM 2613 O O . GLN A 1 335 ? -17.242 3.755 -8.725 1.00 85.00 335 GLN A O 1
ATOM 2618 N N . ASN A 1 336 ? -16.832 1.939 -9.987 1.00 83.81 336 ASN A N 1
ATOM 2619 C CA . ASN A 1 336 ? -18.251 1.641 -10.196 1.00 83.81 336 ASN A CA 1
ATOM 2620 C C . ASN A 1 336 ? -18.942 1.222 -8.899 1.00 83.81 336 ASN A C 1
ATOM 2622 O O . ASN A 1 336 ? -20.078 1.625 -8.681 1.00 83.81 336 ASN A O 1
ATOM 2626 N N . MET A 1 337 ? -18.265 0.475 -8.021 1.00 88.62 337 MET A N 1
ATOM 2627 C CA . MET A 1 337 ? -18.808 0.161 -6.700 1.00 88.62 337 MET A CA 1
ATOM 2628 C C . MET A 1 337 ? -19.042 1.431 -5.884 1.00 88.62 337 MET A C 1
ATOM 2630 O O . MET A 1 337 ? -20.129 1.614 -5.350 1.00 88.62 337 MET A O 1
ATOM 2634 N N . PHE A 1 338 ? -18.065 2.341 -5.817 1.00 94.50 338 PHE A N 1
ATOM 2635 C CA . PHE A 1 338 ? -18.235 3.606 -5.101 1.00 94.50 338 PHE A CA 1
ATOM 2636 C C . PHE A 1 338 ? -19.418 4.419 -5.650 1.00 94.50 338 PHE A C 1
ATOM 2638 O O . PHE A 1 338 ? -20.229 4.929 -4.876 1.00 94.50 338 PHE A O 1
ATOM 2645 N N . ASN A 1 339 ? -19.550 4.503 -6.979 1.00 90.31 339 ASN A N 1
ATOM 2646 C CA . ASN A 1 339 ? -20.680 5.166 -7.631 1.00 90.31 339 ASN A CA 1
ATOM 2647 C C . ASN A 1 339 ? -22.011 4.503 -7.262 1.00 90.31 339 ASN A C 1
ATOM 2649 O O . ASN A 1 339 ? -22.922 5.197 -6.824 1.00 90.31 339 ASN A O 1
ATOM 2653 N N . TYR A 1 340 ? -22.084 3.174 -7.344 1.00 90.06 340 TYR A N 1
ATOM 2654 C CA . TYR A 1 340 ? -23.264 2.395 -6.977 1.00 90.06 340 TYR A CA 1
ATOM 2655 C C . TYR A 1 340 ? -23.680 2.609 -5.514 1.00 90.06 340 TYR A C 1
ATOM 2657 O O . TYR A 1 340 ? -24.862 2.814 -5.232 1.00 90.06 340 TYR A O 1
ATOM 2665 N N . LEU A 1 341 ? -22.722 2.608 -4.577 1.00 93.75 341 LEU A N 1
ATOM 2666 C CA . LEU A 1 341 ? -22.989 2.882 -3.161 1.00 93.75 341 LEU A CA 1
ATOM 2667 C C . LEU A 1 341 ? -23.553 4.296 -2.975 1.00 93.75 341 LEU A C 1
ATOM 2669 O O . LEU A 1 341 ? -24.573 4.472 -2.311 1.00 93.75 341 LEU A O 1
ATOM 2673 N N . ALA A 1 342 ? -22.923 5.300 -3.591 1.00 95.69 342 ALA A N 1
ATOM 2674 C CA . ALA A 1 342 ? -23.365 6.686 -3.493 1.00 95.69 342 ALA A CA 1
ATOM 2675 C C . ALA A 1 342 ? -24.750 6.911 -4.123 1.00 95.69 342 ALA A C 1
ATOM 2677 O O . ALA A 1 342 ? -25.588 7.593 -3.539 1.00 95.69 342 ALA A O 1
ATOM 2678 N N . GLU A 1 343 ? -25.015 6.325 -5.289 1.00 94.06 343 GLU A N 1
ATOM 2679 C CA . GLU A 1 343 ? -26.307 6.413 -5.977 1.00 94.06 343 GLU A CA 1
ATOM 2680 C C . GLU A 1 343 ? -27.418 5.725 -5.181 1.00 94.06 343 GLU A C 1
ATOM 2682 O O . GLU A 1 343 ? -28.499 6.293 -5.032 1.00 94.06 343 GLU A O 1
ATOM 2687 N N . SER A 1 344 ? -27.133 4.561 -4.588 1.00 93.12 344 SER A N 1
ATOM 2688 C CA . SER A 1 344 ? -28.079 3.844 -3.726 1.00 93.12 344 SER A CA 1
ATOM 2689 C C . SER A 1 344 ? -28.500 4.689 -2.522 1.00 93.12 344 SER A C 1
ATOM 2691 O O . SER A 1 344 ? -29.690 4.807 -2.242 1.00 93.12 344 SER A O 1
ATOM 2693 N N . ILE A 1 345 ? -27.543 5.333 -1.846 1.00 95.00 345 ILE A N 1
ATOM 2694 C CA . ILE A 1 345 ? -27.841 6.228 -0.720 1.00 95.00 345 ILE A CA 1
ATOM 2695 C C . ILE A 1 345 ? -28.561 7.501 -1.181 1.00 95.00 345 ILE A C 1
ATOM 2697 O O . ILE A 1 345 ? -29.508 7.934 -0.530 1.00 95.00 345 ILE A O 1
ATOM 2701 N N . SER A 1 346 ? -28.159 8.101 -2.307 1.00 93.69 346 SER A N 1
ATOM 2702 C CA . SER A 1 346 ? -28.847 9.280 -2.858 1.00 93.69 346 SER A CA 1
ATOM 2703 C C . SER A 1 346 ? -30.319 8.982 -3.167 1.00 93.69 346 SER A C 1
ATOM 2705 O O . SER A 1 346 ? -31.191 9.807 -2.901 1.00 93.69 346 SER A O 1
ATOM 2707 N N . HIS A 1 347 ? -30.607 7.781 -3.671 1.00 91.94 347 HIS A N 1
ATOM 2708 C CA . HIS A 1 347 ? -31.966 7.301 -3.900 1.00 91.94 347 HIS A CA 1
ATOM 2709 C C . HIS A 1 347 ? -32.729 7.004 -2.596 1.00 91.94 347 HIS A C 1
ATOM 2711 O O . HIS A 1 347 ? -33.924 7.280 -2.511 1.00 91.94 347 HIS A O 1
ATOM 2717 N N . ASP A 1 348 ? -32.067 6.496 -1.554 1.00 90.94 348 ASP A N 1
ATOM 2718 C CA . ASP A 1 348 ? -32.692 6.345 -0.232 1.00 90.94 348 ASP A CA 1
ATOM 2719 C C . ASP A 1 348 ? -33.085 7.724 0.356 1.00 90.94 348 ASP A C 1
ATOM 2721 O O . ASP A 1 348 ? -34.182 7.876 0.895 1.00 90.94 348 ASP A O 1
ATOM 2725 N N . LEU A 1 349 ? -32.245 8.754 0.171 1.00 90.00 349 LEU A N 1
ATOM 2726 C CA . LEU A 1 349 ? -32.508 10.141 0.593 1.00 90.00 349 LEU A CA 1
ATOM 2727 C C . LEU A 1 349 ? -33.576 10.859 -0.249 1.00 90.00 349 LEU A C 1
ATOM 2729 O O . LEU A 1 349 ? -34.258 11.756 0.249 1.00 90.00 349 LEU A O 1
ATOM 2733 N N . SER A 1 350 ? -33.740 10.509 -1.528 1.00 86.94 350 SER A N 1
ATOM 2734 C CA . SER A 1 350 ? -34.806 11.101 -2.347 1.00 86.94 350 SER A CA 1
ATOM 2735 C C . SER A 1 350 ? -36.186 10.619 -1.893 1.00 86.94 350 SER A C 1
ATOM 2737 O O . SER A 1 350 ? -37.138 11.400 -1.855 1.00 86.94 350 SER A O 1
ATOM 2739 N N . LYS A 1 351 ? -36.284 9.357 -1.455 1.00 88.50 351 LYS A N 1
ATOM 2740 C CA . LYS A 1 351 ? -37.512 8.771 -0.900 1.00 88.50 351 LYS A CA 1
ATOM 2741 C C . LYS A 1 351 ? -37.938 9.386 0.430 1.00 88.50 351 LYS A C 1
ATOM 2743 O O . LYS A 1 351 ? -39.130 9.386 0.722 1.00 88.50 351 LYS A O 1
ATOM 2748 N N . SER A 1 352 ? -37.009 9.926 1.223 1.00 81.50 352 SER A N 1
ATOM 2749 C CA . SER A 1 352 ? -37.342 10.602 2.484 1.00 81.50 352 SER A CA 1
ATOM 2750 C C . SER A 1 352 ? -37.925 12.009 2.299 1.00 81.50 352 SER A C 1
ATOM 2752 O O . SER A 1 352 ? -38.269 12.650 3.287 1.00 81.50 352 SER A O 1
ATOM 2754 N N . GLY A 1 353 ? -38.055 12.503 1.059 1.00 73.00 353 GLY A N 1
ATOM 2755 C CA . GLY A 1 353 ? -38.739 13.767 0.762 1.00 73.00 353 GLY A CA 1
ATOM 2756 C C . GLY A 1 353 ? -37.944 15.026 1.122 1.00 73.00 353 GLY A C 1
ATOM 2757 O O . GLY A 1 353 ? -38.532 16.086 1.315 1.00 73.00 353 GLY A O 1
ATOM 2758 N N . THR A 1 354 ? -36.612 14.938 1.208 1.00 82.81 354 THR A N 1
ATOM 2759 C CA . THR A 1 354 ? -35.729 16.046 1.623 1.00 82.81 354 THR A CA 1
ATOM 2760 C C . THR A 1 354 ? -34.743 16.454 0.514 1.00 82.81 354 THR A C 1
ATOM 2762 O O . THR A 1 354 ? -33.569 16.074 0.574 1.00 82.81 354 THR A O 1
ATOM 2765 N N . PRO A 1 355 ? -35.160 17.260 -0.488 1.00 87.56 355 PRO A N 1
ATOM 2766 C CA . PRO A 1 355 ? -34.300 17.656 -1.610 1.00 87.56 355 PRO A CA 1
ATOM 2767 C C . PRO A 1 355 ? -32.990 18.339 -1.193 1.00 87.56 355 PRO A C 1
ATOM 2769 O O . PRO A 1 355 ? -31.946 18.095 -1.793 1.00 87.56 355 PRO A O 1
ATOM 2772 N N . ALA A 1 356 ? -33.017 19.153 -0.131 1.00 88.12 356 ALA A N 1
ATOM 2773 C CA . ALA A 1 356 ? -31.824 19.827 0.385 1.00 88.12 356 ALA A CA 1
ATOM 2774 C C . ALA A 1 356 ? -30.770 18.836 0.912 1.00 88.12 356 ALA A C 1
ATOM 2776 O O . ALA A 1 356 ? -29.585 18.990 0.624 1.00 88.12 356 ALA A O 1
ATOM 2777 N N . ALA A 1 357 ? -31.197 17.786 1.625 1.00 87.50 357 ALA A N 1
ATOM 2778 C CA . ALA A 1 357 ? -30.295 16.750 2.129 1.00 87.50 357 ALA A CA 1
ATOM 2779 C C . ALA A 1 357 ? -29.683 15.931 0.983 1.00 87.50 357 ALA A C 1
ATOM 2781 O O . ALA A 1 357 ? -28.493 15.622 1.000 1.00 87.50 357 ALA A O 1
ATOM 2782 N N . GLN A 1 358 ? -30.475 15.631 -0.051 1.00 90.12 358 GLN A N 1
ATOM 2783 C CA . GLN A 1 358 ? -29.983 14.950 -1.246 1.00 90.12 358 GLN A CA 1
ATOM 2784 C C . GLN A 1 358 ? -28.961 15.807 -2.015 1.00 90.12 358 GLN A C 1
ATOM 2786 O O . GLN A 1 358 ? -27.942 15.284 -2.479 1.00 90.12 358 GLN A O 1
ATOM 2791 N N . ALA A 1 359 ? -29.208 17.115 -2.143 1.00 91.44 359 ALA A N 1
ATOM 2792 C CA . ALA A 1 359 ? -28.298 18.049 -2.800 1.00 91.44 359 ALA A CA 1
ATOM 2793 C C . ALA A 1 359 ? -26.967 18.184 -2.040 1.00 91.44 359 ALA A C 1
ATOM 2795 O O . ALA A 1 359 ? -25.907 18.046 -2.656 1.00 91.44 359 ALA A O 1
ATOM 2796 N N . ASP A 1 360 ? -27.017 18.365 -0.714 1.00 93.25 360 ASP A N 1
ATOM 2797 C CA . ASP A 1 360 ? -25.830 18.414 0.155 1.00 93.25 360 ASP A CA 1
ATOM 2798 C C . ASP A 1 360 ? -25.011 17.117 0.060 1.00 93.25 360 ASP A C 1
ATOM 2800 O O . ASP A 1 360 ? -23.805 17.144 -0.206 1.00 93.25 360 ASP A O 1
ATOM 2804 N N . PHE A 1 361 ? -25.671 15.959 0.173 1.00 95.44 361 PHE A N 1
ATOM 2805 C CA . PHE A 1 361 ? -25.020 14.661 0.009 1.00 95.44 361 PHE A CA 1
ATOM 2806 C C . PHE A 1 361 ? -24.348 14.529 -1.366 1.00 95.44 361 PHE A C 1
ATOM 2808 O O . PHE A 1 361 ? -23.179 14.150 -1.459 1.00 95.44 361 PHE A O 1
ATOM 2815 N N . SER A 1 362 ? -25.049 14.902 -2.439 1.00 94.88 362 SER A N 1
ATOM 2816 C CA . SER A 1 362 ? -24.527 14.827 -3.808 1.00 94.88 362 SER A CA 1
ATOM 2817 C C . SER A 1 362 ? -23.315 15.742 -4.024 1.00 94.88 362 SER A C 1
ATOM 2819 O O . SER A 1 362 ? -22.365 15.363 -4.716 1.00 94.88 362 SER A O 1
ATOM 2821 N N . GLU A 1 363 ? -23.300 16.933 -3.417 1.00 95.62 363 GLU A N 1
ATOM 2822 C CA . GLU A 1 363 ? -22.141 17.828 -3.450 1.00 95.62 363 GLU A CA 1
ATOM 2823 C C . GLU A 1 363 ? -20.931 17.204 -2.742 1.00 95.62 363 GLU A C 1
ATOM 2825 O O . GLU A 1 363 ? -19.819 17.205 -3.284 1.00 95.62 363 GLU A O 1
ATOM 2830 N N . LYS A 1 364 ? -21.140 16.622 -1.559 1.00 96.38 364 LYS A N 1
ATOM 2831 C CA . LYS A 1 364 ? -20.078 15.946 -0.804 1.00 96.38 364 LYS A CA 1
ATOM 2832 C C . LYS A 1 364 ? -19.538 14.730 -1.547 1.00 96.38 364 LYS A C 1
ATOM 2834 O O . LYS A 1 364 ? -18.322 14.588 -1.656 1.00 96.38 364 LYS A O 1
ATOM 2839 N N . VAL A 1 365 ? -20.403 13.917 -2.153 1.00 96.62 365 VAL A N 1
ATOM 2840 C CA . VAL A 1 365 ? -19.994 12.802 -3.022 1.00 96.62 365 VAL A CA 1
ATOM 2841 C C . VAL A 1 365 ? -19.132 13.300 -4.182 1.00 96.62 365 VAL A C 1
ATOM 2843 O O . VAL A 1 365 ? -18.097 12.702 -4.472 1.00 96.62 365 VAL A O 1
ATOM 2846 N N . ARG A 1 366 ? -19.493 14.420 -4.825 1.00 95.56 366 ARG A N 1
ATOM 2847 C CA . ARG A 1 366 ? -18.678 15.013 -5.899 1.00 95.56 366 ARG A CA 1
ATOM 2848 C C . ARG A 1 366 ? -17.281 15.404 -5.403 1.00 95.56 366 ARG A C 1
ATOM 2850 O O . ARG A 1 366 ? -16.300 15.138 -6.097 1.00 95.56 366 ARG A O 1
ATOM 2857 N N . LYS A 1 367 ? -17.177 15.983 -4.200 1.00 95.19 367 LYS A N 1
ATOM 2858 C CA . LYS A 1 367 ? -15.886 16.300 -3.557 1.00 95.19 367 LYS A CA 1
ATOM 2859 C C . LYS A 1 367 ? -15.081 15.031 -3.256 1.00 95.19 367 LYS A C 1
ATOM 2861 O O . LYS A 1 367 ? -13.895 14.991 -3.572 1.00 95.19 367 LYS A O 1
ATOM 2866 N N . LEU A 1 368 ? -15.718 13.981 -2.728 1.00 96.19 368 LEU A N 1
ATOM 2867 C CA . LEU A 1 368 ? -15.066 12.693 -2.461 1.00 96.19 368 LEU A CA 1
ATOM 2868 C C . LEU A 1 368 ? -14.525 12.044 -3.738 1.00 96.19 368 LEU A C 1
ATOM 2870 O O . LEU A 1 368 ? -13.381 11.597 -3.742 1.00 96.19 368 LEU A O 1
ATOM 2874 N N . LYS A 1 369 ? -15.297 12.043 -4.834 1.00 93.38 369 LYS A N 1
ATOM 2875 C CA . LYS A 1 369 ? -14.838 11.519 -6.131 1.00 93.38 369 LYS A CA 1
ATOM 2876 C C . LYS A 1 369 ? -13.627 12.292 -6.651 1.00 93.38 369 LYS A C 1
ATOM 2878 O O . LYS A 1 369 ? -12.641 11.680 -7.039 1.00 93.38 369 LYS A O 1
ATOM 2883 N N . LYS A 1 370 ? -13.687 13.628 -6.628 1.00 90.94 370 LYS A N 1
ATOM 2884 C CA . LYS A 1 370 ? -12.633 14.491 -7.181 1.00 90.94 370 LYS A CA 1
ATOM 2885 C C . LYS A 1 370 ? -11.339 14.479 -6.361 1.00 90.94 370 LYS A C 1
ATOM 2887 O O . LYS A 1 370 ? -10.266 14.607 -6.948 1.00 90.94 370 LYS A O 1
ATOM 2892 N N . ASN A 1 371 ? -11.437 14.355 -5.036 1.00 92.81 371 ASN A N 1
ATOM 2893 C CA . ASN A 1 371 ? -10.299 14.538 -4.132 1.00 92.81 371 ASN A CA 1
ATOM 2894 C C . ASN A 1 371 ? -9.843 13.225 -3.485 1.00 92.81 371 ASN A C 1
ATOM 2896 O O . ASN A 1 371 ? -8.665 12.890 -3.526 1.00 92.81 371 ASN A O 1
ATOM 2900 N N . THR A 1 372 ? -10.760 12.499 -2.848 1.00 94.81 372 THR A N 1
ATOM 2901 C CA . THR A 1 372 ? -10.421 11.363 -1.980 1.00 94.81 372 THR A CA 1
ATOM 2902 C C . THR A 1 372 ? -10.228 10.082 -2.782 1.00 94.81 372 THR A C 1
ATOM 2904 O O . THR A 1 372 ? -9.210 9.412 -2.632 1.00 94.81 372 THR A O 1
ATOM 2907 N N . LEU A 1 373 ? -11.164 9.756 -3.677 1.00 92.25 373 LEU A N 1
ATOM 2908 C CA . LEU A 1 373 ? -11.087 8.551 -4.506 1.00 92.25 373 LEU A CA 1
ATOM 2909 C C . LEU A 1 373 ? -9.862 8.587 -5.430 1.00 92.25 373 LEU A C 1
ATOM 2911 O O . LEU A 1 373 ? -9.124 7.609 -5.504 1.00 92.25 373 LEU A O 1
ATOM 2915 N N . THR A 1 374 ? -9.604 9.737 -6.056 1.00 89.06 374 THR A N 1
ATOM 2916 C CA . THR A 1 374 ? -8.439 9.976 -6.924 1.00 89.06 374 THR A CA 1
ATOM 2917 C C . THR A 1 374 ? -7.108 10.014 -6.164 1.00 89.06 374 THR A C 1
ATOM 2919 O O . THR A 1 374 ? -6.055 9.739 -6.742 1.00 89.06 374 THR A O 1
ATOM 2922 N N . GLN A 1 375 ? -7.103 10.371 -4.873 1.00 89.81 375 GLN A N 1
ATOM 2923 C CA . GLN A 1 375 ? -5.907 10.264 -4.028 1.00 89.81 375 GLN A CA 1
ATOM 2924 C C . GLN A 1 375 ? -5.587 8.793 -3.746 1.00 89.81 375 GLN A C 1
ATOM 2926 O O . GLN A 1 375 ? -4.453 8.353 -3.941 1.00 89.81 375 GLN A O 1
ATOM 2931 N N . VAL A 1 376 ? -6.598 8.035 -3.320 1.00 89.50 376 VAL A N 1
ATOM 2932 C CA . VAL A 1 376 ? -6.462 6.628 -2.929 1.00 89.50 376 VAL A CA 1
ATOM 2933 C C . VAL A 1 376 ? -6.115 5.742 -4.132 1.00 89.50 376 VAL A C 1
ATOM 2935 O O . VAL A 1 376 ? -5.214 4.903 -4.047 1.00 89.50 376 VAL A O 1
ATOM 2938 N N . ASP A 1 377 ? -6.756 5.965 -5.285 1.00 82.88 377 ASP A N 1
ATOM 2939 C CA . ASP A 1 377 ? -6.463 5.231 -6.524 1.00 82.88 377 ASP A CA 1
ATOM 2940 C C . ASP A 1 377 ? -5.148 5.670 -7.203 1.00 82.88 377 ASP A C 1
ATOM 2942 O O . ASP A 1 377 ? -4.634 4.982 -8.087 1.00 82.88 377 ASP A O 1
ATOM 2946 N N . GLY A 1 378 ? -4.534 6.750 -6.708 1.00 80.81 378 GLY A N 1
ATOM 2947 C CA . GLY A 1 378 ? -3.240 7.261 -7.143 1.00 80.81 378 GLY A CA 1
ATOM 2948 C C . GLY A 1 378 ? -3.295 8.222 -8.328 1.00 80.81 378 GLY A C 1
ATOM 2949 O O . GLY A 1 378 ? -2.242 8.750 -8.694 1.00 80.81 378 GLY A O 1
ATOM 2950 N N . SER A 1 379 ? -4.475 8.503 -8.885 1.00 82.19 379 SER A N 1
ATOM 2951 C CA . SER A 1 379 ? -4.651 9.411 -10.023 1.00 82.19 379 SER A CA 1
ATOM 2952 C C . SER A 1 379 ? -4.139 10.826 -9.734 1.00 82.19 379 SER A C 1
ATOM 2954 O O . SER A 1 379 ? -3.578 11.466 -10.621 1.00 82.19 379 SER A O 1
ATOM 2956 N N . LEU A 1 380 ? -4.226 11.303 -8.483 1.00 82.56 380 LEU A N 1
ATOM 2957 C CA . LEU A 1 380 ? -3.686 12.619 -8.097 1.00 82.56 380 LEU A CA 1
ATOM 2958 C C . LEU A 1 380 ? -2.160 12.737 -8.168 1.00 82.56 380 LEU A C 1
ATOM 2960 O O . LEU A 1 380 ? -1.625 13.844 -8.067 1.00 82.56 380 LEU A O 1
ATOM 2964 N N . ASN A 1 381 ? -1.456 11.619 -8.331 1.00 78.44 381 ASN A N 1
ATOM 2965 C CA . ASN A 1 381 ? -0.002 11.594 -8.437 1.00 78.44 381 ASN A CA 1
ATOM 2966 C C . ASN A 1 381 ? 0.476 11.558 -9.897 1.00 78.44 381 ASN A C 1
ATOM 2968 O O . ASN A 1 381 ? 1.678 11.636 -10.137 1.00 78.44 381 ASN A O 1
ATOM 2972 N N . ILE A 1 382 ? -0.440 11.463 -10.867 1.00 76.25 382 ILE A N 1
ATOM 2973 C CA . ILE A 1 382 ? -0.110 11.498 -12.293 1.00 76.25 382 ILE A CA 1
ATOM 2974 C C . ILE A 1 382 ? 0.060 12.965 -12.709 1.00 76.25 382 ILE A C 1
ATOM 2976 O O . ILE A 1 382 ? -0.897 13.736 -12.616 1.00 76.25 382 ILE A O 1
ATOM 2980 N N . PRO A 1 383 ? 1.252 13.394 -13.153 1.00 73.94 383 PRO A N 1
ATOM 2981 C CA . PRO A 1 383 ? 1.479 14.787 -13.509 1.00 73.94 383 PRO A CA 1
ATOM 2982 C C . PRO A 1 383 ? 0.778 15.162 -14.820 1.00 73.94 383 PRO A C 1
ATOM 2984 O O . PRO A 1 383 ? 0.901 14.457 -15.818 1.00 73.94 383 PRO A O 1
ATOM 2987 N N . GLY A 1 384 ? 0.128 16.329 -14.851 1.00 74.88 384 GLY A N 1
ATOM 2988 C CA . GLY A 1 384 ? -0.390 16.923 -16.089 1.00 74.88 384 GLY A CA 1
ATOM 2989 C C . GLY A 1 384 ? 0.733 17.363 -17.038 1.00 74.88 384 GLY A C 1
ATOM 2990 O O . GLY A 1 384 ? 0.618 17.236 -18.253 1.00 74.88 384 GLY A O 1
ATOM 2991 N N . SER A 1 385 ? 1.860 17.820 -16.482 1.00 78.00 385 SER A N 1
ATOM 2992 C CA . SER A 1 385 ? 3.105 18.065 -17.217 1.00 78.00 385 SER A CA 1
ATOM 2993 C C . SER A 1 385 ? 4.284 17.498 -16.438 1.00 78.00 385 SER A C 1
ATOM 2995 O O . SER A 1 385 ? 4.640 18.013 -15.379 1.00 78.00 385 SER A O 1
ATOM 2997 N N . VAL A 1 386 ? 4.909 16.444 -16.971 1.00 75.00 386 VAL A N 1
ATOM 2998 C CA . VAL A 1 386 ? 6.048 15.762 -16.328 1.00 75.00 386 VAL A CA 1
ATOM 2999 C C . VAL A 1 386 ? 7.229 16.722 -16.135 1.00 75.00 386 VAL A C 1
ATOM 3001 O O . VAL A 1 386 ? 7.823 16.767 -15.060 1.00 75.00 386 VAL A O 1
ATOM 3004 N N . GLY A 1 387 ? 7.549 17.534 -17.151 1.00 75.12 387 GLY A N 1
ATOM 3005 C CA . GLY A 1 387 ? 8.663 18.485 -17.089 1.00 75.12 387 GLY A CA 1
ATOM 3006 C C . GLY A 1 387 ? 8.456 19.561 -16.020 1.00 75.12 387 GLY A C 1
ATOM 3007 O O . GLY A 1 387 ? 9.347 19.803 -15.205 1.00 75.12 387 GLY A O 1
ATOM 3008 N N . TRP A 1 388 ? 7.258 20.155 -15.974 1.00 79.56 388 TRP A N 1
ATOM 3009 C CA . TRP A 1 388 ? 6.936 21.187 -14.987 1.00 79.56 388 TRP A CA 1
ATOM 3010 C C . TRP A 1 388 ? 6.841 20.625 -13.564 1.00 79.56 388 TRP A C 1
ATOM 3012 O O . TRP A 1 388 ? 7.385 21.223 -12.634 1.00 79.56 388 TRP A O 1
ATOM 3022 N N . ALA A 1 389 ? 6.231 19.444 -13.407 1.00 82.12 389 ALA A N 1
ATOM 3023 C CA . ALA A 1 389 ? 6.164 18.733 -12.132 1.00 82.12 389 ALA A CA 1
ATOM 3024 C C . ALA A 1 389 ? 7.566 18.479 -11.560 1.00 82.12 389 ALA A C 1
ATOM 3026 O O . ALA A 1 389 ? 7.825 18.802 -10.403 1.00 82.12 389 ALA A O 1
ATOM 3027 N N . ASN A 1 390 ? 8.497 17.980 -12.381 1.00 78.31 390 ASN A N 1
ATOM 3028 C CA . ASN A 1 390 ? 9.876 17.718 -11.960 1.00 78.31 390 ASN A CA 1
ATOM 3029 C C . ASN A 1 390 ? 10.622 19.001 -11.563 1.00 78.31 390 ASN A C 1
ATOM 3031 O O . ASN A 1 390 ? 11.318 19.021 -10.545 1.00 78.31 390 ASN A O 1
ATOM 3035 N N . ALA A 1 391 ? 10.474 20.080 -12.338 1.00 81.94 391 ALA A N 1
ATOM 3036 C CA . ALA A 1 391 ? 11.106 21.363 -12.034 1.00 81.94 391 ALA A CA 1
ATOM 3037 C C . ALA A 1 391 ? 10.593 21.949 -10.708 1.00 81.94 391 ALA A C 1
ATOM 3039 O O . ALA A 1 391 ? 11.385 22.279 -9.823 1.00 81.94 391 ALA A O 1
ATOM 3040 N N . SER A 1 392 ? 9.272 22.006 -10.533 1.00 85.06 392 SER A N 1
ATOM 3041 C CA . SER A 1 392 ? 8.652 22.525 -9.311 1.00 85.06 392 SER A CA 1
ATOM 3042 C C . SER A 1 392 ? 8.935 21.654 -8.090 1.00 85.06 392 SER A C 1
ATOM 3044 O O . SER A 1 392 ? 9.213 22.181 -7.011 1.00 85.06 392 SER A O 1
ATOM 3046 N N . ALA A 1 393 ? 8.949 20.328 -8.253 1.00 82.56 393 ALA A N 1
ATOM 3047 C CA . ALA A 1 393 ? 9.353 19.414 -7.194 1.00 82.56 393 ALA A CA 1
ATOM 3048 C C . ALA A 1 393 ? 10.800 19.689 -6.753 1.00 82.56 393 ALA A C 1
ATOM 3050 O O . ALA A 1 393 ? 11.040 19.844 -5.559 1.00 82.56 393 ALA A O 1
ATOM 3051 N N . ASN A 1 394 ? 11.751 19.836 -7.685 1.00 82.56 394 ASN A N 1
ATOM 3052 C CA . ASN A 1 394 ? 13.145 20.161 -7.352 1.00 82.56 394 ASN A CA 1
ATOM 3053 C C . ASN A 1 394 ? 13.279 21.491 -6.589 1.00 82.56 394 ASN A C 1
ATOM 3055 O O . ASN A 1 394 ? 14.033 21.553 -5.618 1.00 82.56 394 ASN A O 1
ATOM 3059 N N . ILE A 1 395 ? 12.530 22.528 -6.984 1.00 85.50 395 ILE A N 1
ATOM 3060 C CA . ILE A 1 395 ? 12.510 23.819 -6.276 1.00 85.50 395 ILE A CA 1
ATOM 3061 C C . ILE A 1 395 ? 11.982 23.641 -4.847 1.00 85.50 395 ILE A C 1
ATOM 3063 O O . ILE A 1 395 ? 12.608 24.114 -3.899 1.00 85.50 395 ILE A O 1
ATOM 3067 N N . ARG A 1 396 ? 10.868 22.917 -4.661 1.00 86.31 396 ARG A N 1
ATOM 3068 C CA . ARG A 1 396 ? 10.353 22.589 -3.320 1.00 86.31 396 ARG A CA 1
ATOM 3069 C C . ARG A 1 396 ? 11.361 21.805 -2.490 1.00 86.31 396 ARG A C 1
ATOM 3071 O O . ARG A 1 396 ? 11.555 22.124 -1.324 1.00 86.31 396 ARG A O 1
ATOM 3078 N N . GLY A 1 397 ? 12.022 20.810 -3.081 1.00 79.31 397 GLY A N 1
ATOM 3079 C CA . GLY A 1 397 ? 13.069 20.032 -2.417 1.00 79.31 397 GLY A CA 1
ATOM 3080 C C . GLY A 1 397 ? 14.194 20.924 -1.888 1.00 79.31 397 GLY A C 1
ATOM 3081 O O . GLY A 1 397 ? 14.567 20.819 -0.720 1.00 79.31 397 GLY A O 1
ATOM 3082 N N . TRP A 1 398 ? 14.660 21.869 -2.709 1.00 81.62 398 TRP A N 1
ATOM 3083 C CA . TRP A 1 398 ? 15.667 22.850 -2.303 1.00 81.62 398 TRP A CA 1
ATOM 3084 C C . TRP A 1 398 ? 15.178 23.773 -1.175 1.00 81.62 398 TRP A C 1
ATOM 3086 O O . TRP A 1 398 ? 15.887 23.943 -0.185 1.00 81.62 398 TRP A O 1
ATOM 3096 N N . LEU A 1 399 ? 13.953 24.307 -1.269 1.00 83.12 399 LEU A N 1
ATOM 3097 C CA . LEU A 1 399 ? 13.352 25.136 -0.212 1.00 83.12 399 LEU A CA 1
ATOM 3098 C C . LEU A 1 399 ? 13.199 24.376 1.111 1.00 83.12 399 LEU A C 1
ATOM 3100 O O . LEU A 1 399 ? 13.421 24.927 2.185 1.00 83.12 399 LEU A O 1
ATOM 3104 N N . ARG A 1 400 ? 12.829 23.095 1.061 1.00 78.56 400 ARG A N 1
ATOM 3105 C CA . ARG A 1 400 ? 12.749 22.256 2.261 1.00 78.56 400 ARG A CA 1
ATOM 3106 C C . ARG A 1 400 ? 14.121 22.052 2.876 1.00 78.56 400 ARG A C 1
ATOM 3108 O O . ARG A 1 400 ? 14.248 22.209 4.080 1.00 78.56 400 ARG A O 1
ATOM 3115 N N . MET A 1 401 ? 15.144 21.753 2.079 1.00 77.62 401 MET A N 1
ATOM 3116 C CA . MET A 1 401 ? 16.509 21.624 2.593 1.00 77.62 401 MET A CA 1
ATOM 3117 C C . MET A 1 401 ? 17.011 22.923 3.234 1.00 77.62 401 MET A C 1
ATOM 3119 O O . MET A 1 401 ? 17.583 22.875 4.318 1.00 77.62 401 MET A O 1
ATOM 3123 N N . SER A 1 402 ? 16.779 24.080 2.605 1.00 78.00 402 SER A N 1
ATOM 3124 C CA . SER A 1 402 ? 17.246 25.363 3.143 1.00 78.00 402 SER A CA 1
ATOM 3125 C C . SER A 1 402 ? 16.516 25.772 4.425 1.00 78.00 402 SER A C 1
ATOM 3127 O O . SER A 1 402 ? 17.131 26.351 5.316 1.00 78.00 402 SER A O 1
ATOM 3129 N N . GLN A 1 403 ? 15.230 25.435 4.555 1.00 76.69 403 GLN A N 1
ATOM 3130 C CA . GLN A 1 403 ? 14.406 25.837 5.699 1.00 76.69 403 GLN A CA 1
ATOM 3131 C C . GLN A 1 403 ? 14.375 24.809 6.842 1.00 76.69 403 GLN A C 1
ATOM 3133 O O . GLN A 1 403 ? 14.160 25.182 7.991 1.00 76.69 403 GLN A O 1
ATOM 3138 N N . LEU A 1 404 ? 14.618 23.523 6.567 1.00 69.06 404 LEU A N 1
ATOM 3139 C CA . LEU A 1 404 ? 14.593 22.438 7.562 1.00 69.06 404 LEU A CA 1
ATOM 3140 C C . LEU A 1 404 ? 15.975 22.127 8.159 1.00 69.06 404 LEU A C 1
ATOM 3142 O O . LEU A 1 404 ? 16.160 21.073 8.765 1.00 69.06 404 LEU A O 1
ATOM 3146 N N . GLY A 1 405 ? 16.943 23.042 8.049 1.00 60.78 405 GLY A N 1
ATOM 3147 C CA . GLY A 1 405 ? 18.267 22.894 8.669 1.00 60.78 405 GLY A CA 1
ATOM 3148 C C . GLY A 1 405 ? 18.252 22.717 10.190 1.00 60.78 405 GLY A C 1
ATOM 3149 O O . GLY A 1 405 ? 19.182 22.125 10.726 1.00 60.78 405 GLY A O 1
ATOM 3150 N N . GLY A 1 406 ? 17.185 23.149 10.873 1.00 61.62 406 GLY A N 1
ATOM 3151 C CA . GLY A 1 406 ? 16.963 22.929 12.309 1.00 61.62 406 GLY A CA 1
ATOM 3152 C C . GLY A 1 406 ? 15.881 21.895 12.647 1.00 61.62 406 GLY A C 1
ATOM 3153 O O . GLY A 1 406 ? 15.462 21.824 13.801 1.00 61.62 406 GLY A O 1
ATOM 3154 N N . ALA A 1 407 ? 15.392 21.116 11.673 1.00 68.00 407 ALA A N 1
ATOM 3155 C CA . ALA A 1 407 ? 14.183 20.301 11.843 1.00 68.00 407 ALA A CA 1
ATOM 3156 C C . ALA A 1 407 ? 14.283 19.233 12.944 1.00 68.00 407 ALA A C 1
ATOM 3158 O O . ALA A 1 407 ? 13.278 18.911 13.580 1.00 68.00 407 ALA A O 1
ATOM 3159 N N . VAL A 1 408 ? 15.487 18.723 13.220 1.00 59.44 408 VAL A N 1
ATOM 3160 C CA . VAL A 1 408 ? 15.695 17.767 14.316 1.00 59.44 408 VAL A CA 1
ATOM 3161 C C . VAL A 1 408 ? 15.360 18.397 15.659 1.00 59.44 408 VAL A C 1
ATOM 3163 O O . VAL A 1 408 ? 14.617 17.797 16.428 1.00 59.44 408 VAL A O 1
ATOM 3166 N N . ILE A 1 409 ? 15.807 19.630 15.907 1.00 57.25 409 ILE A N 1
ATOM 3167 C CA . ILE A 1 409 ? 15.543 20.342 17.164 1.00 57.25 409 ILE A CA 1
ATOM 3168 C C . ILE A 1 409 ? 14.035 20.566 17.341 1.00 57.25 409 ILE A C 1
ATOM 3170 O O . ILE A 1 409 ? 13.503 20.313 18.419 1.00 57.25 409 ILE A O 1
ATOM 3174 N N . SER A 1 410 ? 13.313 20.954 16.283 1.00 63.75 410 SER A N 1
ATOM 3175 C CA . SER A 1 410 ? 11.856 21.133 16.364 1.00 63.75 410 SER A CA 1
ATOM 3176 C C . SER A 1 410 ? 11.089 19.823 16.574 1.00 63.75 410 SER A C 1
ATOM 3178 O O . SER A 1 410 ? 10.064 19.828 17.250 1.00 63.75 410 SER A O 1
ATOM 3180 N N . SER A 1 411 ? 11.597 18.698 16.057 1.00 66.19 411 SER A N 1
ATOM 3181 C CA . SER A 1 411 ? 10.941 17.384 16.165 1.00 66.19 411 SER A CA 1
ATOM 3182 C C . SER A 1 411 ? 11.008 16.746 17.564 1.00 66.19 411 SER A C 1
ATOM 3184 O O . SER A 1 411 ? 10.360 15.729 17.829 1.00 66.19 411 SER A O 1
ATOM 3186 N N . PHE A 1 412 ? 11.755 17.339 18.507 1.00 62.69 412 PHE A N 1
ATOM 3187 C CA . PHE A 1 412 ? 11.658 16.984 19.932 1.00 62.69 412 PHE A CA 1
ATOM 3188 C C . PHE A 1 412 ? 10.266 17.264 20.505 1.00 62.69 412 PHE A C 1
ATOM 3190 O O . PHE A 1 412 ? 9.807 16.529 21.379 1.00 62.69 412 PHE A O 1
ATOM 3197 N N . ASN A 1 413 ? 9.548 18.244 19.953 1.00 65.38 413 ASN A N 1
ATOM 3198 C CA . ASN A 1 413 ? 8.169 18.532 20.341 1.00 65.38 413 ASN A CA 1
ATOM 3199 C C . ASN A 1 413 ? 7.165 17.472 19.849 1.00 65.38 413 ASN A C 1
ATOM 3201 O O . ASN A 1 413 ? 6.012 17.497 20.272 1.00 65.38 413 ASN A O 1
ATOM 3205 N N . ASP A 1 414 ? 7.597 16.505 19.030 1.00 69.06 414 ASP A N 1
ATOM 3206 C CA . ASP A 1 414 ? 6.736 15.417 18.554 1.00 69.06 414 ASP A CA 1
ATOM 3207 C C . ASP A 1 414 ? 6.629 14.266 19.571 1.00 69.06 414 ASP A C 1
ATOM 3209 O O . ASP A 1 414 ? 5.770 13.396 19.443 1.00 69.06 414 ASP A O 1
ATOM 3213 N N . VAL A 1 415 ? 7.495 14.209 20.593 1.00 77.06 415 VAL A N 1
ATOM 3214 C CA . VAL A 1 415 ? 7.481 13.105 21.578 1.00 77.06 415 VAL A CA 1
ATOM 3215 C C . VAL A 1 415 ? 6.220 13.135 22.449 1.00 77.06 415 VAL A C 1
ATOM 3217 O O . VAL A 1 415 ? 5.598 12.084 22.627 1.00 77.06 415 VAL A O 1
ATOM 3220 N N . PRO A 1 416 ? 5.775 14.306 22.949 1.00 79.00 416 PRO A N 1
ATOM 3221 C CA . PRO A 1 416 ? 4.483 14.423 23.615 1.00 79.00 416 PRO A CA 1
ATOM 3222 C C . PRO A 1 416 ? 3.297 13.994 22.742 1.00 79.00 416 PRO A C 1
ATOM 3224 O O . PRO A 1 416 ? 2.315 13.485 23.280 1.00 79.00 416 PRO A O 1
ATOM 3227 N N . ILE A 1 417 ? 3.374 14.146 21.414 1.00 80.12 417 ILE A N 1
ATOM 3228 C CA . ILE A 1 417 ? 2.321 13.672 20.504 1.00 80.12 417 ILE A CA 1
ATOM 3229 C C . ILE A 1 417 ? 2.280 12.144 20.503 1.00 80.12 417 ILE A C 1
ATOM 3231 O O . ILE A 1 417 ? 1.219 11.569 20.746 1.00 80.12 417 ILE A O 1
ATOM 3235 N N . SER A 1 418 ? 3.433 11.481 20.348 1.00 80.62 418 SER A N 1
ATOM 3236 C CA . SER A 1 418 ? 3.517 10.020 20.475 1.00 80.62 418 SER A CA 1
ATOM 3237 C C . SER A 1 418 ? 2.973 9.539 21.828 1.00 80.62 418 SER A C 1
ATOM 3239 O O . SER A 1 418 ? 2.193 8.595 21.881 1.00 80.62 418 SER A O 1
ATOM 3241 N N . ALA A 1 419 ? 3.308 10.214 22.931 1.00 83.31 419 ALA A N 1
ATOM 3242 C CA . ALA A 1 419 ? 2.795 9.869 24.259 1.00 83.31 419 ALA A CA 1
ATOM 3243 C C . ALA A 1 419 ? 1.278 10.106 24.414 1.00 83.31 419 ALA A C 1
ATOM 3245 O O . ALA A 1 419 ? 0.600 9.329 25.088 1.00 83.31 419 ALA A O 1
ATOM 3246 N N . THR A 1 420 ? 0.733 11.151 23.783 1.00 85.56 420 THR A N 1
ATOM 3247 C CA . THR A 1 420 ? -0.713 11.442 23.767 1.00 85.56 420 THR A CA 1
ATOM 3248 C C . THR A 1 420 ? -1.475 10.349 23.028 1.00 85.56 420 THR A C 1
ATOM 3250 O O . THR A 1 420 ? -2.514 9.893 23.498 1.00 85.56 420 THR A O 1
ATOM 3253 N N . GLU A 1 421 ? -0.913 9.869 21.922 1.00 88.56 421 GLU A N 1
ATOM 3254 C CA . GLU A 1 421 ? -1.433 8.733 21.170 1.00 88.56 421 GLU A CA 1
ATOM 3255 C C . GLU A 1 421 ? -1.444 7.440 22.006 1.00 88.56 421 GLU A C 1
ATOM 3257 O O . GLU A 1 421 ? -2.458 6.751 22.095 1.00 88.56 421 GLU A O 1
ATOM 3262 N N . MET A 1 422 ? -0.353 7.136 22.710 1.00 88.81 422 MET A N 1
ATOM 3263 C CA . MET A 1 422 ? -0.315 5.973 23.606 1.00 88.81 422 MET A CA 1
ATOM 3264 C C . MET A 1 422 ? -1.338 6.098 24.744 1.00 88.81 422 MET A C 1
ATOM 3266 O O . MET A 1 422 ? -2.001 5.119 25.088 1.00 88.81 422 MET A O 1
ATOM 3270 N N . ARG A 1 423 ? -1.523 7.306 25.297 1.00 88.19 423 ARG A N 1
ATOM 3271 C CA . ARG A 1 423 ? -2.576 7.586 26.285 1.00 88.19 423 ARG A CA 1
ATOM 3272 C C . ARG A 1 423 ? -3.971 7.358 25.709 1.00 88.19 423 ARG A C 1
ATOM 3274 O O . ARG A 1 423 ? -4.810 6.801 26.403 1.00 88.19 423 ARG A O 1
ATOM 3281 N N . TYR A 1 424 ? -4.214 7.734 24.456 1.00 88.25 424 TYR A N 1
ATOM 3282 C CA . TYR A 1 424 ? -5.484 7.480 23.772 1.00 88.25 424 TYR A CA 1
ATOM 3283 C C . TYR A 1 424 ? -5.787 5.979 23.603 1.00 88.25 424 TYR A C 1
ATOM 3285 O O . TYR A 1 424 ? -6.950 5.602 23.480 1.00 88.25 424 TYR A O 1
ATOM 3293 N N . GLN A 1 425 ? -4.766 5.116 23.629 1.00 89.62 425 GLN A N 1
ATOM 3294 C CA . GLN A 1 425 ? -4.902 3.652 23.671 1.00 89.62 425 GLN A CA 1
ATOM 3295 C C . GLN A 1 425 ? -4.968 3.079 25.103 1.00 89.62 425 GLN A C 1
ATOM 3297 O O . GLN A 1 425 ? -4.994 1.859 25.278 1.00 89.62 425 GLN A O 1
ATOM 3302 N N . GLY A 1 426 ? -4.964 3.933 26.131 1.00 86.38 426 GLY A N 1
ATOM 3303 C CA . GLY A 1 426 ? -5.028 3.549 27.543 1.00 86.38 426 GLY A CA 1
ATOM 3304 C C . GLY A 1 426 ? -3.672 3.352 28.233 1.00 86.38 426 GLY A C 1
ATOM 3305 O O . GLY A 1 426 ? -3.639 2.892 29.374 1.00 86.38 426 GLY A O 1
ATOM 3306 N N . GLN A 1 427 ? -2.545 3.686 27.591 1.00 90.06 427 GLN A N 1
ATOM 3307 C CA . GLN A 1 427 ? -1.227 3.612 28.235 1.00 90.06 427 GLN A CA 1
ATOM 3308 C C . GLN A 1 427 ? -0.995 4.775 29.209 1.00 90.06 427 GLN A C 1
ATOM 3310 O O . GLN A 1 427 ? -1.529 5.876 29.058 1.00 90.06 427 GLN A O 1
ATOM 3315 N N . ASN A 1 428 ? -0.108 4.575 30.187 1.00 87.44 428 ASN A N 1
ATOM 3316 C CA . ASN A 1 428 ? 0.338 5.667 31.048 1.00 87.44 428 ASN A CA 1
ATOM 3317 C C . ASN A 1 428 ? 1.167 6.686 30.246 1.00 87.44 428 ASN A C 1
ATOM 3319 O O . ASN A 1 428 ? 2.223 6.345 29.715 1.00 87.44 428 ASN A O 1
ATOM 3323 N N . PHE A 1 429 ? 0.724 7.946 30.224 1.00 82.75 429 PHE A N 1
ATOM 3324 C CA . PHE A 1 429 ? 1.377 9.019 29.466 1.00 82.75 429 PHE A CA 1
ATOM 3325 C C . PHE A 1 429 ? 2.856 9.206 29.824 1.00 82.75 429 PHE A C 1
ATOM 3327 O O . PHE A 1 429 ? 3.678 9.347 28.927 1.00 82.75 429 PHE A O 1
ATOM 3334 N N . MET A 1 430 ? 3.220 9.184 31.112 1.00 76.12 430 MET A N 1
ATOM 3335 C CA . MET A 1 430 ? 4.611 9.395 31.530 1.00 76.12 430 MET A CA 1
ATOM 3336 C C . MET A 1 430 ? 5.510 8.216 31.168 1.00 76.12 430 MET A C 1
ATOM 3338 O O . MET A 1 430 ? 6.622 8.422 30.686 1.00 76.12 430 MET A O 1
ATOM 3342 N N . GLY A 1 431 ? 5.021 6.986 31.338 1.00 81.75 431 GLY A N 1
ATOM 3343 C CA . GLY A 1 431 ? 5.710 5.787 30.868 1.00 81.75 431 GLY A CA 1
ATOM 3344 C C . GLY A 1 431 ? 5.885 5.794 29.348 1.00 81.75 431 GLY A C 1
ATOM 3345 O O . GLY A 1 431 ? 6.970 5.493 28.856 1.00 81.75 431 GLY A O 1
ATOM 3346 N N . ALA A 1 432 ? 4.853 6.212 28.611 1.00 81.31 432 ALA A N 1
ATOM 3347 C CA . ALA A 1 432 ? 4.907 6.340 27.162 1.00 81.31 432 ALA A CA 1
ATOM 3348 C C . ALA A 1 432 ? 5.864 7.449 26.703 1.00 81.31 432 ALA A C 1
ATOM 3350 O O . ALA A 1 432 ? 6.638 7.239 25.775 1.00 81.31 432 ALA A O 1
ATOM 3351 N N . LEU A 1 433 ? 5.874 8.599 27.380 1.00 81.62 433 LEU A N 1
ATOM 3352 C CA . LEU A 1 433 ? 6.795 9.700 27.110 1.00 81.62 433 LEU A CA 1
ATOM 3353 C C . LEU A 1 433 ? 8.247 9.274 27.344 1.00 81.62 433 LEU A C 1
ATOM 3355 O O . LEU A 1 433 ? 9.091 9.480 26.477 1.00 81.62 433 LEU A O 1
ATOM 3359 N N . LEU A 1 434 ? 8.537 8.641 28.485 1.00 80.94 434 LEU A N 1
ATOM 3360 C CA . LEU A 1 434 ? 9.874 8.131 28.801 1.00 80.94 434 LEU A CA 1
ATOM 3361 C C . LEU A 1 434 ? 10.305 7.027 27.829 1.00 80.94 434 LEU A C 1
ATOM 3363 O O . LEU A 1 434 ? 11.447 7.031 27.375 1.00 80.94 434 LEU A O 1
ATOM 3367 N N . GLY A 1 435 ? 9.398 6.110 27.480 1.00 81.25 435 GLY A N 1
ATOM 3368 C CA . GLY A 1 435 ? 9.639 5.050 26.501 1.00 81.25 435 GLY A CA 1
ATOM 3369 C C . GLY A 1 435 ? 9.935 5.600 25.106 1.00 81.25 435 GLY A C 1
ATOM 3370 O O . GLY A 1 435 ? 10.945 5.235 24.508 1.00 81.25 435 GLY A O 1
ATOM 3371 N N . ALA A 1 436 ? 9.119 6.540 24.622 1.00 81.00 436 ALA A N 1
ATOM 3372 C CA . ALA A 1 436 ? 9.319 7.202 23.339 1.00 81.00 436 ALA A CA 1
ATOM 3373 C C . ALA A 1 436 ? 10.624 8.017 23.325 1.00 81.00 436 ALA A C 1
ATOM 3375 O O . ALA A 1 436 ? 11.396 7.897 22.377 1.00 81.00 436 ALA A O 1
ATOM 3376 N N . MET A 1 437 ? 10.923 8.776 24.388 1.00 82.44 437 MET A N 1
ATOM 3377 C CA . MET A 1 437 ? 12.184 9.519 24.526 1.00 82.44 437 MET A CA 1
ATOM 3378 C C . MET A 1 437 ? 13.400 8.594 24.516 1.00 82.44 437 MET A C 1
ATOM 3380 O O . MET A 1 437 ? 14.307 8.799 23.714 1.00 82.44 437 MET A O 1
ATOM 3384 N N . LYS A 1 438 ? 13.426 7.572 25.383 1.00 84.00 438 LYS A N 1
ATOM 3385 C CA . LYS A 1 438 ? 14.529 6.601 25.451 1.00 84.00 438 LYS A CA 1
ATOM 3386 C C . LYS A 1 438 ? 14.708 5.909 24.106 1.00 84.00 438 LYS A C 1
ATOM 3388 O O . LYS A 1 438 ? 15.821 5.831 23.594 1.00 84.00 438 LYS A O 1
ATOM 3393 N N . GLY A 1 439 ? 13.599 5.458 23.529 1.00 81.94 439 GLY A N 1
ATOM 3394 C CA . GLY A 1 439 ? 13.584 4.729 22.279 1.00 81.94 439 GLY A CA 1
ATOM 3395 C C . GLY A 1 439 ? 14.149 5.518 21.109 1.00 81.94 439 GLY A C 1
ATOM 3396 O O . GLY A 1 439 ? 14.821 4.894 20.311 1.00 81.94 439 GLY A O 1
ATOM 3397 N N . ARG A 1 440 ? 13.989 6.852 21.052 1.00 81.44 440 ARG A N 1
ATOM 3398 C CA . ARG A 1 440 ? 14.576 7.724 20.007 1.00 81.44 440 ARG A CA 1
ATOM 3399 C C . ARG A 1 440 ? 16.111 7.786 20.004 1.00 81.44 440 ARG A C 1
ATOM 3401 O O . ARG A 1 440 ? 16.704 8.262 19.036 1.00 81.44 440 ARG A O 1
ATOM 3408 N N . PHE A 1 441 ? 16.757 7.319 21.072 1.00 82.50 441 PHE A N 1
ATOM 3409 C CA . PHE A 1 441 ? 18.213 7.162 21.151 1.00 82.50 441 PHE A CA 1
ATOM 3410 C C . PHE A 1 441 ? 18.656 5.696 21.030 1.00 82.50 441 PHE A C 1
ATOM 3412 O O . PHE A 1 441 ? 19.855 5.411 21.020 1.00 82.50 441 PHE A O 1
ATOM 3419 N N . SER A 1 442 ? 17.711 4.761 20.915 1.00 84.88 442 SER A N 1
ATOM 3420 C CA . SER A 1 442 ? 17.980 3.332 20.785 1.00 84.88 442 SER A CA 1
ATOM 3421 C C . SER A 1 442 ? 18.176 2.921 19.327 1.00 84.88 442 SER A C 1
ATOM 3423 O O . SER A 1 442 ? 17.636 3.520 18.392 1.00 84.88 442 SER A O 1
ATOM 3425 N N . ARG A 1 443 ? 18.962 1.858 19.136 1.00 82.81 443 ARG A N 1
ATOM 3426 C CA . ARG A 1 443 ? 19.119 1.162 17.857 1.00 82.81 443 ARG A CA 1
ATOM 3427 C C . ARG A 1 443 ? 18.445 -0.197 17.969 1.00 82.81 443 ARG A C 1
ATOM 3429 O O . ARG A 1 443 ? 18.874 -0.995 18.789 1.00 82.81 443 ARG A O 1
ATOM 3436 N N . PHE A 1 444 ? 17.447 -0.433 17.128 1.00 83.88 444 PHE A N 1
ATOM 3437 C CA . PHE A 1 444 ? 16.692 -1.684 17.081 1.00 83.88 444 PHE A CA 1
ATOM 3438 C C . PHE A 1 444 ? 17.350 -2.635 16.077 1.00 83.88 444 PHE A C 1
ATOM 3440 O O . PHE A 1 444 ? 16.936 -2.726 14.921 1.00 83.88 444 PHE A O 1
ATOM 3447 N N . ASN A 1 445 ? 18.474 -3.225 16.482 1.00 83.88 445 ASN A N 1
ATOM 3448 C CA . ASN A 1 445 ? 19.388 -3.939 15.590 1.00 83.88 445 ASN A CA 1
ATOM 3449 C C . ASN A 1 445 ? 19.473 -5.442 15.866 1.00 83.88 445 ASN A C 1
ATOM 3451 O O . ASN A 1 445 ? 20.116 -6.129 15.063 1.00 83.88 445 ASN A O 1
ATOM 3455 N N . SER A 1 446 ? 18.892 -5.945 16.962 1.00 90.31 446 SER A N 1
ATOM 3456 C CA . SER A 1 446 ? 18.914 -7.386 17.227 1.00 90.31 446 SER A CA 1
ATOM 3457 C C . SER A 1 446 ? 18.116 -8.142 16.160 1.00 90.31 446 SER A C 1
ATOM 3459 O O . SER A 1 446 ? 17.276 -7.566 15.460 1.00 90.31 446 SER A O 1
ATOM 3461 N N . ALA A 1 447 ? 18.401 -9.434 15.989 1.00 90.75 447 ALA A N 1
ATOM 3462 C CA . ALA A 1 447 ? 17.690 -10.247 15.005 1.00 90.75 447 ALA A CA 1
ATOM 3463 C C . ALA A 1 447 ? 16.190 -10.326 15.340 1.00 90.75 447 ALA A C 1
ATOM 3465 O O . ALA A 1 447 ? 15.352 -10.202 14.446 1.00 90.75 447 ALA A O 1
ATOM 3466 N N . GLU A 1 448 ? 15.877 -10.440 16.630 1.00 92.81 448 GLU A N 1
ATOM 3467 C CA . GLU A 1 448 ? 14.530 -10.523 17.190 1.00 92.81 448 GLU A CA 1
ATOM 3468 C C . GLU A 1 448 ? 13.761 -9.213 16.978 1.00 92.81 448 GLU A C 1
ATOM 3470 O O . GLU A 1 448 ? 12.638 -9.224 16.478 1.00 92.81 448 GLU A O 1
ATOM 3475 N N . GLU A 1 449 ? 14.373 -8.061 17.276 1.00 92.75 449 GLU A N 1
ATOM 3476 C CA . GLU A 1 449 ? 13.758 -6.747 17.057 1.00 92.75 449 GLU A CA 1
ATOM 3477 C C . GLU A 1 449 ? 13.443 -6.516 15.581 1.00 92.75 449 GLU A C 1
ATOM 3479 O O . GLU A 1 449 ? 12.349 -6.069 15.235 1.00 92.75 449 GLU A O 1
ATOM 3484 N N . LYS A 1 450 ? 14.391 -6.845 14.698 1.00 92.75 450 LYS A N 1
ATOM 3485 C CA . LYS A 1 450 ? 14.212 -6.721 13.249 1.00 92.75 450 LYS A CA 1
ATOM 3486 C C . LYS A 1 450 ? 13.094 -7.624 12.737 1.00 92.75 450 LYS A C 1
ATOM 3488 O O . LYS A 1 450 ? 12.339 -7.203 11.863 1.00 92.75 450 LYS A O 1
ATOM 3493 N N . GLU A 1 451 ? 12.971 -8.836 13.273 1.00 93.00 451 GLU A N 1
ATOM 3494 C CA . GLU A 1 451 ? 11.888 -9.759 12.934 1.00 93.00 451 GLU A CA 1
ATOM 3495 C C . GLU A 1 451 ? 10.525 -9.239 13.410 1.00 93.00 451 GLU A C 1
ATOM 3497 O O . GLU A 1 451 ? 9.575 -9.202 12.621 1.00 93.00 451 GLU A O 1
ATOM 3502 N N . ILE A 1 452 ? 10.438 -8.751 14.654 1.00 95.12 452 ILE A N 1
ATOM 3503 C CA . ILE A 1 452 ? 9.228 -8.123 15.205 1.00 95.12 452 ILE A CA 1
ATOM 3504 C C . ILE A 1 452 ? 8.787 -6.968 14.305 1.00 95.12 452 ILE A C 1
ATOM 3506 O O . ILE A 1 452 ? 7.666 -6.970 13.792 1.00 95.12 452 ILE A O 1
ATOM 3510 N N . LEU A 1 453 ? 9.689 -6.019 14.063 1.00 94.62 453 LEU A N 1
ATOM 3511 C CA . LEU A 1 453 ? 9.473 -4.830 13.245 1.00 94.62 453 LEU A CA 1
ATOM 3512 C C . LEU A 1 453 ? 9.076 -5.176 11.801 1.00 94.62 453 LEU A C 1
ATOM 3514 O O . LEU A 1 453 ? 8.117 -4.617 11.263 1.00 94.62 453 LEU A O 1
ATOM 3518 N N . SER A 1 454 ? 9.746 -6.157 11.193 1.00 93.75 454 SER A N 1
ATOM 3519 C CA . SER A 1 454 ? 9.412 -6.656 9.857 1.00 93.75 454 SER A CA 1
ATOM 3520 C C . SER A 1 454 ? 8.001 -7.237 9.791 1.00 93.75 454 SER A C 1
ATOM 3522 O O . SER A 1 454 ? 7.209 -6.861 8.923 1.00 93.75 454 SER A O 1
ATOM 3524 N N . SER A 1 455 ? 7.643 -8.094 10.751 1.00 93.88 455 SER A N 1
ATOM 3525 C CA . SER A 1 455 ? 6.343 -8.769 10.763 1.00 93.88 455 SER A CA 1
ATOM 3526 C C . SER A 1 455 ? 5.168 -7.780 10.816 1.00 93.88 455 SER A C 1
ATOM 3528 O O . SER A 1 455 ? 4.130 -7.993 10.187 1.00 93.88 455 SER A O 1
ATOM 3530 N N . ILE A 1 456 ? 5.320 -6.649 11.504 1.00 93.56 456 ILE A N 1
ATOM 3531 C CA . ILE A 1 456 ? 4.274 -5.623 11.632 1.00 93.56 456 ILE A CA 1
ATOM 3532 C C . ILE A 1 456 ? 4.324 -4.564 10.521 1.00 93.56 456 ILE A C 1
ATOM 3534 O O . ILE A 1 456 ? 3.545 -3.613 10.539 1.00 93.56 456 ILE A O 1
ATOM 3538 N N . GLY A 1 457 ? 5.198 -4.728 9.524 1.00 90.88 457 GLY A N 1
ATOM 3539 C CA . GLY A 1 457 ? 5.304 -3.813 8.388 1.00 90.88 457 GLY A CA 1
ATOM 3540 C C . GLY A 1 457 ? 6.155 -2.567 8.649 1.00 90.88 457 GLY A C 1
ATOM 3541 O O . GLY A 1 457 ? 6.086 -1.611 7.877 1.00 90.88 457 GLY A O 1
ATOM 3542 N N . VAL A 1 458 ? 6.946 -2.557 9.723 1.00 88.12 458 VAL A N 1
ATOM 3543 C CA . VAL A 1 458 ? 7.764 -1.424 10.175 1.00 88.12 458 VAL A CA 1
ATOM 3544 C C . VAL A 1 458 ? 9.236 -1.785 10.020 1.00 88.12 458 VAL A C 1
ATOM 3546 O O . VAL A 1 458 ? 9.962 -1.912 10.987 1.00 88.12 458 VAL A O 1
ATOM 3549 N N . TYR A 1 459 ? 9.697 -1.983 8.788 1.00 81.88 459 TYR A N 1
ATOM 3550 C CA . TYR A 1 459 ? 11.107 -2.269 8.523 1.00 81.88 459 TYR A CA 1
ATOM 3551 C C . TYR A 1 459 ? 11.550 -1.554 7.250 1.00 81.88 459 TYR A C 1
ATOM 3553 O O . TYR A 1 459 ? 10.978 -1.748 6.174 1.00 81.88 459 TYR A O 1
ATOM 3561 N N . SER A 1 460 ? 12.556 -0.690 7.366 1.00 67.88 460 SER A N 1
ATOM 3562 C CA . SER A 1 460 ? 13.055 0.091 6.237 1.00 67.88 460 SER A CA 1
ATOM 3563 C C . SER A 1 460 ? 14.539 0.377 6.374 1.00 67.88 460 SER A C 1
ATOM 3565 O O . SER A 1 460 ? 14.973 0.806 7.435 1.00 67.88 460 SER A O 1
ATOM 3567 N N . ASP A 1 461 ? 15.284 0.250 5.278 1.00 64.69 461 ASP A N 1
ATOM 3568 C CA . ASP A 1 461 ? 16.622 0.828 5.172 1.00 64.69 461 ASP A CA 1
ATOM 3569 C C . ASP A 1 461 ? 16.568 2.273 4.625 1.00 64.69 461 ASP A C 1
ATOM 3571 O O . ASP A 1 461 ? 15.545 2.756 4.121 1.00 64.69 461 ASP A O 1
ATOM 3575 N N . THR A 1 462 ? 17.698 2.983 4.693 1.00 60.12 462 THR A N 1
ATOM 3576 C CA . THR A 1 462 ? 17.805 4.387 4.253 1.00 60.12 462 THR A CA 1
ATOM 3577 C C . THR A 1 462 ? 17.476 4.586 2.764 1.00 60.12 462 THR A C 1
ATOM 3579 O O . THR A 1 462 ? 17.041 5.671 2.375 1.00 60.12 462 THR A O 1
ATOM 3582 N N . MET A 1 463 ? 17.671 3.569 1.918 1.00 54.62 463 MET A N 1
ATOM 3583 C CA . MET A 1 463 ? 17.394 3.638 0.478 1.00 54.62 463 MET A CA 1
ATOM 3584 C C . MET A 1 463 ? 15.912 3.401 0.170 1.00 54.62 463 MET A C 1
ATOM 3586 O O . MET A 1 463 ? 15.333 4.070 -0.679 1.00 54.62 463 MET A O 1
ATOM 3590 N N . THR A 1 464 ? 15.267 2.497 0.897 1.00 58.66 464 THR A N 1
ATOM 3591 C CA . THR A 1 464 ? 13.834 2.213 0.805 1.00 58.66 464 THR A CA 1
ATOM 3592 C C . THR A 1 464 ? 13.031 3.468 1.112 1.00 58.66 464 THR A C 1
ATOM 3594 O O . THR A 1 464 ? 12.080 3.771 0.399 1.00 58.66 464 THR A O 1
ATOM 3597 N N . GLN A 1 465 ? 13.449 4.245 2.112 1.00 62.91 465 GLN A N 1
ATOM 3598 C CA . GLN A 1 465 ? 12.828 5.533 2.426 1.00 62.91 465 GLN A CA 1
ATOM 3599 C C . GLN A 1 465 ? 12.894 6.520 1.246 1.00 62.91 465 GLN A C 1
ATOM 3601 O O . GLN A 1 465 ? 11.932 7.239 0.975 1.00 62.91 465 GLN A O 1
ATOM 3606 N N . GLU A 1 466 ? 13.991 6.522 0.482 1.00 59.78 466 GLU A N 1
ATOM 3607 C CA . GLU A 1 466 ? 14.117 7.345 -0.726 1.00 59.78 466 GLU A CA 1
ATOM 3608 C C . GLU A 1 466 ? 13.152 6.894 -1.833 1.00 59.78 466 GLU A C 1
ATOM 3610 O O . GLU A 1 466 ? 12.475 7.733 -2.434 1.00 59.78 466 GLU A O 1
ATOM 3615 N N . ILE A 1 467 ? 13.056 5.583 -2.069 1.00 55.88 467 ILE A N 1
ATOM 3616 C CA . ILE A 1 467 ? 12.158 4.998 -3.074 1.00 55.88 467 ILE A CA 1
ATOM 3617 C C . ILE A 1 467 ? 10.696 5.263 -2.698 1.00 55.88 467 ILE A C 1
ATOM 3619 O O . ILE A 1 467 ? 9.935 5.782 -3.514 1.00 55.88 467 ILE A O 1
ATOM 3623 N N . ILE A 1 468 ? 10.307 4.994 -1.447 1.00 57.97 468 ILE A N 1
ATOM 3624 C CA . ILE A 1 468 ? 8.944 5.221 -0.946 1.00 57.97 468 ILE A CA 1
ATOM 3625 C C . ILE A 1 468 ? 8.543 6.691 -1.107 1.00 57.97 468 ILE A C 1
ATOM 3627 O O . ILE A 1 468 ? 7.434 6.963 -1.564 1.00 57.97 468 ILE A O 1
ATOM 3631 N N . ARG A 1 469 ? 9.438 7.644 -0.816 1.00 60.84 469 ARG A N 1
ATOM 3632 C CA . ARG A 1 469 ? 9.140 9.078 -0.957 1.00 60.84 469 ARG A CA 1
ATOM 3633 C C . ARG A 1 469 ? 8.922 9.512 -2.412 1.00 60.84 469 ARG A C 1
ATOM 3635 O O . ARG A 1 469 ? 8.085 10.372 -2.667 1.00 60.84 469 ARG A O 1
ATOM 3642 N N . ARG A 1 470 ? 9.638 8.920 -3.376 1.00 54.72 470 ARG A N 1
ATOM 3643 C CA . ARG A 1 470 ? 9.388 9.161 -4.815 1.00 54.72 470 ARG A CA 1
ATOM 3644 C C . ARG A 1 470 ? 8.033 8.591 -5.247 1.00 54.72 470 ARG A C 1
ATOM 3646 O O . ARG A 1 470 ? 7.360 9.157 -6.103 1.00 54.72 470 ARG A O 1
ATOM 3653 N N . MET A 1 471 ? 7.629 7.477 -4.641 1.00 50.47 471 MET A N 1
ATOM 3654 C CA . MET A 1 471 ? 6.423 6.726 -4.991 1.00 50.47 471 MET A CA 1
ATOM 3655 C C . MET A 1 471 ? 5.141 7.196 -4.296 1.00 50.47 471 MET A C 1
ATOM 3657 O O . MET A 1 471 ? 4.045 6.937 -4.800 1.00 50.47 471 MET A O 1
ATOM 3661 N N . SER A 1 472 ? 5.247 7.894 -3.164 1.00 48.84 472 SER A N 1
ATOM 3662 C CA . SER A 1 472 ? 4.101 8.475 -2.454 1.00 48.84 472 SER A CA 1
ATOM 3663 C C . SER A 1 472 ? 3.469 9.663 -3.194 1.00 48.84 472 SER A C 1
ATOM 3665 O O . SER A 1 472 ? 2.411 10.138 -2.789 1.00 48.84 472 SER A O 1
ATOM 3667 N N . GLY A 1 473 ? 4.063 10.111 -4.309 1.00 47.78 473 GLY A N 1
ATOM 3668 C CA . GLY A 1 473 ? 3.478 11.094 -5.228 1.00 47.78 473 GLY A CA 1
ATOM 3669 C C . GLY A 1 473 ? 3.484 12.541 -4.730 1.00 47.78 473 GLY A C 1
ATOM 3670 O O . GLY A 1 473 ? 3.055 13.443 -5.449 1.00 47.78 473 GLY A O 1
ATOM 3671 N N . ASP A 1 474 ? 4.005 12.782 -3.529 1.00 46.19 474 ASP A N 1
ATOM 3672 C CA . ASP A 1 474 ? 4.197 14.134 -3.001 1.00 46.19 474 ASP A CA 1
ATOM 3673 C C . ASP A 1 474 ? 5.414 14.825 -3.622 1.00 46.19 474 ASP A C 1
ATOM 3675 O O . ASP A 1 474 ? 5.426 16.049 -3.770 1.00 46.19 474 ASP A O 1
ATOM 3679 N N . ASP A 1 475 ? 6.406 14.039 -4.052 1.00 52.44 475 ASP A N 1
ATOM 3680 C CA . ASP A 1 475 ? 7.700 14.529 -4.500 1.00 52.44 475 ASP A CA 1
ATOM 3681 C C . ASP A 1 475 ? 8.288 13.659 -5.627 1.00 52.44 475 ASP A C 1
ATOM 3683 O O . ASP A 1 475 ? 9.127 12.785 -5.393 1.00 52.44 475 ASP A O 1
ATOM 3687 N N . SER A 1 476 ? 7.938 13.945 -6.883 1.00 53.44 476 SER A N 1
ATOM 3688 C CA . SER A 1 476 ? 8.705 13.463 -8.041 1.00 53.44 476 SER A CA 1
ATOM 3689 C C . SER A 1 476 ? 10.025 14.246 -8.163 1.00 53.44 476 SER A C 1
ATOM 3691 O O . SER A 1 476 ? 10.246 14.994 -9.115 1.00 53.44 476 SER A O 1
ATOM 3693 N N . LEU A 1 477 ? 10.894 14.156 -7.147 1.00 59.03 477 LEU A N 1
ATOM 3694 C CA . LEU A 1 477 ? 12.224 14.763 -7.223 1.00 59.03 477 LEU A CA 1
ATOM 3695 C C . LEU A 1 477 ? 13.059 14.035 -8.266 1.00 59.03 477 LEU A C 1
ATOM 3697 O O . LEU A 1 477 ? 13.088 12.805 -8.312 1.00 59.03 477 LEU A O 1
ATOM 3701 N N . SER A 1 478 ? 13.816 14.808 -9.042 1.00 61.50 478 SER A N 1
ATOM 3702 C CA . SER A 1 478 ? 14.856 14.235 -9.891 1.00 61.50 478 SER A CA 1
ATOM 3703 C C . SER A 1 478 ? 15.854 13.435 -9.046 1.00 61.50 478 SER A C 1
ATOM 3705 O O . SER A 1 478 ? 16.154 13.797 -7.902 1.00 61.50 478 SER A O 1
ATOM 3707 N N . GLY A 1 479 ? 16.411 12.363 -9.619 1.00 65.31 479 GLY A N 1
ATOM 3708 C CA . GLY A 1 479 ? 17.251 11.423 -8.871 1.00 65.31 479 GLY A CA 1
ATOM 3709 C C . GLY A 1 479 ? 18.447 12.060 -8.148 1.00 65.31 479 GLY A C 1
ATOM 3710 O O . GLY A 1 479 ? 18.833 11.605 -7.075 1.00 65.31 479 GLY A O 1
ATOM 3711 N N . LYS A 1 480 ? 18.997 13.160 -8.683 1.00 69.38 480 LYS A N 1
ATOM 3712 C CA . LYS A 1 480 ? 20.099 13.910 -8.056 1.00 69.38 480 LYS A CA 1
ATOM 3713 C C . LYS A 1 480 ? 19.645 14.722 -6.836 1.00 69.38 480 LYS A C 1
ATOM 3715 O O . LYS A 1 480 ? 20.311 14.679 -5.805 1.00 69.38 480 LYS A O 1
ATOM 3720 N N . MET A 1 481 ? 18.512 15.426 -6.928 1.00 76.81 481 MET A N 1
ATOM 3721 C CA . MET A 1 481 ? 17.975 16.218 -5.813 1.00 76.81 481 MET A CA 1
ATOM 3722 C C . MET A 1 481 ? 17.491 15.318 -4.668 1.00 76.81 481 MET A C 1
ATOM 3724 O O . MET A 1 481 ? 17.759 15.606 -3.505 1.00 76.81 481 MET A O 1
ATOM 3728 N N . GLY A 1 482 ? 16.848 14.188 -4.989 1.00 72.31 482 GLY A N 1
ATOM 3729 C CA . GLY A 1 482 ? 16.455 13.190 -3.988 1.00 72.31 482 GLY A CA 1
ATOM 3730 C C . GLY A 1 482 ? 17.638 12.704 -3.145 1.00 72.31 482 GLY A C 1
ATOM 3731 O O . GLY A 1 482 ? 17.557 12.713 -1.915 1.00 72.31 482 GLY A O 1
ATOM 3732 N N . ARG A 1 483 ? 18.763 12.392 -3.800 1.00 72.69 483 ARG A N 1
ATOM 3733 C CA . ARG A 1 483 ? 20.001 11.974 -3.132 1.00 72.69 483 ARG A CA 1
ATOM 3734 C C . ARG A 1 483 ? 20.616 13.085 -2.278 1.00 72.69 483 ARG A C 1
ATOM 3736 O O . ARG A 1 483 ? 21.057 12.819 -1.163 1.00 72.69 483 ARG A O 1
ATOM 3743 N N . ALA A 1 484 ? 20.623 14.329 -2.761 1.00 77.81 484 ALA A N 1
ATOM 3744 C CA . ALA A 1 484 ? 21.117 15.475 -1.992 1.00 77.81 484 ALA A CA 1
ATOM 3745 C C . ALA A 1 484 ? 20.309 15.691 -0.699 1.00 77.81 484 ALA A C 1
ATOM 3747 O O . ALA A 1 484 ? 20.887 15.830 0.378 1.00 77.81 484 ALA A O 1
ATOM 3748 N N . GLN A 1 485 ? 18.979 15.632 -0.791 1.00 74.69 485 GLN A N 1
ATOM 3749 C CA . GLN A 1 485 ? 18.086 15.757 0.360 1.00 74.69 485 GLN A CA 1
ATOM 3750 C C . GLN A 1 485 ? 18.286 14.619 1.373 1.00 74.69 485 GLN A C 1
ATOM 3752 O O . GLN A 1 485 ? 18.326 14.859 2.578 1.00 74.69 485 GLN A O 1
ATOM 3757 N N . GLN A 1 486 ? 18.455 13.380 0.904 1.00 73.75 486 GLN A N 1
ATOM 3758 C CA . GLN A 1 486 ? 18.729 12.231 1.771 1.00 73.75 486 GLN A CA 1
ATOM 3759 C C . GLN A 1 486 ? 20.058 12.390 2.519 1.00 73.75 486 GLN A C 1
ATOM 3761 O O . GLN A 1 486 ? 20.118 12.146 3.723 1.00 73.75 486 GLN A O 1
ATOM 3766 N N . ILE A 1 487 ? 21.114 12.814 1.817 1.00 78.50 487 ILE A N 1
ATOM 3767 C CA . ILE A 1 487 ? 22.424 13.099 2.408 1.00 78.50 487 ILE A CA 1
ATOM 3768 C C . ILE A 1 487 ? 22.290 14.178 3.487 1.00 78.50 487 ILE A C 1
ATOM 3770 O O . ILE A 1 487 ? 22.761 13.984 4.606 1.00 78.50 487 ILE A O 1
ATOM 3774 N N . PHE A 1 488 ? 21.591 15.270 3.178 1.00 78.44 488 PHE A N 1
ATOM 3775 C CA . PHE A 1 488 ? 21.339 16.357 4.116 1.00 78.44 488 PHE A CA 1
ATOM 3776 C C . PHE A 1 488 ? 20.653 15.870 5.402 1.00 78.44 488 PHE A C 1
ATOM 3778 O O . PHE A 1 488 ? 21.175 16.084 6.495 1.00 78.44 488 PHE A O 1
ATOM 3785 N N . PHE A 1 489 ? 19.535 15.143 5.292 1.00 75.31 489 PHE A N 1
ATOM 3786 C CA . PHE A 1 489 ? 18.808 14.639 6.465 1.00 75.31 489 PHE A CA 1
ATOM 3787 C C . PHE A 1 489 ? 19.530 13.514 7.207 1.00 75.31 489 PHE A C 1
ATOM 3789 O O . PHE A 1 489 ? 19.351 13.366 8.417 1.00 75.31 489 PHE A O 1
ATOM 3796 N N . LYS A 1 490 ? 20.380 12.745 6.518 1.00 78.31 490 LYS A N 1
ATOM 3797 C CA . LYS A 1 490 ? 21.271 11.774 7.159 1.00 78.31 490 LYS A CA 1
ATOM 3798 C C . LYS A 1 490 ? 22.304 12.481 8.034 1.00 78.31 490 LYS A C 1
ATOM 3800 O O . LYS A 1 490 ? 22.477 12.088 9.183 1.00 78.31 490 LYS A O 1
ATOM 3805 N N . TYR A 1 491 ? 22.969 13.514 7.515 1.00 80.25 491 TYR A N 1
ATOM 3806 C CA . TYR A 1 491 ? 23.985 14.256 8.269 1.00 80.25 491 TYR A CA 1
ATOM 3807 C C . TYR A 1 491 ? 23.391 15.122 9.380 1.00 80.25 491 TYR A C 1
ATOM 3809 O O . TYR A 1 491 ? 24.024 15.282 10.416 1.00 80.25 491 TYR A O 1
ATOM 3817 N N . ASN A 1 492 ? 22.156 15.601 9.217 1.00 76.25 492 ASN A N 1
ATOM 3818 C CA . ASN A 1 492 ? 21.427 16.287 10.284 1.00 76.25 492 ASN A CA 1
ATOM 3819 C C . ASN A 1 492 ? 20.806 15.309 11.306 1.00 76.25 492 ASN A C 1
ATOM 3821 O O . ASN A 1 492 ? 20.079 15.736 12.181 1.00 76.25 492 ASN A O 1
ATOM 3825 N N . LEU A 1 493 ? 21.054 13.993 11.213 1.00 80.62 493 LEU A N 1
ATOM 3826 C CA . LEU A 1 493 ? 20.530 12.942 12.110 1.00 80.62 493 LEU A CA 1
ATOM 3827 C C . LEU A 1 493 ? 19.004 12.730 12.099 1.00 80.62 493 LEU A C 1
ATOM 3829 O O . LEU A 1 493 ? 18.513 11.839 12.792 1.00 80.62 493 LEU A O 1
ATOM 3833 N N . MET A 1 494 ? 18.251 13.460 11.273 1.00 76.81 494 MET A N 1
ATOM 3834 C CA . MET A 1 494 ? 16.787 13.355 11.222 1.00 76.81 494 MET A CA 1
ATOM 3835 C C . MET A 1 494 ? 16.314 11.958 10.810 1.00 76.81 494 MET A C 1
ATOM 3837 O O . MET A 1 494 ? 15.320 11.463 11.338 1.00 76.81 494 MET A O 1
ATOM 3841 N N . ASN A 1 495 ? 17.040 11.295 9.902 1.00 76.25 495 ASN A N 1
ATOM 3842 C CA . ASN A 1 495 ? 16.709 9.927 9.493 1.00 76.25 495 ASN A CA 1
ATOM 3843 C C . ASN A 1 495 ? 16.787 8.961 10.681 1.00 76.25 495 ASN A C 1
ATOM 3845 O O . ASN A 1 495 ? 15.848 8.208 10.909 1.00 76.25 495 ASN A O 1
ATOM 3849 N N . PHE A 1 496 ? 17.873 9.032 11.462 1.00 79.50 496 PHE A N 1
ATOM 3850 C CA . PHE A 1 496 ? 18.047 8.202 12.655 1.00 79.50 496 PHE A CA 1
ATOM 3851 C C . PHE A 1 496 ? 16.954 8.491 13.686 1.00 79.50 496 PHE A C 1
ATOM 3853 O O . PHE A 1 496 ? 16.316 7.565 14.174 1.00 79.50 496 PHE A O 1
ATOM 3860 N N . TRP A 1 497 ? 16.700 9.770 13.967 1.00 80.31 497 TRP A N 1
ATOM 3861 C CA . TRP A 1 497 ? 15.671 10.199 14.913 1.00 80.31 497 TRP A CA 1
ATOM 3862 C C . TRP A 1 497 ? 14.271 9.695 14.535 1.00 80.31 497 TRP A C 1
ATOM 3864 O O . TRP A 1 497 ? 13.549 9.157 15.375 1.00 80.31 497 TRP A O 1
ATOM 3874 N N . THR A 1 498 ? 13.905 9.817 13.256 1.00 79.44 498 THR A N 1
ATOM 3875 C CA . THR A 1 498 ? 12.597 9.392 12.735 1.00 79.44 498 THR A CA 1
ATOM 3876 C C . THR A 1 498 ? 12.452 7.873 12.752 1.00 79.44 498 THR A C 1
ATOM 3878 O O . THR A 1 498 ? 11.435 7.360 13.209 1.00 79.44 498 THR A O 1
ATOM 3881 N N . GLU A 1 499 ? 13.468 7.146 12.280 1.00 83.12 499 GLU A N 1
ATOM 3882 C CA . GLU A 1 499 ? 13.474 5.680 12.238 1.00 83.12 499 GLU A CA 1
ATOM 3883 C C . GLU A 1 499 ? 13.417 5.083 13.648 1.00 83.12 499 GLU A C 1
ATOM 3885 O O . GLU A 1 499 ? 12.573 4.241 13.942 1.00 83.12 499 GLU A O 1
ATOM 3890 N N . SER A 1 500 ? 14.259 5.585 14.549 1.00 84.94 500 SER A N 1
ATOM 3891 C CA . SER A 1 500 ? 14.316 5.163 15.946 1.00 84.94 500 SER A CA 1
ATOM 3892 C C . SER A 1 500 ? 12.998 5.452 16.683 1.00 84.94 500 SER A C 1
ATOM 3894 O O . SER A 1 500 ? 12.459 4.579 17.368 1.00 84.94 500 SER A O 1
ATOM 3896 N N . GLY A 1 501 ? 12.404 6.633 16.466 1.00 85.81 501 GLY A N 1
ATOM 3897 C CA . GLY A 1 501 ? 11.082 6.978 16.993 1.00 85.81 501 GLY A CA 1
ATOM 3898 C C . GLY A 1 501 ? 9.966 6.075 16.459 1.00 85.81 501 GLY A C 1
ATOM 3899 O O . GLY A 1 501 ? 9.142 5.594 17.239 1.00 85.81 501 GLY A O 1
ATOM 3900 N N . ARG A 1 502 ? 9.966 5.790 15.152 1.00 88.75 502 ARG A N 1
ATOM 3901 C CA . ARG A 1 502 ? 8.997 4.888 14.517 1.00 88.75 502 ARG A CA 1
ATOM 3902 C C . ARG A 1 502 ? 9.105 3.468 15.083 1.00 88.75 502 ARG A C 1
ATOM 3904 O O . ARG A 1 502 ? 8.092 2.901 15.486 1.00 88.75 502 ARG A O 1
ATOM 3911 N N . ASN A 1 503 ? 10.316 2.922 15.165 1.00 90.88 503 ASN A N 1
ATOM 3912 C CA . ASN A 1 503 ? 10.558 1.581 15.699 1.00 90.88 503 ASN A CA 1
ATOM 3913 C C . ASN A 1 503 ? 10.157 1.494 17.177 1.00 90.88 503 ASN A C 1
ATOM 3915 O O . ASN A 1 503 ? 9.443 0.573 17.565 1.00 90.88 503 ASN A O 1
ATOM 3919 N N . SER A 1 504 ? 10.525 2.493 17.986 1.00 90.06 504 SER A N 1
ATOM 3920 C CA . SER A 1 504 ? 10.136 2.559 19.398 1.00 90.06 504 SER A CA 1
ATOM 3921 C C . SER A 1 504 ? 8.618 2.566 19.583 1.00 90.06 504 SER A C 1
ATOM 3923 O O . SER A 1 504 ? 8.082 1.736 20.316 1.00 90.06 504 SER A O 1
ATOM 3925 N N . ASN A 1 505 ? 7.904 3.446 18.873 1.00 90.44 505 ASN A N 1
ATOM 3926 C CA . ASN A 1 505 ? 6.446 3.525 18.956 1.00 90.44 505 ASN A CA 1
ATOM 3927 C C . ASN A 1 505 ? 5.778 2.212 18.515 1.00 90.44 505 ASN A C 1
ATOM 3929 O O . ASN A 1 505 ? 4.835 1.759 19.161 1.00 90.44 505 ASN A O 1
ATOM 3933 N N . ALA A 1 506 ? 6.289 1.561 17.468 1.00 92.62 506 ALA A N 1
ATOM 3934 C CA . ALA A 1 506 ? 5.777 0.271 17.010 1.00 92.62 506 ALA A CA 1
ATOM 3935 C C . ALA A 1 506 ? 5.977 -0.841 18.060 1.00 92.62 506 ALA A C 1
ATOM 3937 O O . ALA A 1 506 ? 5.052 -1.605 18.350 1.00 92.62 506 ALA A O 1
ATOM 3938 N N . MET A 1 507 ? 7.152 -0.887 18.695 1.00 92.62 507 MET A N 1
ATOM 3939 C CA . MET A 1 507 ? 7.450 -1.805 19.802 1.00 92.62 507 MET A CA 1
ATOM 3940 C C . MET A 1 507 ? 6.568 -1.522 21.026 1.00 92.62 507 MET A C 1
ATOM 3942 O O . MET A 1 507 ? 6.110 -2.445 21.693 1.00 92.62 507 MET A O 1
ATOM 3946 N N . MET A 1 508 ? 6.279 -0.253 21.320 1.00 91.69 508 MET A N 1
ATOM 3947 C CA . MET A 1 508 ? 5.380 0.122 22.414 1.00 91.69 508 MET A CA 1
ATOM 3948 C C . MET A 1 508 ? 3.935 -0.319 22.158 1.00 91.69 508 MET A C 1
ATOM 3950 O O . MET A 1 508 ? 3.313 -0.878 23.058 1.00 91.69 508 MET A O 1
ATOM 3954 N N . ILE A 1 509 ? 3.411 -0.119 20.943 1.00 95.00 509 ILE A N 1
ATOM 3955 C CA . ILE A 1 509 ? 2.051 -0.545 20.562 1.00 95.00 509 ILE A CA 1
ATOM 3956 C C . ILE A 1 509 ? 1.917 -2.067 20.676 1.00 95.00 509 ILE A C 1
ATOM 3958 O O . ILE A 1 509 ? 0.994 -2.571 21.312 1.00 95.00 509 ILE A O 1
ATOM 3962 N N . THR A 1 510 ? 2.860 -2.813 20.104 1.00 96.44 510 THR A N 1
ATOM 3963 C CA . THR A 1 510 ? 2.829 -4.285 20.111 1.00 96.44 510 THR A CA 1
ATOM 3964 C C . THR A 1 510 ? 3.056 -4.872 21.503 1.00 96.44 510 THR A C 1
ATOM 3966 O O . THR A 1 510 ? 2.412 -5.858 21.866 1.00 96.44 510 THR A O 1
ATOM 3969 N N . ASN A 1 511 ? 3.907 -4.250 22.327 1.00 96.44 511 ASN A N 1
ATOM 3970 C CA . ASN A 1 511 ? 4.058 -4.625 23.733 1.00 96.44 511 ASN A CA 1
ATOM 3971 C C . ASN A 1 511 ? 2.791 -4.337 24.545 1.00 96.44 511 ASN A C 1
ATOM 3973 O O . ASN A 1 511 ? 2.427 -5.129 25.411 1.00 96.44 511 ASN A O 1
ATOM 3977 N N . TRP A 1 512 ? 2.114 -3.218 24.279 1.00 95.62 512 TRP A N 1
ATOM 3978 C CA . TRP A 1 512 ? 0.866 -2.869 24.954 1.00 95.62 512 TRP A CA 1
ATOM 3979 C C . TRP A 1 512 ? -0.238 -3.881 24.667 1.00 95.62 512 TRP A C 1
ATOM 3981 O O . TRP A 1 512 ? -0.893 -4.351 25.597 1.00 95.62 512 TRP A O 1
ATOM 3991 N N . LEU A 1 513 ? -0.391 -4.276 23.405 1.00 97.44 513 LEU A N 1
ATOM 3992 C CA . LEU A 1 513 ? -1.324 -5.330 23.028 1.00 97.44 513 LEU A CA 1
ATOM 3993 C C . LEU A 1 513 ? -0.980 -6.664 23.715 1.00 97.44 513 LEU A C 1
ATOM 3995 O O . LEU A 1 513 ? -1.863 -7.293 24.290 1.00 97.44 513 LEU A O 1
ATOM 3999 N N . ALA A 1 514 ? 0.300 -7.056 23.749 1.00 97.38 514 ALA A N 1
ATOM 4000 C CA . ALA A 1 514 ? 0.734 -8.277 24.434 1.00 97.38 514 ALA A CA 1
ATOM 4001 C C . ALA A 1 514 ? 0.453 -8.254 25.946 1.00 97.38 514 ALA A C 1
ATOM 4003 O O . ALA A 1 514 ? 0.023 -9.258 26.504 1.00 97.38 514 ALA A O 1
ATOM 4004 N N . LYS A 1 515 ? 0.653 -7.111 26.615 1.00 95.88 515 LYS A N 1
ATOM 4005 C CA . LYS A 1 515 ? 0.342 -6.950 28.047 1.00 95.88 515 LYS A CA 1
ATOM 4006 C C . LYS A 1 515 ? -1.143 -7.088 28.351 1.00 95.88 515 LYS A C 1
ATOM 4008 O O . LYS A 1 515 ? -1.498 -7.570 29.414 1.00 95.88 515 LYS A O 1
ATOM 4013 N N . ASN A 1 516 ? -2.003 -6.672 27.426 1.00 96.94 516 ASN A N 1
ATOM 4014 C CA . ASN A 1 516 ? -3.448 -6.761 27.610 1.00 96.94 516 ASN A CA 1
ATOM 4015 C C . ASN A 1 516 ? -4.030 -8.107 27.153 1.00 96.94 516 ASN A C 1
ATOM 4017 O O . ASN A 1 516 ? -5.201 -8.373 27.414 1.00 96.94 516 ASN A O 1
ATOM 4021 N N . ALA A 1 517 ? -3.233 -8.971 26.512 1.00 96.88 517 ALA A N 1
ATOM 4022 C CA . ALA A 1 517 ? -3.678 -10.266 26.001 1.00 96.88 517 ALA A CA 1
ATOM 4023 C C . ALA A 1 517 ? -4.173 -11.220 27.104 1.00 96.88 517 ALA A C 1
ATOM 4025 O O . ALA A 1 517 ? -4.895 -12.163 26.811 1.00 96.88 517 ALA A O 1
ATOM 4026 N N . GLU A 1 518 ? -3.859 -10.984 28.379 1.00 95.38 518 GLU A N 1
ATOM 4027 C CA . GLU A 1 518 ? -4.423 -11.774 29.479 1.00 95.38 518 GLU A CA 1
ATOM 4028 C C . GLU A 1 518 ? -5.915 -11.480 29.732 1.00 95.38 518 GLU A C 1
ATOM 4030 O O . GLU A 1 518 ? -6.649 -12.364 30.183 1.00 95.38 518 GLU A O 1
ATOM 4035 N N . PHE A 1 519 ? -6.431 -10.312 29.325 1.00 97.19 519 PHE A N 1
ATOM 4036 C CA . PHE A 1 519 ? -7.812 -9.884 29.584 1.00 97.19 519 PHE A CA 1
ATOM 4037 C C . PHE A 1 519 ? -8.768 -10.163 28.415 1.00 97.19 519 PHE A C 1
ATOM 4039 O O . PHE A 1 519 ? -8.427 -9.895 27.254 1.00 97.19 519 PHE A O 1
ATOM 4046 N N . PRO A 1 520 ? -9.945 -10.775 28.665 1.00 97.25 520 PRO A N 1
ATOM 4047 C CA . PRO A 1 520 ? -10.949 -10.947 27.620 1.00 97.25 520 PRO A CA 1
ATOM 4048 C C . PRO A 1 520 ? -11.427 -9.571 27.152 1.00 97.25 520 PRO A C 1
ATOM 4050 O O . PRO A 1 520 ? -11.301 -8.589 27.886 1.00 97.25 520 PRO A O 1
ATOM 4053 N N . TYR A 1 521 ? -12.001 -9.491 25.951 1.00 96.94 521 TYR A N 1
ATOM 405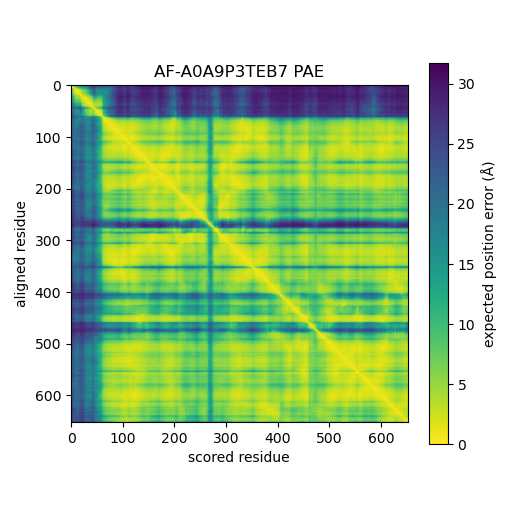4 C CA . TYR A 1 521 ? -12.353 -8.214 25.321 1.00 96.94 521 TYR A CA 1
ATOM 4055 C C . TYR A 1 521 ? -13.216 -7.314 26.222 1.00 96.94 521 TYR A C 1
ATOM 4057 O O . TYR A 1 521 ? -12.970 -6.115 26.361 1.00 96.94 521 TYR A O 1
ATOM 4065 N N . ALA A 1 522 ? -14.184 -7.919 26.917 1.0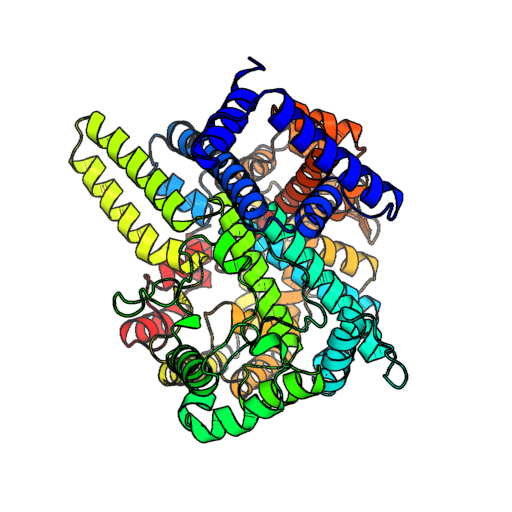0 96.44 522 ALA A N 1
ATOM 4066 C CA . ALA A 1 522 ? -15.077 -7.237 27.849 1.00 96.44 522 ALA A CA 1
ATOM 4067 C C . ALA A 1 522 ? -14.363 -6.578 29.049 1.00 96.44 522 ALA A C 1
ATOM 4069 O O . ALA A 1 522 ? -14.903 -5.624 29.616 1.00 96.44 522 ALA A O 1
ATOM 4070 N N . ASN A 1 523 ? -13.162 -7.045 29.402 1.00 96.88 523 ASN A N 1
ATOM 4071 C CA . ASN A 1 523 ? -12.368 -6.567 30.538 1.00 96.88 523 ASN A CA 1
ATOM 4072 C C . ASN A 1 523 ? -11.219 -5.635 30.119 1.00 96.88 523 ASN A C 1
ATOM 4074 O O . ASN A 1 523 ? -10.464 -5.185 30.978 1.00 96.88 523 ASN A O 1
ATOM 4078 N N . LEU A 1 524 ? -11.075 -5.328 28.826 1.00 96.25 524 LEU A N 1
ATOM 4079 C CA . LEU A 1 524 ? -10.130 -4.312 28.365 1.00 96.25 524 LEU A CA 1
ATOM 4080 C C . LEU A 1 524 ? -10.554 -2.922 28.849 1.00 96.25 524 LEU A C 1
ATOM 4082 O O . LEU A 1 524 ? -11.743 -2.652 29.049 1.00 96.25 524 LEU A O 1
ATOM 4086 N N . THR A 1 525 ? -9.596 -2.006 28.981 1.00 94.94 525 THR A N 1
ATOM 4087 C CA . THR A 1 525 ? -9.912 -0.597 29.248 1.00 94.94 525 THR A CA 1
ATOM 4088 C C . THR A 1 525 ? -10.827 -0.039 28.155 1.00 94.94 525 THR A C 1
ATOM 4090 O O . THR A 1 525 ? -10.764 -0.468 27.000 1.00 94.94 525 THR A O 1
ATOM 4093 N N . GLU A 1 526 ? -11.695 0.914 28.505 1.00 94.31 526 GLU A N 1
ATOM 4094 C CA . GLU A 1 526 ? -12.599 1.553 27.538 1.00 94.31 526 GLU A CA 1
ATOM 4095 C C . GLU A 1 526 ? -11.822 2.153 26.357 1.00 94.31 526 GLU A C 1
ATOM 4097 O O . GLU A 1 526 ? -12.218 1.985 25.206 1.00 94.31 526 GLU A O 1
ATOM 4102 N N . ASP A 1 527 ? -10.663 2.757 26.634 1.00 93.69 527 ASP A N 1
ATOM 4103 C CA . ASP A 1 527 ? -9.778 3.314 25.614 1.00 93.69 527 ASP A CA 1
ATOM 4104 C C . ASP A 1 527 ? -9.271 2.263 24.629 1.00 93.69 527 ASP A C 1
ATOM 4106 O O . ASP A 1 527 ? -9.431 2.435 23.421 1.00 93.69 527 ASP A O 1
ATOM 4110 N N . LEU A 1 528 ? -8.695 1.157 25.114 1.00 95.12 528 LEU A N 1
ATOM 4111 C CA . LEU A 1 528 ? -8.183 0.115 24.227 1.00 95.12 528 LEU A CA 1
ATOM 4112 C C . LEU A 1 528 ? -9.324 -0.530 23.435 1.00 95.12 528 LEU A C 1
ATOM 4114 O O . LEU A 1 528 ? -9.205 -0.705 22.224 1.00 95.12 528 LEU A O 1
ATOM 4118 N N . ARG A 1 529 ? -10.454 -0.812 24.091 1.00 95.62 529 ARG A N 1
ATOM 4119 C CA . ARG A 1 529 ? -11.645 -1.382 23.453 1.00 95.62 529 ARG A CA 1
ATOM 4120 C C . ARG A 1 529 ? -12.165 -0.491 22.328 1.00 95.62 529 ARG A C 1
ATOM 4122 O O . ARG A 1 529 ? -12.326 -0.969 21.212 1.00 95.62 529 ARG A O 1
ATOM 4129 N N . ARG A 1 530 ? -12.306 0.815 22.579 1.00 94.94 530 ARG A N 1
ATOM 4130 C CA . ARG A 1 530 ? -12.720 1.810 21.578 1.00 94.94 530 ARG A CA 1
ATOM 4131 C C . ARG A 1 530 ? -11.783 1.828 20.373 1.00 94.94 530 ARG A C 1
ATOM 4133 O O . ARG A 1 530 ? -12.255 1.919 19.241 1.00 94.94 530 ARG A O 1
ATOM 4140 N N . VAL A 1 531 ? -10.464 1.765 20.586 1.00 94.62 531 VAL A N 1
ATOM 4141 C CA . VAL A 1 531 ? -9.501 1.732 19.472 1.00 94.62 531 VAL A CA 1
ATOM 4142 C C . VAL A 1 531 ? -9.612 0.410 18.705 1.00 94.62 531 VAL A C 1
ATOM 4144 O O . VAL A 1 531 ? -9.668 0.420 17.479 1.00 94.62 531 VAL A O 1
ATOM 4147 N N . LEU A 1 532 ? -9.717 -0.730 19.385 1.00 97.06 532 LEU A N 1
ATOM 4148 C CA . LEU A 1 532 ? -9.947 -2.018 18.726 1.00 97.06 532 LEU A CA 1
ATOM 4149 C C . LEU A 1 532 ? -11.253 -2.004 17.902 1.00 97.06 532 LEU A C 1
ATOM 4151 O O . LEU A 1 532 ? -11.242 -2.390 16.730 1.00 97.06 532 LEU A O 1
ATOM 4155 N N . ASP A 1 533 ? -12.336 -1.449 18.449 1.00 96.00 533 ASP A N 1
ATOM 4156 C CA . ASP A 1 533 ? -13.653 -1.333 17.812 1.00 96.00 533 ASP A CA 1
ATOM 4157 C C . ASP A 1 533 ? -13.633 -0.531 16.508 1.00 96.00 533 ASP A C 1
ATOM 4159 O O . ASP A 1 533 ? -14.189 -0.974 15.497 1.00 96.00 533 ASP A O 1
ATOM 4163 N N . ILE A 1 534 ? -12.973 0.632 16.472 1.00 95.44 534 ILE A N 1
ATOM 4164 C CA . ILE A 1 534 ? -12.880 1.429 15.233 1.00 95.44 534 ILE A CA 1
ATOM 4165 C C . ILE A 1 534 ? -12.078 0.700 14.142 1.00 95.44 534 ILE A C 1
ATOM 4167 O O . ILE A 1 534 ? -12.324 0.911 12.955 1.00 95.44 534 ILE A O 1
ATOM 4171 N N . HIS A 1 535 ? -11.191 -0.230 14.513 1.00 96.31 535 HIS A N 1
ATOM 4172 C CA . HIS A 1 535 ? -10.515 -1.157 13.593 1.00 96.31 535 HIS A CA 1
ATOM 4173 C C . HIS A 1 535 ? -11.313 -2.452 13.330 1.00 96.31 535 HIS A C 1
ATOM 4175 O O . HIS A 1 535 ? -10.874 -3.327 12.575 1.00 96.31 535 HIS A O 1
ATOM 4181 N N . GLY A 1 536 ? -12.503 -2.581 13.922 1.00 94.38 536 GLY A N 1
ATOM 4182 C CA . GLY A 1 536 ? -13.377 -3.751 13.860 1.00 94.38 536 GLY A CA 1
ATOM 4183 C C . GLY A 1 536 ? -12.783 -4.999 14.516 1.00 94.38 536 GLY A C 1
ATOM 4184 O O . GLY A 1 536 ? -13.110 -6.111 14.114 1.00 94.38 536 GLY A O 1
ATOM 4185 N N . ILE A 1 537 ? -11.847 -4.834 15.449 1.00 97.06 537 ILE A N 1
ATOM 4186 C CA . ILE A 1 537 ? -11.343 -5.917 16.293 1.00 97.06 537 ILE A CA 1
ATOM 4187 C C . ILE A 1 537 ? -12.311 -6.022 17.472 1.00 97.06 537 ILE A C 1
ATOM 4189 O O . ILE A 1 537 ? -12.222 -5.242 18.419 1.00 97.06 537 ILE A O 1
ATOM 4193 N N . GLY A 1 538 ? -13.279 -6.932 17.361 1.00 95.81 538 GLY A N 1
ATOM 4194 C CA . GLY A 1 538 ? -14.227 -7.228 18.429 1.00 95.81 538 GLY A CA 1
ATOM 4195 C C . GLY A 1 538 ? -13.762 -8.405 19.281 1.00 95.81 538 GLY A C 1
ATOM 4196 O O . GLY A 1 538 ? -12.609 -8.830 19.211 1.00 95.81 538 GLY A O 1
ATOM 4197 N N . ASP A 1 539 ? -14.688 -8.967 20.055 1.00 96.44 539 ASP A N 1
ATOM 4198 C CA . ASP A 1 539 ? -14.414 -10.100 20.944 1.00 96.44 539 ASP A CA 1
ATOM 4199 C C . ASP A 1 539 ? -13.854 -11.325 20.199 1.00 96.44 539 ASP A C 1
ATOM 4201 O O . ASP A 1 539 ? -12.824 -11.869 20.594 1.00 96.44 539 ASP A O 1
ATOM 4205 N N . ALA A 1 540 ? -14.458 -11.704 19.069 1.00 96.00 540 ALA A N 1
ATOM 4206 C CA . ALA A 1 540 ? -14.028 -12.862 18.285 1.00 96.00 540 ALA A CA 1
ATOM 4207 C C . ALA A 1 540 ? -12.599 -12.705 17.738 1.00 96.00 540 ALA A C 1
ATOM 4209 O O . ALA A 1 540 ? -11.780 -13.613 17.865 1.00 96.00 540 ALA A O 1
ATOM 4210 N N . GLU A 1 541 ? -12.285 -11.549 17.148 1.00 97.62 541 GLU A N 1
ATOM 4211 C CA . GLU A 1 541 ? -10.949 -11.265 16.624 1.00 97.62 541 GLU A CA 1
ATOM 4212 C C . GLU A 1 541 ? -9.914 -11.151 17.755 1.00 97.62 541 GLU A C 1
ATOM 4214 O O . GLU A 1 541 ? -8.827 -11.721 17.660 1.00 97.62 541 GLU A O 1
ATOM 4219 N N . TRP A 1 542 ? -10.254 -10.466 18.854 1.00 98.06 542 TRP A N 1
ATOM 4220 C CA . TRP A 1 542 ? -9.363 -10.318 20.004 1.00 98.06 542 TRP A CA 1
ATOM 4221 C C . TRP A 1 542 ? -9.028 -11.657 20.652 1.00 98.06 542 TRP A C 1
ATOM 4223 O O . TRP A 1 542 ? -7.863 -11.888 20.967 1.00 98.06 542 TRP A O 1
ATOM 4233 N N . ASN A 1 543 ? -10.014 -12.550 20.797 1.00 97.50 543 ASN A N 1
ATOM 4234 C CA . ASN A 1 543 ? -9.820 -13.888 21.356 1.00 97.50 543 ASN A CA 1
ATOM 4235 C C . ASN A 1 543 ? -8.818 -14.721 20.542 1.00 97.50 543 ASN A C 1
ATOM 4237 O O . ASN A 1 543 ? -8.022 -15.454 21.127 1.00 97.50 543 ASN A O 1
ATOM 4241 N N . ILE A 1 544 ? -8.784 -14.542 19.219 1.00 98.12 544 ILE A N 1
ATOM 4242 C CA . ILE A 1 544 ? -7.757 -15.145 18.362 1.00 98.12 544 ILE A CA 1
ATOM 4243 C C . ILE A 1 544 ? -6.389 -14.514 18.640 1.00 98.12 544 ILE A C 1
ATOM 4245 O O . ILE A 1 544 ? -5.419 -15.229 18.884 1.00 98.12 544 ILE A O 1
ATOM 4249 N N . TYR A 1 545 ? -6.300 -13.181 18.646 1.00 98.31 545 TYR A N 1
ATOM 4250 C CA . TYR A 1 545 ? -5.024 -12.483 18.830 1.00 98.31 545 TYR A CA 1
ATOM 4251 C C . TYR A 1 545 ? -4.381 -12.736 20.190 1.00 98.31 545 TYR A C 1
ATOM 4253 O O . TYR A 1 545 ? -3.165 -12.857 20.277 1.00 98.31 545 TYR A O 1
ATOM 4261 N N . ARG A 1 546 ? -5.164 -12.844 21.265 1.00 96.69 546 ARG A N 1
ATOM 4262 C CA . ARG A 1 546 ? -4.616 -13.168 22.590 1.00 96.69 546 ARG A CA 1
ATOM 4263 C C . ARG A 1 546 ? -4.148 -14.619 22.731 1.00 96.69 546 ARG A C 1
ATOM 4265 O O . ARG A 1 546 ? -3.397 -14.908 23.656 1.00 96.69 546 ARG A O 1
ATOM 4272 N N . GLY A 1 547 ? -4.630 -15.517 21.869 1.00 95.81 547 GLY A N 1
ATOM 4273 C CA . GLY A 1 547 ? -4.317 -16.947 21.893 1.00 95.81 547 GLY A CA 1
ATOM 4274 C C . GLY A 1 547 ? -3.111 -17.340 21.043 1.00 95.81 547 GLY A C 1
ATOM 4275 O O . GLY A 1 547 ? -2.771 -18.516 20.992 1.00 95.81 547 GLY A O 1
ATOM 4276 N N . MET A 1 548 ? -2.488 -16.384 20.359 1.00 97.19 548 MET A N 1
ATOM 4277 C CA . MET A 1 548 ? -1.363 -16.640 19.469 1.00 97.19 548 MET A CA 1
ATOM 4278 C C . MET A 1 548 ? -0.011 -16.528 20.188 1.00 97.19 548 MET A C 1
ATOM 4280 O O . MET A 1 548 ? 0.108 -15.853 21.215 1.00 97.19 548 MET A O 1
ATOM 4284 N N . ASP A 1 549 ? 1.026 -17.115 19.598 1.00 96.94 549 ASP A N 1
ATOM 4285 C CA . ASP A 1 549 ? 2.400 -16.957 20.060 1.00 96.94 549 ASP A CA 1
ATOM 4286 C C . ASP A 1 549 ? 2.846 -15.492 19.985 1.00 96.94 549 ASP A C 1
ATOM 4288 O O . ASP A 1 549 ? 2.721 -14.817 18.957 1.00 96.94 549 ASP A O 1
ATOM 4292 N N . MET A 1 550 ? 3.398 -15.002 21.095 1.00 96.75 550 MET A N 1
ATOM 4293 C CA . MET A 1 550 ? 3.957 -13.656 21.199 1.00 96.75 550 MET A CA 1
ATOM 4294 C C . MET A 1 550 ? 5.463 -13.716 20.967 1.00 96.75 550 MET A C 1
ATOM 4296 O O . MET A 1 550 ? 6.145 -14.557 21.552 1.00 96.75 550 MET A O 1
ATOM 4300 N N . ALA A 1 551 ? 5.994 -12.785 20.178 1.00 96.19 551 ALA A N 1
ATOM 4301 C CA . ALA A 1 551 ? 7.437 -12.632 20.044 1.00 96.19 551 ALA A CA 1
ATOM 4302 C C . ALA A 1 551 ? 8.049 -12.146 21.369 1.00 96.19 551 ALA A C 1
ATOM 4304 O O . ALA A 1 551 ? 7.401 -11.405 22.113 1.00 96.19 551 ALA A O 1
ATOM 4305 N N . ASP A 1 552 ? 9.296 -12.524 21.643 1.00 94.56 552 ASP A N 1
ATOM 4306 C CA . ASP A 1 552 ? 10.054 -12.066 22.809 1.00 94.56 552 ASP A CA 1
ATOM 4307 C C . ASP A 1 552 ? 11.311 -11.320 22.360 1.00 94.56 552 ASP A C 1
ATOM 4309 O O . ASP A 1 552 ? 12.007 -11.750 21.442 1.00 94.56 552 ASP A O 1
ATOM 4313 N N . SER A 1 553 ? 11.587 -10.188 23.000 1.00 92.62 553 SER A N 1
ATOM 4314 C CA . SER A 1 553 ? 12.871 -9.506 22.889 1.00 92.62 553 SER A CA 1
ATOM 4315 C C . SER A 1 553 ? 13.168 -8.772 24.188 1.00 92.62 553 SER A C 1
ATOM 4317 O O . SER A 1 553 ? 12.333 -8.016 24.695 1.00 92.62 553 SER A O 1
ATOM 4319 N N . GLU A 1 554 ? 14.372 -8.970 24.724 1.00 87.38 554 GLU A N 1
ATOM 4320 C CA . GLU A 1 554 ? 14.827 -8.359 25.980 1.00 87.38 554 GLU A CA 1
ATOM 4321 C C . GLU A 1 554 ? 13.883 -8.624 27.177 1.00 87.38 554 GLU A C 1
ATOM 4323 O O . GLU A 1 554 ? 13.668 -7.745 28.016 1.00 87.38 554 GLU A O 1
ATOM 4328 N N . GLY A 1 555 ? 13.269 -9.813 27.249 1.00 87.94 555 GLY A N 1
ATOM 4329 C CA . GLY A 1 555 ? 12.352 -10.184 28.335 1.00 87.94 555 GLY A CA 1
ATOM 4330 C C . GLY A 1 555 ? 10.999 -9.468 28.280 1.00 87.94 555 GLY A C 1
ATOM 4331 O O . GLY A 1 555 ? 10.286 -9.388 29.284 1.00 87.94 555 GLY A O 1
ATOM 4332 N N . ARG A 1 556 ? 10.640 -8.906 27.120 1.00 93.19 556 ARG A N 1
ATOM 4333 C CA . ARG A 1 556 ? 9.334 -8.301 26.848 1.00 93.19 556 ARG A CA 1
ATOM 4334 C C . ARG A 1 556 ? 8.637 -9.076 25.740 1.00 93.19 556 ARG A C 1
ATOM 4336 O O . ARG A 1 556 ? 9.252 -9.403 24.731 1.00 93.19 556 ARG A O 1
ATOM 4343 N N . LYS A 1 557 ? 7.328 -9.278 25.903 1.00 96.81 557 LYS A N 1
ATOM 4344 C CA . LYS A 1 557 ? 6.466 -9.891 24.887 1.00 96.81 557 LYS A CA 1
ATOM 4345 C C . LYS A 1 557 ? 5.886 -8.853 23.932 1.00 96.81 557 LYS A C 1
ATOM 4347 O O . LYS A 1 557 ? 5.548 -7.744 24.356 1.00 96.81 557 LYS A O 1
ATOM 4352 N N . PHE A 1 558 ? 5.719 -9.231 22.670 1.00 97.44 558 PHE A N 1
ATOM 4353 C CA . PHE A 1 558 ? 5.187 -8.384 21.607 1.00 97.44 558 PHE A CA 1
ATOM 4354 C C . PHE A 1 558 ? 4.151 -9.149 20.780 1.00 97.44 558 PHE A C 1
ATOM 4356 O O . PHE A 1 558 ? 4.409 -10.246 20.289 1.00 97.44 558 PHE A O 1
ATOM 4363 N N . MET A 1 559 ? 2.976 -8.541 20.613 1.00 97.94 559 MET A N 1
ATOM 4364 C CA . MET A 1 559 ? 1.911 -9.042 19.750 1.00 97.94 559 MET A CA 1
ATOM 4365 C C . MET A 1 559 ? 2.251 -8.676 18.303 1.00 97.94 559 MET A C 1
ATOM 4367 O O . MET A 1 559 ? 2.186 -7.506 17.924 1.00 97.94 559 MET A O 1
ATOM 4371 N N . THR A 1 560 ? 2.638 -9.669 17.506 1.00 96.62 560 THR A N 1
ATOM 4372 C CA . THR A 1 560 ? 3.072 -9.496 16.115 1.00 96.62 560 THR A CA 1
ATOM 4373 C C . THR A 1 560 ? 2.134 -10.193 15.139 1.00 96.62 560 THR A C 1
ATOM 4375 O O . THR A 1 560 ? 1.380 -11.089 15.506 1.00 96.62 560 THR A O 1
ATOM 4378 N N . THR A 1 561 ? 2.183 -9.811 13.859 1.00 95.81 561 THR A N 1
ATOM 4379 C CA . THR A 1 561 ? 1.318 -10.456 12.853 1.00 95.81 561 THR A CA 1
ATOM 4380 C C . THR A 1 561 ? 1.746 -11.892 12.558 1.00 95.81 561 THR A C 1
ATOM 4382 O O . THR A 1 561 ? 0.897 -12.719 12.248 1.00 95.81 561 THR A O 1
ATOM 4385 N N . SER A 1 562 ? 3.036 -12.218 12.709 1.00 93.50 562 SER A N 1
ATOM 4386 C CA . SER A 1 562 ? 3.544 -13.581 12.517 1.00 93.50 562 SER A CA 1
ATOM 4387 C C . SER A 1 562 ? 2.974 -14.569 13.535 1.00 93.50 562 SER A C 1
ATOM 4389 O O . SER A 1 562 ? 2.788 -15.735 13.185 1.00 93.50 562 SER A O 1
ATOM 4391 N N . GLY A 1 563 ? 2.633 -14.101 14.742 1.00 96.19 563 GLY A N 1
ATOM 4392 C CA . GLY A 1 563 ? 2.023 -14.913 15.794 1.00 96.19 563 GLY A CA 1
ATOM 4393 C C . GLY A 1 563 ? 0.746 -15.614 15.338 1.00 96.19 563 GLY A C 1
ATOM 4394 O O . GLY A 1 563 ? 0.537 -16.773 15.674 1.00 96.19 563 GLY A O 1
ATOM 4395 N N . ILE A 1 564 ? -0.059 -14.994 14.468 1.00 95.88 564 ILE A N 1
ATOM 4396 C CA . ILE A 1 564 ? -1.337 -15.549 13.976 1.00 95.88 564 ILE A CA 1
ATOM 4397 C C . ILE A 1 564 ? -1.166 -16.917 13.300 1.00 95.88 564 ILE A C 1
ATOM 4399 O O . ILE A 1 564 ? -2.096 -17.722 13.288 1.00 95.88 564 ILE A O 1
ATOM 4403 N N . ARG A 1 565 ? 0.022 -17.227 12.771 1.00 92.88 565 ARG A N 1
ATOM 4404 C CA . ARG A 1 565 ? 0.321 -18.526 12.147 1.00 92.88 565 ARG A CA 1
ATOM 4405 C C . ARG A 1 565 ? 0.373 -19.684 13.142 1.00 92.88 565 ARG A C 1
ATOM 4407 O O . ARG A 1 565 ? 0.180 -20.817 12.725 1.00 92.88 565 ARG A O 1
ATOM 4414 N N . SER A 1 566 ? 0.607 -19.401 14.423 1.00 96.12 566 SER A N 1
ATOM 4415 C CA . SER A 1 566 ? 0.596 -20.399 15.504 1.00 96.12 566 SER A CA 1
ATOM 4416 C C . SER A 1 566 ? -0.812 -20.789 15.959 1.00 96.12 566 SER A C 1
ATOM 4418 O O . SER A 1 566 ? -0.993 -21.843 16.560 1.00 96.12 566 SER A O 1
ATOM 4420 N N . VAL A 1 567 ? -1.821 -19.953 15.673 1.00 97.00 567 VAL A N 1
ATOM 4421 C CA . VAL A 1 567 ? -3.208 -20.232 16.068 1.00 97.00 567 VAL A CA 1
ATOM 4422 C C . VAL A 1 567 ? -3.646 -21.543 15.405 1.00 97.00 567 VAL A C 1
ATOM 4424 O O . VAL A 1 567 ? -3.377 -21.691 14.218 1.00 97.00 567 VAL A O 1
ATOM 4427 N N . PRO A 1 568 ? -4.317 -22.480 16.086 1.00 97.31 568 PRO A N 1
ATOM 4428 C CA . PRO A 1 568 ? -4.796 -23.722 15.469 1.00 97.31 568 PRO A CA 1
ATOM 4429 C C . PRO A 1 568 ? -5.852 -23.517 14.362 1.00 97.31 568 PRO A C 1
ATOM 4431 O O . PRO A 1 568 ? -6.621 -22.553 14.391 1.00 97.31 568 PRO A O 1
ATOM 4434 N N . ASP A 1 569 ? -5.895 -24.409 13.364 1.00 96.00 569 ASP A N 1
ATOM 4435 C CA . ASP A 1 569 ? -6.837 -24.308 12.231 1.00 96.00 569 ASP A CA 1
ATOM 4436 C C . ASP A 1 569 ? -8.305 -24.448 12.657 1.00 96.00 569 ASP A C 1
ATOM 4438 O O . ASP A 1 569 ? -9.162 -23.796 12.067 1.00 96.00 569 ASP A O 1
ATOM 4442 N N . ASP A 1 570 ? -8.609 -25.221 13.701 1.00 97.00 570 ASP A N 1
ATOM 4443 C CA . ASP A 1 570 ? -9.960 -25.388 14.257 1.00 97.00 570 ASP A CA 1
ATOM 4444 C C . ASP A 1 570 ? -10.506 -24.093 14.881 1.00 97.00 570 ASP A C 1
ATOM 4446 O O . ASP A 1 570 ? -11.694 -23.775 14.742 1.00 97.00 570 ASP A O 1
ATOM 4450 N N . VAL A 1 571 ? -9.632 -23.283 15.487 1.00 97.38 571 VAL A N 1
ATOM 4451 C CA . VAL A 1 571 ? -9.989 -21.955 16.010 1.00 97.38 571 VAL A CA 1
ATOM 4452 C C . VAL A 1 571 ? -10.361 -21.018 14.859 1.00 97.38 571 VAL A C 1
ATOM 4454 O O . VAL A 1 571 ? -11.384 -20.331 14.909 1.00 97.38 571 VAL A O 1
ATOM 4457 N N . ILE A 1 572 ? -9.569 -21.017 13.783 1.00 97.38 572 ILE A N 1
ATOM 4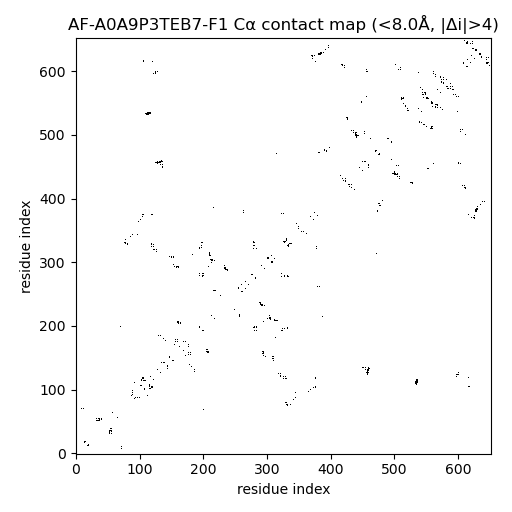458 C CA . ILE A 1 572 ? -9.860 -20.201 12.598 1.00 97.38 572 ILE A CA 1
ATOM 4459 C C . ILE A 1 572 ? -11.092 -20.727 11.850 1.00 97.38 572 ILE A C 1
ATOM 4461 O O . ILE A 1 572 ? -11.903 -19.930 11.383 1.00 97.38 572 ILE A O 1
ATOM 4465 N N . ALA A 1 573 ? -11.283 -22.043 11.767 1.00 94.94 573 ALA A N 1
ATOM 4466 C CA . ALA A 1 573 ? -12.471 -22.662 11.186 1.00 94.94 573 ALA A CA 1
ATOM 4467 C C . ALA A 1 573 ? -13.747 -22.216 11.913 1.00 94.94 573 ALA A C 1
ATOM 4469 O O . ALA A 1 573 ? -14.701 -21.785 11.266 1.00 94.94 573 ALA A O 1
ATOM 4470 N N . SER A 1 574 ? -13.726 -22.216 13.249 1.00 96.62 574 SER A N 1
ATOM 4471 C CA . SER A 1 574 ? -14.833 -21.728 14.082 1.00 96.62 574 SER A CA 1
ATOM 4472 C C . SER A 1 574 ? -15.115 -20.241 13.834 1.00 96.62 574 SER A C 1
ATOM 4474 O O . SER A 1 574 ? -16.267 -19.818 13.715 1.00 96.62 574 SER A O 1
ATOM 4476 N N . TYR A 1 575 ? -14.061 -19.431 13.680 1.00 94.81 575 TYR A N 1
ATOM 4477 C CA . TYR A 1 575 ? -14.195 -18.025 13.298 1.00 94.81 575 TYR A CA 1
ATOM 4478 C C . TYR A 1 575 ? -14.844 -17.862 11.916 1.00 94.81 575 TYR A C 1
ATOM 4480 O O . TYR A 1 575 ? -15.778 -17.075 11.770 1.00 94.81 575 TYR A O 1
ATOM 4488 N N . VAL A 1 576 ? -14.405 -18.625 10.914 1.00 86.81 576 VAL A N 1
ATOM 4489 C CA . VAL A 1 576 ? -14.967 -18.624 9.552 1.00 86.81 576 VAL A CA 1
ATOM 4490 C C . VAL A 1 576 ? -16.451 -19.001 9.566 1.00 86.81 576 VAL A C 1
ATOM 4492 O O . VAL A 1 576 ? -17.271 -18.291 8.972 1.00 86.81 576 VAL A O 1
ATOM 4495 N N . GLU A 1 577 ? -16.809 -20.064 10.286 1.00 87.62 577 GLU A N 1
ATOM 4496 C CA . GLU A 1 577 ? -18.191 -20.525 10.431 1.00 87.62 577 GLU A CA 1
ATOM 4497 C C . GLU A 1 577 ? -19.071 -19.466 11.107 1.00 87.62 577 GLU A C 1
ATOM 4499 O O . GLU A 1 577 ? -20.166 -19.174 10.623 1.00 87.62 577 GLU A O 1
ATOM 4504 N N . SER A 1 578 ? -18.560 -18.789 12.145 1.00 88.44 578 SER A N 1
ATOM 4505 C CA . SER A 1 578 ? -19.276 -17.699 12.829 1.00 88.44 578 SER A CA 1
ATOM 4506 C C . SER A 1 578 ? -19.621 -16.519 11.911 1.00 88.44 578 SER A C 1
ATOM 4508 O O . SER A 1 578 ? -20.572 -15.778 12.165 1.00 88.44 578 SER A O 1
ATOM 4510 N N . LYS A 1 579 ? -18.873 -16.340 10.812 1.00 80.94 579 LYS A N 1
ATOM 4511 C CA . LYS A 1 579 ? -19.145 -15.326 9.781 1.00 80.94 579 LYS A CA 1
ATOM 4512 C C . LYS A 1 579 ? -20.097 -15.830 8.687 1.00 80.94 579 LYS A C 1
ATOM 4514 O O . LYS A 1 579 ? -20.292 -15.129 7.693 1.00 80.94 579 LYS A O 1
ATOM 4519 N N . GLY A 1 580 ? -20.667 -17.029 8.836 1.00 75.88 580 GLY A N 1
ATOM 4520 C CA . GLY A 1 580 ? -21.546 -17.664 7.852 1.00 75.88 580 GLY A CA 1
ATOM 4521 C C . GLY A 1 580 ? -20.821 -18.083 6.571 1.00 75.88 580 GLY A C 1
ATOM 4522 O O . GLY A 1 580 ? -21.435 -18.153 5.507 1.00 75.88 580 GLY A O 1
ATOM 4523 N N . ILE A 1 581 ? -19.504 -18.299 6.642 1.00 76.75 581 ILE A N 1
ATOM 4524 C CA . ILE A 1 581 ? -18.677 -18.715 5.507 1.00 76.75 581 ILE A CA 1
ATOM 4525 C C . ILE A 1 581 ? -18.459 -20.227 5.604 1.00 76.75 581 ILE A C 1
ATOM 4527 O O . ILE A 1 581 ? -18.187 -20.756 6.678 1.00 76.75 581 ILE A O 1
ATOM 4531 N N . LYS A 1 582 ? -18.558 -20.935 4.473 1.00 78.69 582 LYS A N 1
ATOM 4532 C CA . LYS A 1 582 ? -18.262 -22.371 4.418 1.00 78.69 582 LYS A CA 1
ATOM 4533 C C . LYS A 1 582 ? -16.789 -22.617 4.757 1.00 78.69 582 LYS A C 1
ATOM 4535 O O . LYS A 1 582 ? -15.918 -22.091 4.065 1.00 78.69 582 LYS A O 1
ATOM 4540 N N . VAL A 1 583 ? -16.541 -23.461 5.757 1.00 80.19 583 VAL A N 1
ATOM 4541 C CA . VAL A 1 583 ? -15.193 -23.867 6.164 1.00 80.19 583 VAL A CA 1
ATOM 4542 C C . VAL A 1 583 ? -14.565 -24.765 5.098 1.00 80.19 583 VAL A C 1
ATOM 4544 O O . VAL A 1 583 ? -15.123 -25.780 4.686 1.00 80.19 583 VAL A O 1
ATOM 4547 N N . THR A 1 584 ? -13.399 -24.339 4.636 1.00 82.06 584 THR A N 1
ATOM 4548 C CA . THR A 1 584 ? -12.490 -24.982 3.684 1.00 82.06 584 THR A CA 1
ATOM 4549 C C . THR A 1 584 ? -11.068 -24.521 4.016 1.00 82.06 584 THR A C 1
ATOM 4551 O O . THR A 1 584 ? -10.901 -23.437 4.586 1.00 82.06 584 THR A O 1
ATOM 4554 N N . ASP A 1 585 ? -10.042 -25.254 3.589 1.00 81.44 585 ASP A N 1
ATOM 4555 C CA . ASP A 1 585 ? -8.638 -24.846 3.778 1.00 81.44 585 ASP A CA 1
ATOM 4556 C C . ASP A 1 585 ? -8.378 -23.437 3.230 1.00 81.44 585 ASP A C 1
ATOM 4558 O O . ASP A 1 585 ? -7.712 -22.608 3.849 1.00 81.44 585 ASP A O 1
ATOM 4562 N N . ARG A 1 586 ? -9.005 -23.117 2.093 1.00 73.88 586 ARG A N 1
ATOM 4563 C CA . ARG A 1 586 ? -8.946 -21.785 1.492 1.00 73.88 586 ARG A CA 1
ATOM 4564 C C . ARG A 1 586 ? -9.561 -20.718 2.390 1.00 73.88 586 ARG A C 1
ATOM 4566 O O . ARG A 1 586 ? -8.934 -19.691 2.613 1.00 73.88 586 ARG A O 1
ATOM 4573 N N . SER A 1 587 ? -10.778 -20.929 2.892 1.00 78.00 587 SER A N 1
ATOM 4574 C CA . SER A 1 587 ? -11.428 -19.932 3.752 1.00 78.00 587 SER A CA 1
ATOM 4575 C C . SER A 1 587 ? -10.685 -19.738 5.075 1.00 78.00 587 SER A C 1
ATOM 4577 O O . SER A 1 587 ? -10.707 -18.636 5.612 1.00 78.00 587 SER A O 1
ATOM 4579 N N . ILE A 1 588 ? -10.011 -20.780 5.580 1.00 86.00 588 ILE A N 1
ATOM 4580 C CA . ILE A 1 588 ? -9.134 -20.698 6.755 1.00 86.00 588 ILE A CA 1
ATOM 4581 C C . ILE A 1 588 ? -7.900 -19.849 6.426 1.00 86.00 588 ILE A C 1
ATOM 4583 O O . ILE A 1 588 ? -7.602 -18.895 7.144 1.00 86.00 588 ILE A O 1
ATOM 4587 N N . ALA A 1 589 ? -7.221 -20.128 5.309 1.00 85.06 589 ALA A N 1
ATOM 4588 C CA . ALA A 1 589 ? -6.068 -19.348 4.861 1.00 85.06 589 ALA A CA 1
ATOM 4589 C C . ALA A 1 589 ? -6.423 -17.872 4.589 1.00 85.06 589 ALA A C 1
ATOM 4591 O O . ALA A 1 589 ? -5.689 -16.972 5.001 1.00 85.06 589 ALA A O 1
ATOM 4592 N N . ASP A 1 590 ? -7.566 -17.614 3.947 1.00 82.19 590 ASP A N 1
ATOM 4593 C CA . ASP A 1 590 ? -8.070 -16.264 3.679 1.00 82.19 590 ASP A CA 1
ATOM 4594 C C . ASP A 1 590 ? -8.428 -15.534 4.988 1.00 82.19 590 ASP A C 1
ATOM 4596 O O . ASP A 1 590 ? -8.136 -14.345 5.135 1.00 82.19 590 ASP A O 1
ATOM 4600 N N . ALA A 1 591 ? -9.010 -16.235 5.969 1.00 89.62 591 ALA A N 1
ATOM 4601 C CA . ALA A 1 591 ? -9.287 -15.668 7.287 1.00 89.62 591 ALA A CA 1
ATOM 4602 C C . ALA A 1 591 ? -8.002 -15.331 8.052 1.00 89.62 591 ALA A C 1
ATOM 4604 O O . ALA A 1 591 ? -7.922 -14.248 8.630 1.00 89.62 591 ALA A O 1
ATOM 4605 N N . ARG A 1 592 ? -6.975 -16.190 8.005 1.00 94.75 592 ARG A N 1
ATOM 4606 C CA . ARG A 1 592 ? -5.657 -15.887 8.589 1.00 94.75 592 ARG A CA 1
ATOM 4607 C C . ARG A 1 592 ? -5.027 -14.651 7.955 1.00 94.75 592 ARG A C 1
ATOM 4609 O O . ARG A 1 592 ? -4.632 -13.753 8.691 1.00 94.75 592 ARG A O 1
ATOM 4616 N N . ASP A 1 593 ? -4.978 -14.553 6.621 1.00 90.94 593 ASP A N 1
ATOM 4617 C CA . ASP A 1 593 ? -4.423 -13.364 5.945 1.00 90.94 593 ASP A CA 1
ATOM 4618 C C . ASP A 1 593 ? -5.230 -12.098 6.275 1.00 90.94 593 ASP A C 1
ATOM 4620 O O . ASP A 1 593 ? -4.647 -11.038 6.510 1.00 90.94 593 ASP A O 1
ATOM 4624 N N . SER A 1 594 ? -6.560 -12.204 6.370 1.00 92.19 594 SER A N 1
ATOM 4625 C CA . SER A 1 594 ? -7.416 -11.089 6.787 1.00 92.19 594 SER A CA 1
ATOM 4626 C C . SER A 1 594 ? -7.141 -10.657 8.231 1.00 92.19 594 SER A C 1
ATOM 4628 O O . SER A 1 594 ? -7.077 -9.458 8.497 1.00 92.19 594 SER A O 1
ATOM 4630 N N . LEU A 1 595 ? -6.967 -11.600 9.160 1.00 96.94 595 LEU A N 1
ATOM 4631 C CA . LEU A 1 595 ? -6.646 -11.319 10.562 1.00 96.94 595 LEU A CA 1
ATOM 4632 C C . LEU A 1 595 ? -5.236 -10.726 10.703 1.00 96.94 595 LEU A C 1
ATOM 4634 O O . LEU A 1 595 ? -5.061 -9.770 11.461 1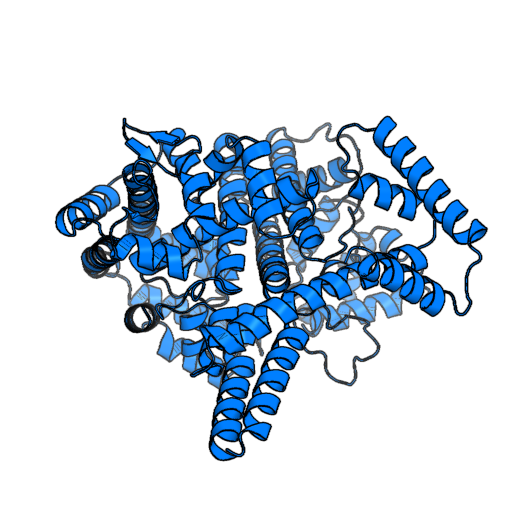.00 96.94 595 LEU A O 1
ATOM 4638 N N . GLU A 1 596 ? -4.253 -11.229 9.945 1.00 96.38 596 GLU A N 1
ATOM 4639 C CA . GLU A 1 596 ? -2.901 -10.657 9.866 1.00 96.38 596 GLU A CA 1
ATOM 4640 C C . GLU A 1 596 ? -2.937 -9.222 9.331 1.00 96.38 596 GLU A C 1
ATOM 4642 O O . GLU A 1 596 ? -2.327 -8.320 9.910 1.00 96.38 596 GLU A O 1
ATOM 4647 N N . GLY A 1 597 ? -3.660 -8.999 8.230 1.00 95.81 597 GLY A N 1
ATOM 4648 C CA . GLY A 1 597 ? -3.840 -7.685 7.616 1.00 95.81 597 GLY A CA 1
ATOM 4649 C C . GLY A 1 597 ? -4.538 -6.696 8.543 1.00 95.81 597 GLY A C 1
ATOM 4650 O O . GLY A 1 597 ? -4.098 -5.552 8.649 1.00 95.81 597 GLY A O 1
ATOM 4651 N N . GLN A 1 598 ? -5.565 -7.140 9.270 1.00 96.81 598 GLN A N 1
ATOM 4652 C CA . GLN A 1 598 ? -6.292 -6.315 10.229 1.00 96.81 598 GLN A CA 1
ATOM 4653 C C . GLN A 1 598 ? -5.407 -5.886 11.408 1.00 96.81 598 GLN A C 1
ATOM 4655 O O . GLN A 1 598 ? -5.380 -4.699 11.743 1.00 96.81 598 GLN A O 1
ATOM 4660 N N . LEU A 1 599 ? -4.647 -6.813 12.004 1.00 98.00 599 LEU A N 1
ATOM 4661 C CA . LEU A 1 599 ? -3.719 -6.493 13.092 1.00 98.00 599 LEU A CA 1
ATOM 4662 C C . LEU A 1 599 ? -2.612 -5.542 12.612 1.00 98.00 599 LEU A C 1
ATOM 4664 O O . LEU A 1 599 ? -2.305 -4.550 13.274 1.00 98.00 599 LEU A O 1
ATOM 4668 N N . ARG A 1 600 ? -2.054 -5.785 11.421 1.00 97.56 600 ARG A N 1
ATOM 4669 C CA . ARG A 1 600 ? -1.067 -4.888 10.801 1.00 97.56 600 ARG A CA 1
ATOM 4670 C C . ARG A 1 600 ? -1.645 -3.499 10.540 1.00 97.56 600 ARG A C 1
ATOM 4672 O O . ARG A 1 600 ? -0.988 -2.503 10.821 1.00 97.56 600 ARG A O 1
ATOM 4679 N N . GLY A 1 601 ? -2.871 -3.435 10.022 1.00 95.62 601 GLY A N 1
ATOM 4680 C CA . GLY A 1 601 ? -3.597 -2.195 9.761 1.00 95.62 601 GLY A CA 1
ATOM 4681 C C . GLY A 1 601 ? -3.822 -1.377 11.030 1.00 95.62 601 GLY A C 1
ATOM 4682 O O . GLY A 1 601 ? -3.574 -0.176 11.009 1.00 95.62 601 GLY A O 1
ATOM 4683 N N . TYR A 1 602 ? -4.201 -2.023 12.141 1.00 96.44 602 TYR A N 1
ATOM 4684 C CA . TYR A 1 602 ? -4.262 -1.390 13.465 1.00 96.44 602 TYR A CA 1
ATOM 4685 C C . TYR A 1 602 ? -2.905 -0.792 13.850 1.00 96.44 602 TYR A C 1
ATOM 4687 O O . TYR A 1 602 ? -2.807 0.404 14.122 1.00 96.44 602 TYR A O 1
ATOM 4695 N N . ILE A 1 603 ? -1.841 -1.604 13.831 1.00 96.00 603 ILE A N 1
ATOM 4696 C CA . ILE A 1 603 ? -0.517 -1.186 14.311 1.00 96.00 603 ILE A CA 1
ATOM 4697 C C . ILE A 1 603 ? 0.013 -0.010 13.485 1.00 96.00 603 ILE A C 1
ATOM 4699 O O . ILE A 1 603 ? 0.464 0.984 14.053 1.00 96.00 603 ILE A O 1
ATOM 4703 N N . LEU A 1 604 ? -0.065 -0.101 12.155 1.00 94.00 604 LEU A N 1
ATOM 4704 C CA . LEU A 1 604 ? 0.416 0.946 11.255 1.00 94.00 604 LEU A CA 1
ATOM 4705 C C . LEU A 1 604 ? -0.414 2.229 11.358 1.00 94.00 604 LEU A C 1
ATOM 4707 O O . LEU A 1 604 ? 0.157 3.313 11.303 1.00 94.00 604 LEU A O 1
ATOM 4711 N N . ASP A 1 605 ? -1.733 2.136 11.534 1.00 92.69 605 ASP A N 1
ATOM 4712 C CA . ASP A 1 605 ? -2.583 3.314 11.719 1.00 92.69 605 ASP A CA 1
ATOM 4713 C C . ASP A 1 605 ? -2.233 4.058 13.013 1.00 92.69 605 ASP A C 1
ATOM 4715 O O . ASP A 1 605 ? -1.945 5.256 12.975 1.00 92.69 605 ASP A O 1
ATOM 4719 N N . ARG A 1 606 ? -2.150 3.338 14.142 1.00 91.69 606 ARG A N 1
ATOM 4720 C CA . ARG A 1 606 ? -1.764 3.932 15.432 1.00 91.69 606 ARG A CA 1
ATOM 4721 C C . ARG A 1 606 ? -0.354 4.509 15.397 1.00 91.69 606 ARG A C 1
ATOM 4723 O O . ARG A 1 606 ? -0.113 5.588 15.935 1.00 91.69 606 ARG A O 1
ATOM 4730 N N . LEU A 1 607 ? 0.568 3.826 14.721 1.00 90.88 607 LEU A N 1
ATOM 4731 C CA . LEU A 1 607 ? 1.927 4.311 14.513 1.00 90.88 607 LEU A CA 1
ATOM 4732 C C . LEU A 1 607 ? 1.959 5.605 13.692 1.00 90.88 607 LEU A C 1
ATOM 4734 O O . LEU A 1 607 ? 2.658 6.543 14.070 1.00 90.88 607 LEU A O 1
ATOM 4738 N N . ASN A 1 608 ? 1.194 5.687 12.601 1.00 86.94 608 ASN A N 1
ATOM 4739 C CA . ASN A 1 608 ? 1.137 6.889 11.769 1.00 86.94 608 ASN A CA 1
ATOM 4740 C C . ASN A 1 608 ? 0.594 8.089 12.556 1.00 86.94 608 ASN A C 1
ATOM 4742 O O . ASN A 1 608 ? 1.126 9.189 12.422 1.00 86.94 608 ASN A O 1
ATOM 4746 N N . ILE A 1 609 ? -0.406 7.881 13.421 1.00 87.44 609 ILE A N 1
ATOM 4747 C CA . ILE A 1 609 ? -0.920 8.927 14.320 1.00 87.44 609 ILE A CA 1
ATOM 4748 C C . ILE A 1 609 ? 0.158 9.342 15.332 1.00 87.44 609 ILE A C 1
ATOM 4750 O O . ILE A 1 609 ? 0.422 10.535 15.484 1.00 87.44 609 ILE A O 1
ATOM 4754 N N . ALA A 1 610 ? 0.851 8.379 15.954 1.00 86.19 610 ALA A N 1
ATOM 4755 C CA . ALA A 1 610 ? 1.929 8.649 16.915 1.00 86.19 610 ALA A CA 1
ATOM 4756 C C . ALA A 1 610 ? 3.082 9.460 16.303 1.00 86.19 610 ALA A C 1
ATOM 4758 O O . ALA A 1 610 ? 3.740 10.228 17.008 1.00 86.19 610 ALA A O 1
ATOM 4759 N N . MET A 1 611 ? 3.321 9.276 15.002 1.00 82.25 611 MET A N 1
ATOM 4760 C CA . MET A 1 611 ? 4.336 9.977 14.212 1.00 82.25 611 MET A CA 1
ATOM 4761 C C . MET A 1 611 ? 3.795 11.235 13.505 1.00 82.25 611 MET A C 1
ATOM 4763 O O . MET A 1 611 ? 4.559 11.932 12.842 1.00 82.25 611 MET A O 1
ATOM 4767 N N . SER A 1 612 ? 2.496 11.541 13.634 1.00 83.19 612 SER A N 1
ATOM 4768 C CA . SER A 1 612 ? 1.804 12.620 12.904 1.00 83.19 612 SER A CA 1
ATOM 4769 C C . SER A 1 612 ? 2.000 12.569 11.384 1.00 83.19 612 SER A C 1
ATOM 4771 O O . SER A 1 612 ? 2.028 13.597 10.702 1.00 83.19 612 SER A O 1
ATOM 4773 N N . GLU A 1 613 ? 2.123 11.366 10.830 1.00 82.31 613 GLU A N 1
ATOM 4774 C CA . GLU A 1 613 ? 2.351 11.179 9.405 1.00 82.31 613 GLU A CA 1
ATOM 4775 C C . GLU A 1 613 ? 1.068 11.452 8.609 1.00 82.31 613 GLU A C 1
ATOM 4777 O O . GLU A 1 613 ? -0.012 10.986 8.984 1.00 82.31 613 GLU A O 1
ATOM 4782 N N . PRO A 1 614 ? 1.135 12.234 7.518 1.00 82.50 614 PRO A N 1
ATOM 4783 C CA . PRO A 1 614 ? -0.037 12.530 6.707 1.00 82.50 614 PRO A CA 1
ATOM 4784 C C . PRO A 1 614 ? -0.470 11.291 5.909 1.00 82.50 614 PRO A C 1
ATOM 4786 O O . PRO A 1 614 ? 0.210 10.877 4.970 1.00 82.50 614 PRO A O 1
ATOM 4789 N N . GLY A 1 615 ? -1.629 10.726 6.255 1.00 86.00 615 GLY A N 1
ATOM 4790 C CA . GLY A 1 615 ? -2.274 9.656 5.486 1.00 86.00 615 GLY A CA 1
ATOM 4791 C C . GLY A 1 615 ? -3.024 10.165 4.249 1.00 86.00 615 GLY A C 1
ATOM 4792 O O . GLY A 1 615 ? -3.077 11.367 3.978 1.00 86.00 615 GLY A O 1
ATOM 4793 N N . ASP A 1 616 ? -3.673 9.258 3.512 1.00 90.38 616 ASP A N 1
ATOM 4794 C CA . ASP A 1 616 ? -4.410 9.606 2.285 1.00 90.38 616 ASP A CA 1
ATOM 4795 C C . ASP A 1 616 ? -5.544 10.617 2.524 1.00 90.38 616 ASP A C 1
ATOM 4797 O O . ASP A 1 616 ? -5.809 11.449 1.659 1.00 90.38 616 ASP A O 1
ATOM 4801 N N . ARG A 1 617 ? -6.165 10.626 3.713 1.00 91.88 617 ARG A N 1
ATOM 4802 C CA . ARG A 1 617 ? -7.157 11.644 4.105 1.00 91.88 617 ARG A CA 1
ATOM 4803 C C . ARG A 1 617 ? -6.551 13.047 4.153 1.00 91.88 617 ARG A C 1
ATOM 4805 O O . ARG A 1 617 ? -7.086 13.985 3.558 1.00 91.88 617 ARG A O 1
ATOM 4812 N N . THR A 1 618 ? -5.413 13.189 4.829 1.00 90.19 618 THR A N 1
ATOM 4813 C CA . THR A 1 618 ? -4.666 14.448 4.915 1.00 90.19 618 THR A CA 1
ATOM 4814 C C . THR A 1 618 ? -4.216 14.890 3.530 1.00 90.19 618 THR A C 1
ATOM 4816 O O . THR A 1 618 ? -4.396 16.047 3.163 1.00 90.19 618 THR A O 1
ATOM 4819 N N . GLN A 1 619 ? -3.701 13.964 2.721 1.00 89.44 619 GLN A N 1
ATOM 4820 C CA . GLN A 1 619 ? -3.237 14.260 1.366 1.00 89.44 619 GLN A CA 1
ATOM 4821 C C . GLN A 1 619 ? -4.368 14.687 0.429 1.00 89.44 619 GLN A C 1
ATOM 4823 O O . GLN A 1 619 ? -4.213 15.657 -0.312 1.00 89.44 619 GLN A O 1
ATOM 4828 N N . ALA A 1 620 ? -5.524 14.022 0.486 1.00 91.38 620 ALA A N 1
ATOM 4829 C CA . ALA A 1 620 ? -6.697 14.391 -0.301 1.00 91.38 620 ALA A CA 1
ATOM 4830 C C . ALA A 1 620 ? -7.173 15.815 0.027 1.00 91.38 620 ALA A C 1
ATOM 4832 O O . ALA A 1 620 ? -7.466 16.593 -0.885 1.00 91.38 620 ALA A O 1
ATOM 4833 N N . LEU A 1 621 ? -7.193 16.173 1.320 1.00 90.94 621 LEU A N 1
ATOM 4834 C CA . LEU A 1 621 ? -7.504 17.528 1.777 1.00 90.94 621 LEU A CA 1
ATOM 4835 C C . LEU A 1 621 ? -6.478 18.536 1.248 1.00 90.94 621 LEU A C 1
ATOM 4837 O O . LEU A 1 621 ? -6.851 19.537 0.645 1.00 90.94 621 LEU A O 1
ATOM 4841 N N . MET A 1 622 ? -5.192 18.250 1.445 1.00 89.81 622 MET A N 1
ATOM 4842 C CA . MET A 1 622 ? -4.097 19.156 1.105 1.00 89.81 622 MET A CA 1
ATOM 4843 C C . MET A 1 622 ? -3.954 19.384 -0.401 1.00 89.81 622 MET A C 1
ATOM 4845 O O . MET A 1 622 ? -3.559 20.471 -0.805 1.00 89.81 622 MET A O 1
ATOM 4849 N N . LYS A 1 623 ? -4.263 18.384 -1.237 1.00 90.25 623 LYS A N 1
ATOM 4850 C CA . LYS A 1 623 ? -4.126 18.468 -2.700 1.00 90.25 623 LYS A CA 1
ATOM 4851 C C . LYS A 1 623 ? -5.344 19.084 -3.388 1.00 90.25 623 LYS A C 1
ATOM 4853 O O . LYS A 1 623 ? -5.221 19.483 -4.544 1.00 90.25 623 LYS A O 1
ATOM 4858 N N . PHE A 1 624 ? -6.510 19.155 -2.742 1.00 89.94 624 PHE A N 1
ATOM 4859 C CA . PHE A 1 624 ? -7.752 19.694 -3.327 1.00 89.94 624 PHE A CA 1
ATOM 4860 C C . PHE A 1 624 ? -8.124 19.097 -4.705 1.00 89.94 624 PHE A C 1
ATOM 4862 O O . PHE A 1 624 ? -8.669 19.785 -5.571 1.00 89.94 624 PHE A O 1
ATOM 4869 N N . GLY A 1 625 ? -7.783 17.825 -4.941 1.00 89.06 625 GLY A N 1
ATOM 4870 C CA . GLY A 1 625 ? -8.013 17.161 -6.230 1.00 89.06 625 GLY A CA 1
ATOM 4871 C C . GLY A 1 625 ? -7.149 17.690 -7.385 1.00 89.06 625 GLY A C 1
ATOM 4872 O O . GLY A 1 625 ? -7.467 17.459 -8.549 1.00 89.06 625 GLY A O 1
ATOM 4873 N N . THR A 1 626 ? -6.079 18.436 -7.092 1.00 90.62 626 THR A N 1
ATOM 4874 C CA . THR A 1 626 ? -5.170 18.999 -8.099 1.00 90.62 626 THR A CA 1
ATOM 4875 C C . THR A 1 626 ? -3.952 18.105 -8.334 1.00 90.62 626 THR A C 1
ATOM 4877 O O . THR A 1 626 ? -3.339 17.564 -7.407 1.00 90.62 626 THR A O 1
ATOM 4880 N N . VAL A 1 627 ? -3.549 17.990 -9.596 1.00 86.94 627 VAL A N 1
ATOM 4881 C CA . VAL A 1 627 ? -2.439 17.128 -10.031 1.00 86.94 627 VAL A CA 1
ATOM 4882 C C . VAL A 1 627 ? -1.144 17.930 -10.221 1.00 86.94 627 VAL A C 1
ATOM 4884 O O . VAL A 1 627 ? -1.215 19.123 -10.543 1.00 86.94 627 VAL A O 1
ATOM 4887 N N . PRO A 1 628 ? 0.043 17.324 -10.032 1.00 84.69 628 PRO A N 1
ATOM 4888 C CA . PRO A 1 628 ? 1.305 18.026 -10.234 1.00 84.69 628 PRO A CA 1
ATOM 4889 C C . PRO A 1 628 ? 1.502 18.376 -11.717 1.00 84.69 628 PRO A C 1
ATOM 4891 O O . PRO A 1 628 ? 0.854 17.832 -12.607 1.00 84.69 628 PRO A O 1
ATOM 4894 N N . GLY A 1 629 ? 2.376 19.328 -12.007 1.00 84.06 629 GLY A N 1
ATOM 4895 C CA . GLY A 1 629 ? 2.628 19.850 -13.345 1.00 84.06 629 GLY A CA 1
ATOM 4896 C C . GLY A 1 629 ? 1.550 20.803 -13.867 1.00 84.06 629 GLY A C 1
ATOM 4897 O O . GLY A 1 629 ? 1.666 21.269 -14.995 1.00 84.06 629 GLY A O 1
ATOM 4898 N N . THR A 1 630 ? 0.533 21.136 -13.067 1.00 88.06 630 THR A N 1
ATOM 4899 C CA . THR A 1 630 ? -0.470 22.168 -13.387 1.00 88.06 630 THR A CA 1
ATOM 4900 C C . THR A 1 630 ? -0.251 23.406 -12.526 1.00 88.06 630 THR A C 1
ATOM 4902 O O . THR A 1 630 ? 0.228 23.292 -11.402 1.00 88.06 630 THR A O 1
ATOM 4905 N N . VAL A 1 631 ? -0.631 24.594 -13.006 1.00 90.12 631 VAL A N 1
ATOM 4906 C CA . VAL A 1 631 ? -0.458 25.847 -12.242 1.00 90.12 631 VAL A CA 1
ATOM 4907 C C . VAL A 1 631 ? -1.122 25.756 -10.863 1.00 90.12 631 VAL A C 1
ATOM 4909 O O . VAL A 1 631 ? -0.471 25.992 -9.847 1.00 90.12 631 VAL A O 1
ATOM 4912 N N . ALA A 1 632 ? -2.393 25.341 -10.816 1.00 91.50 632 ALA A N 1
ATOM 4913 C CA . ALA A 1 632 ? -3.126 25.178 -9.563 1.00 91.50 632 ALA A CA 1
ATOM 4914 C C . ALA A 1 632 ? -2.501 24.099 -8.663 1.00 91.50 632 ALA A C 1
ATOM 4916 O O . ALA A 1 632 ? -2.338 24.313 -7.462 1.00 91.50 632 ALA A O 1
ATOM 4917 N N . GLY A 1 633 ? -2.110 22.957 -9.237 1.00 90.19 633 GLY A N 1
ATOM 4918 C CA . GLY A 1 633 ? -1.526 21.865 -8.466 1.00 90.19 633 GLY A CA 1
ATOM 4919 C C . GLY A 1 633 ? -0.152 22.172 -7.893 1.00 90.19 633 GLY A C 1
ATOM 4920 O O . GLY A 1 633 ? 0.149 21.732 -6.781 1.00 90.19 633 GLY A O 1
ATOM 4921 N N . GLU A 1 634 ? 0.666 22.949 -8.599 1.00 90.31 634 GLU A N 1
ATOM 4922 C CA . GLU A 1 634 ? 1.942 23.415 -8.068 1.00 90.31 634 GLU A CA 1
ATOM 4923 C C . GLU A 1 634 ? 1.738 24.475 -6.984 1.00 90.31 634 GLU A C 1
ATOM 4925 O O . GLU A 1 634 ? 2.333 24.351 -5.915 1.00 90.31 634 GLU A O 1
ATOM 4930 N N . ALA A 1 635 ? 0.839 25.447 -7.184 1.00 91.81 635 ALA A N 1
ATOM 4931 C CA . ALA A 1 635 ? 0.529 26.465 -6.177 1.00 91.81 635 ALA A CA 1
ATOM 4932 C C . ALA A 1 635 ? 0.084 25.845 -4.839 1.00 91.81 635 ALA A C 1
ATOM 4934 O O . ALA A 1 635 ? 0.622 26.183 -3.782 1.00 91.81 635 ALA A O 1
ATOM 4935 N N . VAL A 1 636 ? -0.831 24.871 -4.888 1.00 91.19 636 VAL A N 1
ATOM 4936 C CA . VAL A 1 636 ? -1.300 24.129 -3.708 1.00 91.19 636 VAL A CA 1
ATOM 4937 C C . VAL A 1 636 ? -0.154 23.379 -3.019 1.00 91.19 636 VAL A C 1
ATOM 4939 O O . VAL A 1 636 ? -0.023 23.441 -1.797 1.00 91.19 636 VAL A O 1
ATOM 4942 N N . ARG A 1 637 ? 0.725 22.709 -3.777 1.00 89.75 637 ARG A N 1
ATOM 4943 C CA . ARG A 1 637 ? 1.871 21.969 -3.215 1.00 89.75 637 ARG A CA 1
ATOM 4944 C C . ARG A 1 637 ? 2.918 22.895 -2.593 1.00 89.75 637 ARG A C 1
ATOM 4946 O O . ARG A 1 637 ? 3.479 22.551 -1.556 1.00 89.75 637 ARG A O 1
ATOM 4953 N N . PHE A 1 638 ? 3.172 24.064 -3.182 1.00 88.75 638 PHE A N 1
ATOM 4954 C CA . PHE A 1 638 ? 4.056 25.077 -2.595 1.00 88.75 638 PHE A CA 1
ATOM 4955 C C . PHE A 1 638 ? 3.493 25.644 -1.289 1.00 88.75 638 PHE A C 1
ATOM 4957 O O . PHE A 1 638 ? 4.235 25.751 -0.314 1.00 88.75 638 PHE A O 1
ATOM 4964 N N . ALA A 1 639 ? 2.195 25.953 -1.242 1.00 87.94 639 ALA A N 1
ATOM 4965 C CA . ALA A 1 639 ? 1.543 26.441 -0.028 1.00 87.94 639 ALA A CA 1
ATOM 4966 C C . ALA A 1 639 ? 1.469 25.361 1.070 1.00 87.94 639 ALA A C 1
ATOM 4968 O O . ALA A 1 639 ? 1.657 25.644 2.253 1.00 87.94 639 ALA A O 1
ATOM 4969 N N . GLY A 1 640 ? 1.214 24.111 0.677 1.00 84.62 640 GLY A N 1
ATOM 4970 C CA . GLY A 1 640 ? 0.944 23.010 1.596 1.00 84.62 640 GLY A CA 1
ATOM 4971 C C . GLY A 1 640 ? 2.167 22.291 2.169 1.00 84.62 640 GLY A C 1
ATOM 4972 O O . GLY A 1 640 ? 2.037 21.607 3.184 1.00 84.62 640 GLY A O 1
ATOM 4973 N N . GLN A 1 641 ? 3.356 22.439 1.576 1.00 78.25 641 GLN A N 1
ATOM 4974 C CA . GLN A 1 641 ? 4.528 21.611 1.914 1.00 78.25 641 GLN A CA 1
ATOM 4975 C C . GLN A 1 641 ? 5.009 21.694 3.377 1.00 78.25 641 GLN A C 1
ATOM 4977 O O . GLN A 1 641 ? 5.695 20.782 3.827 1.00 78.25 641 GLN A O 1
ATOM 4982 N N . TYR A 1 642 ? 4.644 22.745 4.122 1.00 80.38 642 TYR A N 1
ATOM 4983 C CA . TYR A 1 642 ? 4.980 22.917 5.548 1.00 80.38 642 TYR A CA 1
ATOM 4984 C C . TYR A 1 642 ? 3.777 22.743 6.485 1.00 80.38 642 TYR A C 1
ATOM 4986 O O . TYR A 1 642 ? 3.859 23.056 7.669 1.00 80.38 642 TYR A O 1
ATOM 4994 N N . LYS A 1 643 ? 2.629 22.306 5.956 1.00 82.56 643 LYS A N 1
ATOM 4995 C CA . LYS A 1 643 ? 1.361 22.221 6.695 1.00 82.56 643 LYS A CA 1
ATOM 4996 C C . LYS A 1 643 ? 0.836 20.795 6.833 1.00 82.56 643 LYS A C 1
ATOM 4998 O O . LYS A 1 643 ? -0.152 20.598 7.529 1.00 82.56 643 LYS A O 1
ATOM 5003 N N . SER A 1 644 ? 1.489 19.806 6.222 1.00 78.94 644 SER A N 1
ATOM 5004 C CA . SER A 1 644 ? 1.052 18.404 6.242 1.00 78.94 644 SER A CA 1
ATOM 5005 C C . SER A 1 644 ? 0.986 17.812 7.655 1.00 78.94 644 SER A C 1
ATOM 5007 O O . SER A 1 644 ? -0.023 17.203 7.997 1.00 78.94 644 SER A O 1
ATOM 5009 N N . PHE A 1 645 ? 2.000 18.048 8.496 1.00 75.50 645 PHE A N 1
ATOM 5010 C CA . PHE A 1 645 ? 2.008 17.603 9.897 1.00 75.50 645 PHE A CA 1
ATOM 5011 C C . PHE A 1 645 ? 0.887 18.255 10.711 1.00 75.50 645 PHE A C 1
ATOM 5013 O O . PHE A 1 645 ? 0.122 17.562 11.372 1.00 75.50 645 PHE A O 1
ATOM 5020 N N . THR A 1 646 ? 0.725 19.579 10.604 1.00 80.00 646 THR A N 1
ATOM 5021 C CA . THR A 1 646 ? -0.360 20.307 11.282 1.00 80.00 646 THR A CA 1
ATOM 5022 C C . THR A 1 646 ? -1.734 19.827 10.819 1.00 80.00 646 THR A C 1
ATOM 5024 O O . THR A 1 646 ? -2.622 19.626 11.640 1.00 80.00 646 THR A O 1
ATOM 5027 N N . ALA A 1 647 ? -1.915 19.610 9.515 1.00 84.75 647 ALA A N 1
ATOM 5028 C CA . ALA A 1 647 ? -3.160 19.092 8.964 1.00 84.75 647 ALA A CA 1
ATOM 5029 C C . ALA A 1 647 ? -3.449 17.664 9.450 1.00 84.75 647 ALA A C 1
ATOM 5031 O O . ALA A 1 647 ? -4.598 17.361 9.751 1.00 84.75 647 ALA A O 1
ATOM 5032 N N . SER A 1 648 ? -2.424 16.811 9.564 1.00 83.62 648 SER A N 1
ATOM 5033 C CA . SER A 1 648 ? -2.564 15.465 10.131 1.00 83.62 648 SER A CA 1
ATOM 5034 C C . SER A 1 648 ? -2.968 15.525 11.606 1.00 83.62 648 SER A C 1
ATOM 5036 O O . SER A 1 648 ? -3.946 14.899 12.000 1.00 83.62 648 SER A O 1
ATOM 5038 N N . PHE A 1 649 ? -2.290 16.354 12.404 1.00 81.56 649 PHE A N 1
ATOM 5039 C CA . PHE A 1 649 ? -2.599 16.539 13.822 1.00 81.56 649 PHE A CA 1
ATOM 5040 C C . PHE A 1 649 ? -4.031 17.040 14.057 1.00 81.56 649 PHE A C 1
ATOM 5042 O O . PHE A 1 649 ? -4.713 16.519 14.921 1.00 81.56 649 PHE A O 1
ATOM 5049 N N . LEU A 1 650 ? -4.520 18.003 13.266 1.00 83.62 650 LEU A N 1
ATOM 5050 C CA . LEU A 1 650 ? -5.895 18.515 13.389 1.00 83.62 650 LEU A CA 1
ATOM 5051 C C . LEU A 1 650 ? -6.976 17.505 12.962 1.00 83.62 650 LEU A C 1
ATOM 5053 O O . LEU A 1 650 ? -8.148 17.691 13.283 1.00 83.62 650 LEU A O 1
ATOM 5057 N N . GLN A 1 651 ? -6.614 16.492 12.172 1.00 83.25 651 GLN A N 1
ATOM 5058 C CA . GLN A 1 651 ? -7.540 15.460 11.702 1.00 83.25 651 GLN A CA 1
ATOM 5059 C C . GLN A 1 651 ? -7.667 14.267 12.649 1.00 83.25 651 GLN A C 1
ATOM 5061 O O . GLN A 1 651 ? -8.670 13.542 12.542 1.00 83.25 651 GLN A O 1
ATOM 5066 N N . ASN A 1 652 ? -6.640 14.041 13.469 1.00 75.94 652 ASN A N 1
ATOM 5067 C CA . ASN A 1 652 ? -6.535 12.942 14.421 1.00 75.94 652 ASN A CA 1
ATOM 5068 C C . ASN A 1 652 ? -7.128 13.353 15.762 1.00 75.94 652 ASN A C 1
ATOM 5070 O O . ASN A 1 652 ? -7.873 12.504 16.303 1.00 75.94 652 ASN A O 1
#